Protein AF-0000000083169392 (afdb_homodimer)

Nearest PDB structures (foldseek):
  1iq4-assembly2_B  TM=3.189E-01  e=4.345E+00  Geobacillus stearothermophilus
  1iq4-assembly2_B  TM=3.190E-01  e=4.387E+00  Geobacillus stearothermophilus

Secondary structure (DSSP, 8-state):
-HHHHHHHHHHHHHHHHHHHHHHHHHHHHHT-PPPHHHHHHHHS---TTGGG--EEEEEPP---TT---SSSSS--HHHHHHHHHHS-SS-EEEEGGGGGGGT--TTS-BPBPSS-TTEEEEEEHHHHHHHHHHHHHHHHTTTTS--TTSGGG-S-HHHHHHHHHHHHHHHHHHHHHH----EEEEEE-SS-TTT--EEE----EEEEE-HHHHHHHHHHTSPTT----GGGGGT----/-HHHHHHHHHHHHHHHHHHHHHHHHHHHHHT-PPPHHHHHHHHS---TTGGG--EEEEEPP---TTPPPSSSSS--HHHHHHHHHHS-SS-EEEEGGGGGGGT--TTS-BPBPSS-TTEEEEEEHHHHHHHHHHHHHHHHTTTTS--TTSGGG-S-HHHHHHHHHHHHHHHHHHHHHH----EEEEEE-SS-TTT--EEE----EEEEE-HHHHHHHHHHTSPTT----GGGGGT----

Organism: Aspergillus parasiticus (NCBI:txid5067)

Solvent-accessible surface area (backbone atoms only — not comparable to full-atom values): 25928 Å² total; per-residue (Å²): 120,72,63,60,54,50,50,49,48,50,49,50,49,52,31,50,50,40,36,52,51,22,50,52,47,47,53,48,48,73,63,55,66,75,49,70,67,57,33,48,65,71,56,44,52,71,37,96,61,59,86,72,69,44,76,43,82,38,70,44,68,55,61,56,80,79,57,82,47,80,86,52,64,54,83,38,73,70,48,51,51,57,57,52,68,71,47,67,56,26,40,30,70,42,56,55,90,51,34,66,76,47,72,47,75,85,82,57,60,56,35,56,30,92,87,43,73,66,16,29,29,22,37,45,38,34,55,56,52,51,49,29,53,50,48,46,42,50,55,43,26,46,90,75,32,88,54,69,84,41,46,63,40,46,70,51,72,66,54,32,50,43,49,44,33,39,30,50,51,50,50,51,51,48,48,46,30,62,40,46,53,40,57,34,39,32,26,51,58,78,77,63,86,80,46,60,28,38,32,70,44,49,53,35,48,36,54,19,40,47,41,69,60,53,47,53,51,44,56,71,50,26,41,80,96,43,70,54,49,55,29,56,74,32,41,55,36,83,94,119,70,64,60,52,49,51,49,48,52,50,50,51,51,29,48,51,39,35,52,51,22,50,51,46,46,52,48,47,73,62,57,69,76,49,71,67,57,35,49,65,70,56,43,54,72,36,97,63,59,86,72,69,42,76,42,81,40,71,44,68,55,63,58,91,74,58,80,47,80,87,52,65,54,83,39,73,69,47,51,52,57,57,52,69,71,47,68,57,25,41,31,70,41,58,56,89,50,34,65,76,47,74,46,75,86,82,58,61,58,38,56,31,92,88,42,72,65,16,28,30,22,39,45,38,34,54,54,51,53,48,29,53,50,48,46,43,49,54,43,27,44,90,74,32,88,54,67,82,39,47,65,40,45,70,53,72,66,55,32,50,36,49,44,34,39,30,50,50,50,50,51,51,49,49,45,29,62,40,46,53,39,57,34,38,30,26,53,58,77,79,63,84,78,45,60,27,41,32,69,44,48,54,34,48,38,54,20,39,47,42,71,59,54,48,51,49,44,57,72,52,25,41,80,96,43,71,56,48,54,29,53,76,36,40,52,29,78,103

pLDDT: mean 84.32, std 15.29, range [26.16, 98.19]

InterPro domains:
  IPR021765 Mycotoxin biosynthesis protein UstYa-like [PF11807] (7-220)
  IPR021765 Mycotoxin biosynthesis protein UstYa-like [PTHR33365] (8-223)

Structure (mmCIF, N/CA/C/O backbone):
data_AF-0000000083169392-model_v1
#
loop_
_entity.id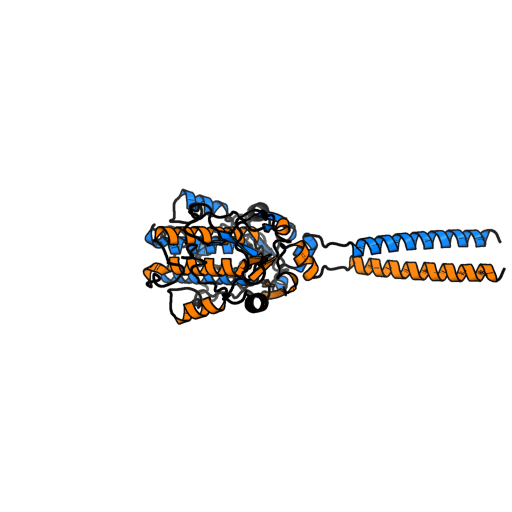
_entity.type
_entity.pdbx_description
1 polymer 'Uncharacterized protein'
#
loop_
_atom_site.group_PDB
_atom_site.id
_atom_site.type_symbol
_atom_site.label_atom_id
_atom_site.label_alt_id
_atom_site.label_comp_id
_atom_site.label_asym_id
_atom_site.label_entity_id
_atom_site.label_seq_id
_atom_site.pdbx_PDB_ins_code
_atom_site.Cartn_x
_atom_site.Cartn_y
_atom_site.Cartn_z
_atom_site.occupancy
_atom_site.B_iso_or_equiv
_atom_site.auth_seq_id
_atom_site.auth_comp_id
_atom_site.auth_asym_id
_atom_site.auth_atom_id
_atom_site.pdbx_PDB_model_num
ATOM 1 N N . MET A 1 1 ? -4.281 66.312 33.688 1 50.66 1 MET A N 1
ATOM 2 C CA . MET A 1 1 ? -2.908 65.875 33.438 1 50.66 1 MET A CA 1
ATOM 3 C C . MET A 1 1 ? -2.707 64.438 33.844 1 50.66 1 MET A C 1
ATOM 5 O O . MET A 1 1 ? -2.01 63.656 33.156 1 50.66 1 MET A O 1
ATOM 9 N N . ASN A 1 2 ? -3.328 63.875 35 1 63 2 ASN A N 1
ATOM 10 C CA . ASN A 1 2 ? -3.201 62.531 35.531 1 63 2 ASN A CA 1
ATOM 11 C C . ASN A 1 2 ? -3.994 61.531 34.688 1 63 2 ASN A C 1
ATOM 13 O O . ASN A 1 2 ? -3.572 60.375 34.531 1 63 2 ASN A O 1
ATOM 17 N N . SER A 1 3 ? -4.992 61.906 34.062 1 67.75 3 SER A N 1
ATOM 18 C CA . SER A 1 3 ? -5.867 61.031 33.312 1 67.75 3 SER A CA 1
ATOM 19 C C . SER A 1 3 ? -5.227 60.594 32 1 67.75 3 SER A C 1
ATOM 21 O O . SER A 1 3 ? -5.391 59.469 31.562 1 67.75 3 SER A O 1
ATOM 23 N N . ASP A 1 4 ? -4.586 61.562 31.453 1 63.44 4 ASP A N 1
ATOM 24 C CA . ASP A 1 4 ? -3.953 61.281 30.156 1 63.44 4 ASP A CA 1
ATOM 25 C C . ASP A 1 4 ? -2.809 60.281 30.312 1 63.44 4 ASP A C 1
ATOM 27 O O . ASP A 1 4 ? -2.586 59.438 29.438 1 63.44 4 ASP A O 1
ATOM 31 N N . ARG A 1 5 ? -2.098 60.406 31.375 1 63 5 ARG A N 1
ATOM 32 C CA . ARG A 1 5 ? -0.999 59.469 31.641 1 63 5 ARG A CA 1
ATOM 33 C C . ARG A 1 5 ? -1.513 58.062 31.859 1 63 5 ARG A C 1
ATOM 35 O O . ARG A 1 5 ? -0.894 57.094 31.406 1 63 5 ARG A O 1
ATOM 42 N N . LYS A 1 6 ? -2.625 57.938 32.469 1 67.31 6 LYS A N 1
ATOM 43 C CA . LYS A 1 6 ? -3.211 56.625 32.719 1 67.31 6 LYS A CA 1
ATOM 44 C C . LYS A 1 6 ? -3.676 55.969 31.422 1 67.31 6 LYS A C 1
ATOM 46 O O . LYS A 1 6 ? -3.479 54.75 31.219 1 67.31 6 LYS A O 1
ATOM 51 N N . ARG A 1 7 ? -4.164 56.75 30.672 1 71.94 7 ARG A N 1
ATOM 52 C CA . ARG A 1 7 ? -4.641 56.25 29.391 1 71.94 7 ARG A CA 1
ATOM 53 C C . ARG A 1 7 ? -3.475 55.781 28.516 1 71.94 7 ARG A C 1
ATOM 55 O O . ARG A 1 7 ? -3.562 54.75 27.844 1 71.94 7 ARG A O 1
ATOM 62 N N . ASN A 1 8 ? -2.418 56.562 28.75 1 74.38 8 ASN A N 1
ATOM 63 C CA . ASN A 1 8 ? -1.233 56.219 27.969 1 74.38 8 ASN A CA 1
ATOM 64 C C . ASN A 1 8 ? -0.603 54.906 28.453 1 74.38 8 ASN A C 1
ATOM 66 O O . ASN A 1 8 ? -0.159 54.094 27.641 1 74.38 8 ASN A O 1
ATOM 70 N N . THR A 1 9 ? -0.693 54.719 29.766 1 76.31 9 THR A N 1
ATOM 71 C CA . THR A 1 9 ? -0.125 53.5 30.344 1 76.31 9 THR A CA 1
ATOM 72 C C . THR A 1 9 ? -0.961 52.281 29.984 1 76.31 9 THR A C 1
ATOM 74 O O . THR A 1 9 ? -0.416 51.219 29.688 1 76.31 9 THR A O 1
ATOM 77 N N . VAL A 1 10 ? -2.229 52.438 29.984 1 77.38 10 VAL A N 1
ATOM 78 C CA . VAL A 1 10 ? -3.129 51.344 29.609 1 77.38 10 VAL A CA 1
ATOM 79 C C . VAL A 1 10 ? -2.924 51 28.141 1 77.38 10 VAL A C 1
ATOM 81 O O . VAL A 1 10 ? -2.838 49.812 27.797 1 77.38 10 VAL A O 1
ATOM 84 N N . TYR A 1 11 ? -2.826 52.031 27.344 1 71.38 11 TYR A N 1
ATOM 85 C CA . TYR A 1 11 ? -2.605 51.812 25.922 1 71.38 11 TYR A CA 1
ATOM 86 C C . TYR A 1 11 ? -1.26 51.125 25.688 1 71.38 11 TYR A C 1
ATOM 88 O O . TYR A 1 11 ? -1.159 50.219 24.875 1 71.38 11 TYR A O 1
ATOM 96 N N . PHE A 1 12 ? -0.238 51.594 26.438 1 71.56 12 PHE A N 1
ATOM 97 C CA . PHE A 1 12 ? 1.09 51 26.312 1 71.56 12 PHE A CA 1
ATOM 98 C C . PHE A 1 12 ? 1.081 49.562 26.766 1 71.56 12 PHE A C 1
ATOM 100 O O . PHE A 1 12 ? 1.714 48.719 26.156 1 71.56 12 PHE A O 1
ATOM 107 N N . THR A 1 13 ? 0.354 49.281 27.812 1 76.5 13 THR A N 1
ATOM 108 C 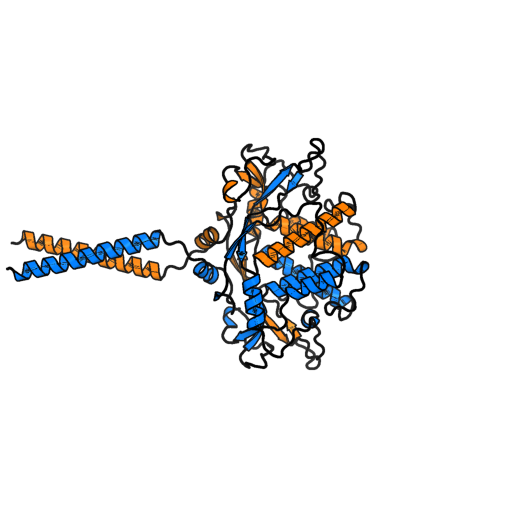CA . THR A 1 13 ? 0.277 47.906 28.328 1 76.5 13 THR A CA 1
ATOM 109 C C . THR A 1 13 ? -0.474 47 27.344 1 76.5 13 THR A C 1
ATOM 111 O O . THR A 1 13 ? -0.044 45.875 27.078 1 76.5 13 THR A O 1
ATOM 114 N N . LEU A 1 14 ? -1.528 47.531 26.797 1 75.25 14 LEU A N 1
ATOM 115 C CA . LEU A 1 14 ? -2.334 46.719 25.875 1 75.25 14 LEU A CA 1
ATOM 116 C C . LEU A 1 14 ? -1.565 46.438 24.594 1 75.25 14 LEU A C 1
ATOM 118 O O . LEU A 1 14 ? -1.598 45.344 24.078 1 75.25 14 LEU A O 1
ATOM 122 N N . THR A 1 15 ? -0.838 47.5 24.141 1 72.81 15 THR A N 1
ATOM 123 C CA . THR A 1 15 ? -0.057 47.344 22.922 1 72.81 15 THR A CA 1
ATOM 124 C C . THR A 1 15 ? 1.1 46.344 23.156 1 72.81 15 THR A C 1
ATOM 126 O O . THR A 1 15 ? 1.422 45.562 22.281 1 72.81 15 THR A O 1
ATOM 129 N N . SER A 1 16 ? 1.676 46.438 24.328 1 73.12 16 SER A N 1
ATOM 130 C CA . SER A 1 16 ? 2.775 45.531 24.656 1 73.12 16 SER A CA 1
ATOM 131 C C . SER A 1 16 ? 2.289 44.094 24.781 1 73.12 16 SER A C 1
ATOM 133 O O . SER A 1 16 ? 2.947 43.156 24.297 1 73.12 16 SER A O 1
ATOM 135 N N . VAL A 1 17 ? 1.158 43.875 25.344 1 75.31 17 VAL A N 1
ATOM 136 C CA . VAL A 1 17 ? 0.576 42.531 25.484 1 75.31 17 VAL A CA 1
ATOM 137 C C . VAL A 1 17 ? 0.23 41.969 24.109 1 75.31 17 VAL A C 1
ATOM 139 O O . VAL A 1 17 ? 0.485 40.812 23.828 1 75.31 17 VAL A O 1
ATOM 142 N N . PHE A 1 18 ? -0.261 42.844 23.312 1 74.31 18 PHE A N 1
ATOM 143 C CA . PHE A 1 18 ? -0.609 42.438 21.969 1 74.31 18 PHE A CA 1
ATOM 144 C C . PHE A 1 18 ? 0.641 42.062 21.172 1 74.31 18 PHE A C 1
ATOM 146 O O . PHE A 1 18 ? 0.641 41.094 20.422 1 74.31 18 PHE A O 1
ATOM 153 N N . LEU A 1 19 ? 1.711 42.812 21.359 1 73.62 19 LEU A N 1
ATOM 154 C CA . LEU A 1 19 ? 2.975 42.531 20.688 1 73.62 19 LEU A CA 1
ATOM 155 C C . LEU A 1 19 ? 3.564 41.219 21.156 1 73.62 19 LEU A C 1
ATOM 157 O O . LEU A 1 19 ? 4.059 40.438 20.344 1 73.62 19 LEU A O 1
ATOM 161 N N . VAL A 1 20 ? 3.539 40.938 22.359 1 75.44 20 VAL A N 1
ATOM 162 C CA . VAL A 1 20 ? 4.062 39.688 22.906 1 75.44 20 VAL A CA 1
ATOM 163 C C . VAL A 1 20 ? 3.229 38.5 22.422 1 75.44 20 VAL A C 1
ATOM 165 O O . VAL A 1 20 ? 3.773 37.469 22 1 75.44 20 VAL A O 1
ATOM 168 N N . ALA A 1 21 ? 1.976 38.719 22.406 1 74.12 21 ALA A N 1
ATOM 169 C CA . ALA A 1 21 ? 1.087 37.656 21.953 1 74.12 21 ALA A CA 1
ATOM 170 C C . ALA A 1 21 ? 1.313 37.344 20.469 1 74.12 21 ALA A C 1
ATOM 172 O O . ALA A 1 21 ? 1.362 36.188 20.062 1 74.12 21 ALA A O 1
ATOM 173 N N . SER A 1 22 ? 1.479 38.406 19.719 1 70.88 22 SER A N 1
ATOM 174 C CA . SER A 1 22 ? 1.72 38.219 18.297 1 70.88 22 SER A CA 1
ATOM 175 C C . SER A 1 22 ? 3.062 37.562 18.031 1 70.88 22 SER A C 1
ATOM 177 O O . SER A 1 22 ? 3.18 36.719 17.141 1 70.88 22 SER A O 1
ATOM 179 N N . THR A 1 23 ? 4.039 37.906 18.734 1 72.31 23 THR A N 1
ATOM 180 C CA . THR A 1 23 ? 5.355 37.281 18.594 1 72.31 23 THR A CA 1
ATOM 181 C C . THR A 1 23 ? 5.309 35.812 18.984 1 72.31 23 THR A C 1
ATOM 183 O O . THR A 1 23 ? 5.926 34.969 18.312 1 72.31 23 THR A O 1
ATOM 186 N N . LEU A 1 24 ? 4.555 35.5 19.969 1 72.56 24 LEU A N 1
ATOM 187 C CA . LEU A 1 24 ? 4.426 34.125 20.391 1 72.56 24 LEU A CA 1
ATOM 188 C C . LEU A 1 24 ? 3.693 33.281 19.344 1 72.56 24 LEU A C 1
ATOM 190 O O . LEU A 1 24 ? 4.07 32.156 19.078 1 72.56 24 LEU A O 1
ATOM 194 N N . ILE A 1 25 ? 2.74 33.938 18.781 1 69.12 25 ILE A N 1
ATOM 195 C CA . ILE A 1 25 ? 1.987 33.25 17.734 1 69.12 25 ILE A CA 1
ATOM 196 C C . ILE A 1 25 ? 2.881 33.031 16.516 1 69.12 25 ILE A C 1
ATOM 198 O O . ILE A 1 25 ? 2.846 31.969 15.898 1 69.12 25 ILE A O 1
ATOM 202 N N . LEU A 1 26 ? 3.682 34.031 16.172 1 68.75 26 LEU A N 1
ATOM 203 C CA . LEU A 1 26 ? 4.617 33.906 15.055 1 68.75 26 LEU A CA 1
ATOM 204 C C . LEU A 1 26 ? 5.645 32.812 15.328 1 68.75 26 LEU A C 1
ATOM 206 O O . LEU A 1 26 ? 5.98 32.031 14.438 1 68.75 26 LEU A O 1
ATOM 210 N N . LEU A 1 27 ? 6.102 32.781 16.469 1 69.12 27 LEU A N 1
ATOM 211 C CA . LEU A 1 27 ? 7.074 31.75 16.828 1 69.12 27 LEU A CA 1
ATOM 212 C C . LEU A 1 27 ? 6.457 30.359 16.75 1 69.12 27 LEU A C 1
ATOM 214 O O . LEU A 1 27 ? 7.098 29.406 16.297 1 69.12 27 LEU A O 1
ATOM 218 N N . ASP A 1 28 ? 5.246 30.328 17.141 1 65.19 28 ASP A N 1
ATOM 219 C CA . ASP A 1 28 ? 4.543 29.062 17.078 1 65.19 28 ASP A CA 1
ATOM 220 C C . ASP A 1 28 ? 4.32 28.641 15.625 1 65.19 28 ASP A C 1
ATOM 222 O O . ASP A 1 28 ? 4.426 27.453 15.297 1 65.19 28 ASP A O 1
ATOM 226 N N . ALA A 1 29 ? 4.012 29.609 14.859 1 63 29 ALA A N 1
ATOM 227 C CA . ALA A 1 29 ? 3.77 29.328 13.445 1 63 29 ALA A CA 1
ATOM 228 C C . ALA A 1 29 ? 5.035 28.812 12.766 1 63 29 ALA A C 1
ATOM 230 O O . ALA A 1 29 ? 4.969 27.906 11.93 1 63 29 ALA A O 1
ATOM 231 N N . VAL A 1 30 ? 6.098 29.484 13.039 1 63.34 30 VAL A N 1
ATOM 232 C CA . VAL A 1 30 ? 7.367 29.078 12.438 1 63.34 30 VAL A CA 1
ATOM 233 C C . VAL A 1 30 ? 7.746 27.688 12.938 1 63.34 30 VAL A C 1
ATOM 235 O O . VAL A 1 30 ? 8.367 26.906 12.211 1 63.34 30 VAL A O 1
ATOM 238 N N . ARG A 1 31 ? 7.328 27.469 14.047 1 64.56 31 ARG A N 1
ATOM 239 C CA . ARG A 1 31 ? 7.645 26.156 14.609 1 64.56 31 ARG A CA 1
ATOM 240 C C . ARG A 1 31 ? 6.57 25.141 14.25 1 64.56 31 ARG A C 1
ATOM 242 O O . ARG A 1 31 ? 6.613 24 14.711 1 64.56 31 ARG A O 1
ATOM 249 N N . PHE A 1 32 ? 5.738 25.703 13.383 1 66.44 32 PHE A N 1
ATOM 250 C CA . PHE A 1 32 ? 4.594 24.844 13.125 1 66.44 32 PHE A CA 1
ATOM 251 C C . PHE A 1 32 ? 5 23.641 12.273 1 66.44 32 PHE A C 1
ATOM 253 O O . PHE A 1 32 ? 5.66 23.797 11.242 1 66.44 32 PHE A O 1
ATOM 260 N N . HIS A 1 33 ? 4.992 22.453 12.805 1 79.25 33 HIS A N 1
ATOM 261 C CA . HIS A 1 33 ? 5.012 21.172 12.117 1 79.25 33 HIS A CA 1
ATOM 262 C C . HIS A 1 33 ? 3.602 20.609 11.938 1 79.25 33 HIS A C 1
ATOM 264 O O . HIS A 1 33 ? 2.801 20.625 12.875 1 79.25 33 HIS A O 1
ATOM 270 N N . PRO A 1 34 ? 3.318 20.406 10.617 1 87.94 34 PRO A N 1
ATOM 271 C CA . PRO A 1 34 ? 1.966 19.891 10.414 1 87.94 34 PRO A CA 1
ATOM 272 C C . PRO A 1 34 ? 1.692 18.625 11.227 1 87.94 34 PRO A C 1
ATOM 274 O O . PRO A 1 34 ? 2.617 17.859 11.531 1 87.94 34 PRO A O 1
ATOM 277 N N . THR A 1 35 ? 0.466 18.484 11.711 1 88.19 35 THR A N 1
ATOM 278 C CA . THR A 1 35 ? 0.051 17.25 12.359 1 88.19 35 THR A CA 1
ATOM 279 C C . THR A 1 35 ? -0.178 16.141 11.328 1 88.19 35 THR A C 1
ATOM 281 O O . THR A 1 35 ? -0.302 16.422 10.133 1 88.19 35 THR A O 1
ATOM 284 N N . ASP A 1 36 ? -0.183 14.906 11.773 1 90.75 36 ASP A N 1
ATOM 285 C CA . ASP A 1 36 ? -0.511 13.789 10.883 1 90.75 36 ASP A CA 1
ATOM 286 C C . ASP A 1 36 ? -1.879 13.992 10.234 1 90.75 36 ASP A C 1
ATOM 288 O O . ASP A 1 36 ? -2.053 13.727 9.047 1 90.75 36 ASP A O 1
ATOM 292 N N . GLU A 1 37 ? -2.805 14.484 11.047 1 90.06 37 GLU A N 1
ATOM 293 C CA . GLU A 1 37 ? -4.164 14.68 10.555 1 90.06 37 GLU A CA 1
ATOM 294 C C . GLU A 1 37 ? -4.199 15.703 9.422 1 90.06 37 GLU A C 1
ATOM 296 O O . GLU A 1 37 ? -4.902 15.508 8.43 1 90.06 37 GLU A O 1
ATOM 301 N N . GLN A 1 38 ? -3.455 16.766 9.555 1 90.06 38 GLN A N 1
ATOM 302 C CA . GLN A 1 38 ? -3.395 17.797 8.516 1 90.06 38 GLN A CA 1
ATOM 303 C C . GLN A 1 38 ? -2.773 17.234 7.238 1 90.06 38 GLN A C 1
ATOM 305 O O . GLN A 1 38 ? -3.229 17.547 6.133 1 90.06 38 GLN A O 1
ATOM 310 N N . CYS A 1 39 ? -1.756 16.438 7.422 1 93.31 39 CYS A N 1
ATOM 311 C CA . CYS A 1 39 ? -1.105 15.844 6.262 1 93.31 39 CYS A CA 1
ATOM 312 C C . CYS A 1 39 ? -2.018 14.82 5.594 1 93.31 39 CYS A C 1
ATOM 314 O O . CYS A 1 39 ? -2.062 14.734 4.363 1 93.31 39 CYS A O 1
ATOM 316 N N . VAL A 1 40 ? -2.766 14.055 6.344 1 92.75 40 VAL A N 1
ATOM 317 C CA . VAL A 1 40 ? -3.713 13.094 5.793 1 92.75 40 VAL A CA 1
ATOM 318 C C . VAL A 1 40 ? -4.77 13.82 4.969 1 92.75 40 VAL A C 1
ATOM 320 O O . VAL A 1 40 ? -5.105 13.391 3.859 1 92.75 40 VAL A O 1
ATOM 323 N N . GLN A 1 41 ? -5.258 14.922 5.473 1 90.5 41 GLN A N 1
ATOM 324 C CA . GLN A 1 41 ? -6.285 15.68 4.773 1 90.5 41 GLN A CA 1
ATOM 325 C C . GLN A 1 41 ? -5.75 16.25 3.461 1 90.5 41 GLN A C 1
ATOM 327 O O . GLN A 1 41 ? -6.477 16.312 2.467 1 90.5 41 GLN A O 1
ATOM 332 N N . LYS A 1 42 ? -4.527 16.609 3.484 1 91.38 42 LYS A N 1
ATOM 333 C CA . LYS A 1 42 ? -3.932 17.25 2.318 1 91.38 42 LYS A CA 1
ATOM 334 C C . LYS A 1 42 ? -3.525 16.234 1.268 1 91.38 42 LYS A C 1
ATOM 336 O O . LYS A 1 42 ? -3.691 16.453 0.068 1 91.38 42 LYS A O 1
ATOM 341 N N . MET A 1 43 ? -3.037 15.07 1.738 1 93.56 43 MET A N 1
ATOM 342 C CA . MET A 1 43 ? -2.262 14.211 0.846 1 93.56 43 MET A CA 1
ATOM 343 C C . MET A 1 43 ? -3.107 13.047 0.341 1 93.56 43 MET A C 1
ATOM 345 O O . MET A 1 43 ? -2.709 12.344 -0.591 1 93.56 43 MET A O 1
ATOM 349 N N . PHE A 1 44 ? -4.293 12.805 0.852 1 94.69 44 PHE A N 1
ATOM 350 C CA . PHE A 1 44 ? -5.039 11.609 0.496 1 94.69 44 PHE A CA 1
ATOM 351 C C . PHE A 1 44 ? -6.484 11.953 0.15 1 94.69 44 PHE A C 1
ATOM 353 O O . PHE A 1 44 ? -7.012 12.969 0.6 1 94.69 44 PHE A O 1
ATOM 360 N N . SER A 1 45 ? -7.105 11.102 -0.675 1 95.81 45 SER A N 1
ATOM 361 C CA . SER A 1 45 ? -8.5 11.242 -1.086 1 95.81 45 SER A CA 1
ATOM 362 C C . SER A 1 45 ? -9.438 11.125 0.107 1 95.81 45 SER A C 1
ATOM 364 O O . SER A 1 45 ? -9.094 10.5 1.115 1 95.81 45 SER A O 1
ATOM 366 N N . TRP A 1 46 ? -10.508 11.719 -0.089 1 96.56 46 TRP A N 1
ATOM 367 C CA . TRP A 1 46 ? -11.531 11.609 0.949 1 96.56 46 TRP A CA 1
ATOM 368 C C . TRP A 1 46 ? -11.961 10.156 1.146 1 96.56 46 TRP A C 1
ATOM 370 O O . TRP A 1 46 ? -12.016 9.383 0.188 1 96.56 46 TRP A O 1
ATOM 380 N N . SER A 1 47 ? -12.305 9.812 2.324 1 97.56 47 SER A N 1
ATOM 381 C CA . SER A 1 47 ? -12.844 8.531 2.756 1 97.56 47 SER A CA 1
ATOM 382 C C . SER A 1 47 ? -13.625 8.664 4.059 1 97.56 47 SER A C 1
ATOM 384 O O . SER A 1 47 ? -13.312 9.531 4.887 1 97.56 47 SER A O 1
ATOM 386 N N . PRO A 1 48 ? -14.664 7.832 4.195 1 96.88 48 PRO A N 1
ATOM 387 C CA . PRO A 1 48 ? -15.344 7.875 5.492 1 96.88 48 PRO A CA 1
ATOM 388 C C . PRO A 1 48 ? -14.438 7.469 6.652 1 96.88 48 PRO A C 1
ATOM 390 O O . PRO A 1 48 ? -14.711 7.812 7.805 1 96.88 48 PRO A O 1
ATOM 393 N N . ALA A 1 49 ? -13.352 6.781 6.387 1 96.38 49 ALA A N 1
ATOM 394 C CA . ALA A 1 49 ? -12.453 6.301 7.43 1 96.38 49 ALA A CA 1
ATOM 395 C C . ALA A 1 49 ? -11.273 7.246 7.617 1 96.38 49 ALA A C 1
ATOM 397 O O . ALA A 1 49 ? -10.344 6.949 8.375 1 96.38 49 ALA A O 1
ATOM 398 N N . LYS A 1 50 ? -11.25 8.32 6.961 1 95.75 50 LYS A N 1
ATOM 399 C CA . LYS A 1 50 ? -10.07 9.18 6.898 1 95.75 50 LYS A CA 1
ATOM 400 C C . LYS A 1 50 ? -9.695 9.711 8.281 1 95.75 50 LYS A C 1
ATOM 402 O O . LYS A 1 50 ? -8.516 9.883 8.586 1 95.75 50 LYS A O 1
ATOM 407 N N . ASP A 1 51 ? -10.648 9.922 9.234 1 93.81 51 ASP A N 1
ATOM 408 C CA . ASP A 1 51 ? -10.406 10.578 10.516 1 93.81 51 ASP A CA 1
ATOM 409 C C . ASP A 1 51 ? -9.867 9.586 11.547 1 93.81 51 ASP A C 1
ATOM 411 O O . ASP A 1 51 ? -9.367 9.984 12.602 1 93.81 51 ASP A O 1
ATOM 415 N N . ILE A 1 52 ? -9.891 8.336 11.289 1 95.69 52 ILE A N 1
ATOM 416 C CA . ILE A 1 52 ? -9.484 7.359 12.297 1 95.69 52 ILE A CA 1
ATOM 417 C C . ILE A 1 52 ? -8.047 6.914 12.031 1 95.69 52 ILE A C 1
ATOM 419 O O . ILE A 1 52 ? -7.492 6.102 12.773 1 95.69 52 ILE A O 1
ATOM 423 N N . ILE A 1 53 ? -7.418 7.414 11 1 95.88 53 ILE A N 1
ATOM 424 C CA . ILE A 1 53 ? -6.117 6.918 10.57 1 95.88 53 ILE A CA 1
ATOM 425 C C . ILE A 1 53 ? -5.055 7.285 11.602 1 95.88 53 ILE A C 1
ATOM 427 O O . ILE A 1 53 ? -4.938 8.445 12 1 95.88 53 ILE A O 1
ATOM 431 N N . GLU A 1 54 ? -4.383 6.316 12.047 1 96.31 54 GLU A N 1
ATOM 432 C CA . GLU A 1 54 ? -3.215 6.465 12.914 1 96.31 54 GLU A CA 1
ATOM 433 C C . GLU A 1 54 ? -1.958 5.918 12.242 1 96.31 54 GLU A C 1
ATOM 435 O O . GLU A 1 54 ? -2.027 4.953 11.469 1 96.31 54 GLU A O 1
ATOM 440 N N . TYR A 1 55 ? -0.886 6.539 12.547 1 96.69 55 TYR A N 1
ATOM 441 C CA . TYR A 1 55 ? 0.384 6.137 11.953 1 96.69 55 TYR A CA 1
ATOM 442 C C . TYR A 1 55 ? 1.354 5.645 13.023 1 96.69 55 TYR A C 1
ATOM 444 O O . TYR A 1 55 ? 1.306 6.098 14.172 1 96.69 55 TYR A O 1
ATOM 452 N N . LYS A 1 56 ? 2.191 4.789 12.609 1 96.69 56 LYS A N 1
ATOM 453 C CA . LYS A 1 56 ? 3.283 4.293 13.445 1 96.69 56 LYS A CA 1
ATOM 454 C C . LYS A 1 56 ? 4.535 4.031 12.609 1 96.69 56 LYS A C 1
ATOM 456 O O . LYS A 1 56 ? 4.445 3.543 11.484 1 96.69 56 LYS A O 1
ATOM 461 N N . TRP A 1 57 ? 5.656 4.422 13.18 1 96.62 57 TRP A N 1
ATOM 462 C CA . TRP A 1 57 ? 6.914 4.012 12.562 1 96.62 57 TRP A CA 1
ATOM 463 C C . TRP A 1 57 ? 7.117 2.506 12.695 1 96.62 57 TRP A C 1
ATOM 465 O O . TRP A 1 57 ? 6.953 1.944 13.781 1 96.62 57 TRP A O 1
ATOM 475 N N . THR A 1 58 ? 7.379 1.862 11.586 1 96.75 58 THR A N 1
ATOM 476 C CA . THR A 1 58 ? 7.438 0.406 11.508 1 96.75 58 THR A CA 1
ATOM 477 C C . THR A 1 58 ? 8.641 -0.042 10.68 1 96.75 58 THR A C 1
ATOM 479 O O . THR A 1 58 ? 8.922 0.539 9.633 1 96.75 58 THR A O 1
ATOM 482 N N . MET A 1 59 ? 9.398 -1.015 11.242 1 95.88 59 MET A N 1
ATOM 483 C CA . MET A 1 59 ? 10.391 -1.689 10.406 1 95.88 59 MET A CA 1
ATOM 484 C C . MET A 1 59 ? 9.758 -2.838 9.633 1 95.88 59 MET A C 1
ATOM 486 O O . MET A 1 59 ? 9.055 -3.67 10.211 1 95.88 59 MET A O 1
ATOM 490 N N . PHE A 1 60 ? 9.906 -2.814 8.266 1 94.5 60 PHE A N 1
ATOM 491 C CA . PHE A 1 60 ? 9.555 -4.031 7.543 1 94.5 60 PHE A CA 1
ATOM 492 C C . PHE A 1 60 ? 10.414 -5.203 8.008 1 94.5 60 PHE A C 1
ATOM 494 O O . PHE A 1 60 ? 11.578 -5.016 8.383 1 94.5 60 PHE A O 1
ATOM 501 N N . PRO A 1 61 ? 9.859 -6.391 7.957 1 88.25 61 PRO A N 1
ATOM 502 C CA . PRO A 1 61 ? 10.68 -7.551 8.328 1 88.25 61 PRO A CA 1
ATOM 503 C C . PRO A 1 61 ? 11.766 -7.852 7.297 1 88.25 61 PRO A C 1
ATOM 505 O O . PRO A 1 61 ? 11.617 -7.516 6.121 1 88.25 61 PRO A O 1
ATOM 508 N N . GLU A 1 62 ? 12.969 -8.391 7.719 1 77.38 62 GLU A N 1
ATOM 509 C CA . GLU A 1 62 ? 14.078 -8.719 6.824 1 77.38 62 GLU A CA 1
ATOM 510 C C . GLU A 1 62 ? 13.688 -9.82 5.844 1 77.38 62 GLU A C 1
ATOM 512 O O . GLU A 1 62 ? 14.188 -9.859 4.715 1 77.38 62 GLU A O 1
ATOM 517 N N . PHE A 1 63 ? 12.664 -10.391 5.859 1 66.56 63 PHE A N 1
ATOM 518 C CA . PHE A 1 63 ? 12.211 -11.508 5.043 1 66.56 63 PHE A CA 1
ATOM 519 C C . PHE A 1 63 ? 13.375 -12.422 4.676 1 66.56 63 PHE A C 1
ATOM 521 O O . PHE A 1 63 ? 13.781 -12.484 3.514 1 66.56 63 PHE A O 1
ATOM 528 N N . GLY A 1 64 ? 14.039 -13.109 5.414 1 61.88 64 GLY A N 1
ATOM 529 C CA . GLY A 1 64 ? 15.211 -13.945 5.207 1 61.88 64 GLY A CA 1
ATOM 530 C C . GLY A 1 64 ? 14.992 -15.039 4.18 1 61.88 64 GLY A C 1
ATOM 531 O O . GLY A 1 64 ? 13.859 -15.461 3.951 1 61.88 64 GLY A O 1
ATOM 532 N N . PHE A 1 65 ? 15.914 -15.367 3.391 1 59.16 65 PHE A N 1
ATOM 533 C CA . PHE A 1 65 ? 15.906 -16.312 2.285 1 59.16 65 PHE A CA 1
ATOM 534 C C . PHE A 1 65 ? 15.477 -17.703 2.764 1 59.16 65 PHE A C 1
ATOM 536 O O . PHE A 1 65 ? 14.898 -18.484 2 1 59.16 65 PHE A O 1
ATOM 543 N N . LEU A 1 66 ? 15.352 -17.797 3.967 1 63.47 66 LEU A N 1
ATOM 544 C CA . LEU A 1 66 ? 15.078 -19.172 4.383 1 63.47 66 LEU A CA 1
ATOM 545 C C . LEU A 1 66 ? 13.797 -19.25 5.207 1 63.47 66 LEU A C 1
ATOM 547 O O . LEU A 1 66 ? 13.492 -20.281 5.789 1 63.47 66 LEU A O 1
ATOM 551 N N . VAL A 1 67 ? 13.172 -18.359 5.129 1 68.94 67 VAL A N 1
ATOM 552 C CA . VAL A 1 67 ? 11.93 -18.391 5.898 1 68.94 67 VAL A CA 1
ATOM 553 C C . VAL A 1 67 ? 10.742 -18.516 4.953 1 68.94 67 VAL A C 1
ATOM 555 O O . VAL A 1 67 ? 10.578 -17.703 4.039 1 68.94 67 VAL A O 1
ATOM 558 N N . HIS A 1 68 ? 10.039 -19.578 5.176 1 82.06 68 HIS A N 1
ATOM 559 C CA . HIS A 1 68 ? 8.852 -19.766 4.355 1 82.06 68 HIS A CA 1
ATOM 560 C C . HIS A 1 68 ? 7.723 -18.828 4.785 1 82.06 68 HIS A C 1
ATOM 562 O O . HIS A 1 68 ? 7.535 -18.594 5.977 1 82.06 68 HIS A O 1
ATOM 568 N N . SER A 1 69 ? 7.012 -18.422 3.828 1 87.12 69 SER A N 1
ATOM 569 C CA . SER A 1 69 ? 5.898 -17.516 4.062 1 87.12 69 SER A CA 1
ATOM 570 C C . SER A 1 69 ? 4.672 -18.25 4.578 1 87.12 69 SER A C 1
ATOM 572 O O . SER A 1 69 ? 4.289 -19.297 4.031 1 87.12 69 SER A O 1
ATOM 574 N N . LYS A 1 70 ? 4.066 -17.734 5.613 1 90.06 70 LYS A N 1
ATOM 575 C CA . LYS A 1 70 ? 2.775 -18.219 6.082 1 90.06 70 LYS A CA 1
ATOM 576 C C . LYS A 1 70 ? 1.648 -17.797 5.148 1 90.06 70 LYS A C 1
ATOM 578 O O . LYS A 1 70 ? 0.556 -18.359 5.184 1 90.06 70 LYS A O 1
ATOM 583 N N . TRP A 1 71 ? 1.877 -16.906 4.297 1 94.31 71 TRP A N 1
ATOM 584 C CA . TRP A 1 71 ? 0.816 -16.25 3.541 1 94.31 71 TRP A CA 1
ATOM 585 C C . TRP A 1 71 ? 0.832 -16.688 2.08 1 94.31 71 TRP A C 1
ATOM 587 O O . TRP A 1 71 ? -0.131 -16.453 1.345 1 94.31 71 TRP A O 1
ATOM 597 N N . PHE A 1 72 ? 1.965 -17.328 1.772 1 94.62 72 PHE A N 1
ATOM 598 C CA . PHE A 1 72 ? 2.104 -17.75 0.385 1 94.62 72 PHE A CA 1
ATOM 599 C C . PHE A 1 72 ? 2.105 -19.266 0.284 1 94.62 72 PHE A C 1
ATOM 601 O O . PHE A 1 72 ? 2.189 -19.969 1.299 1 94.62 72 PHE A O 1
ATOM 608 N N . ASP A 1 73 ? 1.844 -19.922 -0.756 1 93.75 73 ASP A N 1
ATOM 609 C CA . ASP A 1 73 ? 1.816 -21.344 -1.125 1 93.75 73 ASP A CA 1
ATOM 610 C C . ASP A 1 73 ? 0.396 -21.797 -1.452 1 93.75 73 ASP A C 1
ATOM 612 O O . ASP A 1 73 ? -0.506 -20.969 -1.606 1 93.75 73 ASP A O 1
ATOM 616 N N . ALA A 1 74 ? 0.267 -23.047 -1.619 1 94.06 74 ALA A N 1
ATOM 617 C CA . ALA A 1 74 ? -1.007 -23.625 -2.033 1 94.06 74 ALA A CA 1
ATOM 618 C C . ALA A 1 74 ? -2.094 -23.375 -0.993 1 94.06 74 ALA A C 1
ATOM 620 O O . ALA A 1 74 ? -1.794 -23.109 0.174 1 94.06 74 ALA A O 1
ATOM 621 N N . ALA A 1 75 ? -3.314 -23.438 -1.484 1 92.44 75 ALA A N 1
ATOM 622 C CA . ALA A 1 75 ? -4.461 -23.234 -0.603 1 92.44 75 ALA A CA 1
ATOM 623 C C . ALA A 1 75 ? -4.574 -24.359 0.415 1 92.44 75 ALA A C 1
ATOM 625 O O . ALA A 1 75 ? -4.625 -25.547 0.043 1 92.44 75 ALA A O 1
ATOM 626 N N . LEU A 1 76 ? -4.449 -24.109 1.606 1 92.44 76 LEU A N 1
ATOM 627 C CA . LEU A 1 76 ? -4.719 -24.969 2.744 1 92.44 76 LEU A CA 1
ATOM 628 C C . LEU A 1 76 ? -5.754 -24.344 3.676 1 92.44 76 LEU A C 1
ATOM 630 O O . LEU A 1 76 ? -5.832 -23.125 3.789 1 92.44 76 LEU A O 1
ATOM 634 N N . PRO A 1 77 ? -6.559 -25.172 4.348 1 90.94 77 PRO A N 1
ATOM 635 C CA . PRO A 1 77 ? -7.609 -24.641 5.211 1 90.94 77 PRO A CA 1
ATOM 636 C C . PRO A 1 77 ? -7.082 -23.609 6.211 1 90.94 77 PRO A C 1
ATOM 638 O O . PRO A 1 77 ? -7.691 -22.547 6.395 1 90.94 77 PRO A O 1
ATOM 641 N N . GLU A 1 78 ? -5.992 -23.922 6.785 1 93.5 78 GLU A N 1
ATOM 642 C CA . GLU A 1 78 ? -5.438 -23.016 7.789 1 93.5 78 GLU A CA 1
ATOM 643 C C . GLU A 1 78 ? -5.004 -21.703 7.16 1 93.5 78 GLU A C 1
ATOM 645 O O . GLU A 1 78 ? -5.215 -20.625 7.738 1 93.5 78 GLU A O 1
ATOM 650 N N . ARG A 1 79 ? -4.348 -21.703 6.02 1 93.88 79 ARG A N 1
ATOM 651 C CA . ARG A 1 79 ? -3.904 -20.5 5.328 1 93.88 79 ARG A CA 1
ATOM 652 C C . ARG A 1 79 ? -5.094 -19.688 4.836 1 93.88 79 ARG A C 1
ATOM 654 O O . ARG A 1 79 ? -5.102 -18.453 4.949 1 93.88 79 ARG A O 1
ATOM 661 N N . GLU A 1 80 ? -6.102 -20.375 4.273 1 90.88 80 GLU A N 1
ATOM 662 C CA . GLU A 1 80 ? -7.293 -19.672 3.801 1 90.88 80 GLU A CA 1
ATOM 663 C C . GLU A 1 80 ? -8.031 -19.016 4.957 1 90.88 80 GLU A C 1
ATOM 665 O O . GLU A 1 80 ? -8.578 -17.906 4.801 1 90.88 80 GLU A O 1
ATOM 670 N N . ALA A 1 81 ? -8.062 -19.688 6.098 1 90.81 81 ALA A N 1
ATOM 671 C CA . ALA A 1 81 ? -8.672 -19.078 7.281 1 90.81 81 ALA A CA 1
ATOM 672 C C . ALA A 1 81 ? -7.934 -17.828 7.707 1 90.81 81 ALA A C 1
ATOM 674 O O . ALA A 1 81 ? -8.547 -16.844 8.141 1 90.81 81 ALA A O 1
ATOM 675 N N . ALA A 1 82 ? -6.598 -17.844 7.645 1 92.88 82 ALA A N 1
ATOM 676 C CA . ALA A 1 82 ? -5.793 -16.672 7.992 1 92.88 82 ALA A CA 1
ATOM 677 C C . ALA A 1 82 ? -6.086 -15.508 7.051 1 92.88 82 ALA A C 1
ATOM 679 O O . ALA A 1 82 ? -6.203 -14.359 7.492 1 92.88 82 ALA A O 1
ATOM 680 N N . TRP A 1 83 ? -6.188 -15.75 5.75 1 91.88 83 TRP A N 1
ATOM 681 C CA . TRP A 1 83 ? -6.508 -14.719 4.773 1 91.88 83 TRP A CA 1
ATOM 682 C C . TRP A 1 83 ? -7.91 -14.164 5.008 1 91.88 83 TRP A C 1
ATOM 684 O O . TRP A 1 83 ? -8.141 -12.961 4.855 1 91.88 83 TRP A O 1
ATOM 694 N N . GLU A 1 84 ? -8.836 -14.984 5.402 1 86.56 84 GLU A N 1
ATOM 695 C CA . GLU A 1 84 ? -10.211 -14.562 5.645 1 86.56 84 GLU A CA 1
ATOM 696 C C . GLU A 1 84 ? -10.297 -13.609 6.828 1 86.56 84 GLU A C 1
ATOM 698 O O . GLU A 1 84 ? -11.18 -12.75 6.879 1 86.56 84 GLU A O 1
ATOM 703 N N . GLU A 1 85 ? -9.375 -13.758 7.68 1 87.81 85 GLU A N 1
ATOM 704 C CA . GLU A 1 85 ? -9.375 -12.914 8.875 1 87.81 85 GLU A CA 1
ATOM 705 C C . GLU A 1 85 ? -9.102 -11.453 8.516 1 87.81 85 GLU A C 1
ATOM 707 O O . GLU A 1 85 ? -9.523 -10.547 9.242 1 87.81 85 GLU A O 1
ATOM 712 N N . PHE A 1 86 ? -8.43 -11.164 7.422 1 88.19 86 PHE A N 1
ATOM 713 C CA . PHE A 1 86 ? -8.102 -9.805 7.027 1 88.19 86 PHE A CA 1
ATOM 714 C C . PHE A 1 86 ? -9.305 -9.117 6.387 1 88.19 86 PHE A C 1
ATOM 716 O O . PHE A 1 86 ? -9.391 -7.891 6.363 1 88.19 86 PHE A O 1
ATOM 723 N N . LEU A 1 87 ? -10.219 -9.906 5.898 1 85.44 87 LEU A N 1
ATOM 724 C CA . LEU A 1 87 ? -11.227 -9.359 4.988 1 85.44 87 LEU A CA 1
ATOM 725 C C . LEU A 1 87 ? -12.5 -9.008 5.738 1 85.44 87 LEU A C 1
ATOM 727 O O . LEU A 1 87 ? -12.883 -9.695 6.688 1 85.44 87 LEU A O 1
ATOM 731 N N . PRO A 1 88 ? -13.055 -7.934 5.316 1 87.94 88 PRO A N 1
ATOM 732 C CA . PRO A 1 88 ? -14.352 -7.613 5.922 1 87.94 88 PRO A CA 1
ATOM 733 C C . PRO A 1 88 ? -15.453 -8.586 5.504 1 87.94 88 PRO A C 1
ATOM 735 O O . PRO A 1 88 ? -15.336 -9.258 4.469 1 87.94 88 PRO A O 1
ATOM 738 N N . ARG A 1 89 ? -16.484 -8.609 6.27 1 84.12 89 ARG A N 1
ATOM 739 C CA . ARG A 1 89 ? -17.609 -9.508 6.008 1 84.12 89 ARG A CA 1
ATOM 740 C C . ARG A 1 89 ? -18.734 -8.781 5.27 1 84.12 89 ARG A C 1
ATOM 742 O O . ARG A 1 89 ? -19.562 -9.422 4.617 1 84.12 89 ARG A O 1
ATOM 749 N N . SER A 1 90 ? -18.688 -7.492 5.504 1 90.38 90 SER A N 1
ATOM 750 C CA . SER A 1 90 ? -19.703 -6.648 4.879 1 90.38 90 SER A CA 1
ATOM 751 C C . SER A 1 90 ? -19.078 -5.375 4.309 1 90.38 90 SER A C 1
ATOM 753 O O . SER A 1 90 ? -18.078 -4.871 4.836 1 90.38 90 SER A O 1
ATOM 755 N N . PRO A 1 91 ? -19.656 -4.906 3.193 1 92.81 91 PRO A N 1
ATOM 756 C CA . PRO A 1 91 ? -19.203 -3.602 2.711 1 92.81 91 PRO A CA 1
ATOM 757 C C . PRO A 1 91 ? -19.578 -2.457 3.646 1 92.81 91 PRO A C 1
ATOM 759 O O . PRO A 1 91 ? -20.469 -2.617 4.492 1 92.81 91 PRO A O 1
ATOM 762 N N . ILE A 1 92 ? -18.938 -1.368 3.465 1 95.19 92 ILE A N 1
ATOM 763 C CA . ILE A 1 92 ? -19.312 -0.153 4.176 1 95.19 92 ILE A CA 1
ATOM 764 C C . ILE A 1 92 ? -20.25 0.683 3.309 1 95.19 92 ILE A C 1
ATOM 766 O O . ILE A 1 92 ? -20.578 0.302 2.178 1 95.19 92 ILE A O 1
ATOM 770 N N . SER A 1 93 ? -20.75 1.789 3.896 1 94.25 93 SER A N 1
ATOM 771 C CA . SER A 1 93 ? -21.625 2.701 3.174 1 94.25 93 SER A CA 1
ATOM 772 C C . SER A 1 93 ? -20.984 4.074 3.01 1 94.25 93 SER A C 1
ATOM 774 O O . SER A 1 93 ? -20.422 4.621 3.961 1 94.25 93 SER A O 1
ATOM 776 N N . VAL A 1 94 ? -21.047 4.629 1.805 1 96.62 94 VAL A N 1
ATOM 777 C CA . VAL A 1 94 ? -20.531 5.945 1.458 1 96.62 94 VAL A CA 1
ATOM 778 C C . VAL A 1 94 ? -21.672 6.859 1.022 1 96.62 94 VAL A C 1
ATOM 780 O O . VAL A 1 94 ? -22.375 6.562 0.055 1 96.62 94 VAL A O 1
ATOM 783 N N . PRO A 1 95 ? -21.875 8 1.718 1 97.06 95 PRO A N 1
ATOM 784 C CA . PRO A 1 95 ? -22.938 8.914 1.283 1 97.06 95 PRO A CA 1
ATOM 785 C C . PRO A 1 95 ? -22.703 9.453 -0.129 1 97.06 95 PRO A C 1
ATOM 787 O O . PRO A 1 95 ? -21.609 9.93 -0.445 1 97.06 95 PRO A O 1
ATOM 790 N N . ILE A 1 96 ? -23.766 9.422 -0.889 1 96.06 96 ILE A N 1
ATOM 791 C CA . ILE A 1 96 ? -23.672 9.859 -2.275 1 96.06 96 ILE A CA 1
ATOM 792 C C . ILE A 1 96 ? -23.312 11.344 -2.324 1 96.06 96 ILE A C 1
ATOM 794 O O . ILE A 1 96 ? -22.781 11.828 -3.328 1 96.06 96 ILE A O 1
ATOM 798 N N . SER A 1 97 ? -23.516 12.086 -1.288 1 96.06 97 SER A N 1
ATOM 799 C CA . SER A 1 97 ? -23.203 13.508 -1.219 1 96.06 97 SER A CA 1
ATOM 800 C C . SER A 1 97 ? -21.703 13.75 -1.349 1 96.06 97 SER A C 1
ATOM 802 O O . SER A 1 97 ? -21.281 14.875 -1.632 1 96.06 97 SER A O 1
ATOM 804 N N . HIS A 1 98 ? -20.922 12.75 -1.169 1 96.12 98 HIS A N 1
ATOM 805 C CA . HIS A 1 98 ? -19.469 12.922 -1.246 1 96.12 98 HIS A CA 1
ATOM 806 C C . HIS A 1 98 ? -18.922 12.406 -2.574 1 96.12 98 HIS A C 1
ATOM 808 O O . HIS A 1 98 ? -17.719 12.383 -2.787 1 96.12 98 HIS A O 1
ATOM 814 N N . ILE A 1 99 ? -19.766 12.039 -3.498 1 96 99 ILE A N 1
ATOM 815 C CA . ILE A 1 99 ? -19.344 11.391 -4.738 1 96 99 ILE A CA 1
ATOM 816 C C . ILE A 1 99 ? -18.5 12.344 -5.566 1 96 99 ILE A C 1
ATOM 818 O O . ILE A 1 99 ? -17.578 11.914 -6.27 1 96 99 ILE A O 1
ATOM 822 N N . ASP A 1 100 ? -18.703 13.672 -5.469 1 96.19 100 ASP A N 1
ATOM 823 C CA . ASP A 1 100 ? -17.938 14.672 -6.211 1 96.19 100 ASP A CA 1
ATOM 824 C C . ASP A 1 100 ? -16.5 14.727 -5.723 1 96.19 100 ASP A C 1
ATOM 826 O O . ASP A 1 100 ? -15.578 14.984 -6.508 1 96.19 100 ASP A O 1
ATOM 830 N N . ARG A 1 101 ? -16.344 14.484 -4.461 1 95.75 101 ARG A N 1
ATOM 831 C CA . ARG A 1 101 ? -14.992 14.477 -3.895 1 95.75 101 ARG A CA 1
ATOM 832 C C . ARG A 1 101 ? -14.172 13.32 -4.445 1 95.75 101 ARG A C 1
ATOM 834 O O . ARG A 1 101 ? -12.938 13.359 -4.438 1 95.75 101 ARG A O 1
ATOM 841 N N . LEU A 1 102 ? -14.867 12.352 -4.941 1 96.31 102 LEU A N 1
ATOM 842 C CA . LEU A 1 102 ? -14.211 11.164 -5.484 1 96.31 102 LEU A CA 1
ATOM 843 C C . LEU A 1 102 ? -14.102 11.242 -7.004 1 96.31 102 LEU A C 1
ATOM 845 O O . LEU A 1 102 ? -13.594 10.328 -7.645 1 96.31 102 LEU A O 1
ATOM 849 N N . ASN A 1 103 ? -14.578 12.32 -7.555 1 96.31 103 ASN A N 1
ATOM 850 C CA . ASN A 1 103 ? -14.57 12.555 -9 1 96.31 103 ASN A CA 1
ATOM 851 C C . ASN A 1 103 ? -15.328 11.469 -9.75 1 96.31 103 ASN A C 1
ATOM 853 O O . ASN A 1 103 ? -14.875 10.992 -10.789 1 96.31 103 ASN A O 1
ATOM 857 N N . LEU A 1 104 ? -16.406 11.039 -9.172 1 95.12 104 LEU A N 1
ATOM 858 C CA . LEU A 1 104 ? -17.25 10.016 -9.789 1 95.12 104 LEU A CA 1
ATOM 859 C C . LEU A 1 104 ? -18.609 10.594 -10.195 1 95.12 104 LEU A C 1
ATOM 861 O O . LEU A 1 104 ? -19.078 11.555 -9.586 1 95.12 104 LEU A O 1
ATOM 865 N N . PRO A 1 105 ? -19.203 10.023 -11.258 1 93.81 105 PRO A N 1
ATOM 866 C CA . PRO A 1 105 ? -20.484 10.555 -11.719 1 93.81 105 PRO A CA 1
ATOM 867 C C . PRO A 1 105 ? -21.641 10.211 -10.781 1 93.81 105 PRO A C 1
ATOM 869 O O . PRO A 1 105 ? -21.672 9.102 -10.234 1 93.81 105 PRO A O 1
ATOM 872 N N . ARG A 1 106 ? -22.547 11.086 -10.664 1 91.81 106 ARG A N 1
ATOM 873 C CA . ARG A 1 106 ? -23.688 10.906 -9.773 1 91.81 106 ARG A CA 1
ATOM 874 C C . ARG A 1 106 ? -24.719 9.945 -10.375 1 91.81 106 ARG A C 1
ATOM 876 O O . ARG A 1 106 ? -25.469 9.305 -9.648 1 91.81 106 ARG A O 1
ATOM 883 N N . ASP A 1 107 ? -24.719 9.836 -11.609 1 89.88 107 ASP A N 1
ATOM 884 C CA . ASP A 1 107 ? -25.828 9.156 -12.281 1 89.88 107 ASP A CA 1
ATOM 885 C C . ASP A 1 107 ? -25.438 7.742 -12.695 1 89.88 107 ASP A C 1
ATOM 887 O O . ASP A 1 107 ? -26.141 7.102 -13.477 1 89.88 107 ASP A O 1
ATOM 891 N N . ALA A 1 108 ? -24.344 7.238 -12.242 1 89.38 108 ALA A N 1
ATOM 892 C CA . ALA A 1 108 ? -24.031 5.836 -12.492 1 89.38 108 ALA A CA 1
ATOM 893 C C . ALA A 1 108 ? -24.969 4.914 -11.719 1 89.38 108 ALA A C 1
ATOM 895 O O . ALA A 1 108 ? -25.688 5.359 -10.828 1 89.38 108 ALA A O 1
ATOM 896 N N . ASP A 1 109 ? -25 3.652 -12.148 1 88.81 109 ASP A N 1
ATOM 897 C CA . ASP A 1 109 ? -25.875 2.691 -11.5 1 88.81 109 ASP A CA 1
ATOM 898 C C . ASP A 1 109 ? -25.234 2.129 -10.227 1 88.81 109 ASP A C 1
ATOM 900 O O . ASP A 1 109 ? -25.078 0.914 -10.102 1 88.81 109 ASP A O 1
ATOM 904 N N . TRP A 1 110 ? -25.078 3.043 -9.242 1 91.31 110 TRP A N 1
ATOM 905 C CA . TRP A 1 110 ? -24.469 2.672 -7.977 1 91.31 110 TRP A CA 1
ATOM 906 C C . TRP A 1 110 ? -25.375 1.747 -7.176 1 91.31 110 TRP A C 1
ATOM 908 O O . TRP A 1 110 ? -26.594 1.927 -7.16 1 91.31 110 TRP A O 1
ATOM 918 N N . ILE A 1 111 ? -24.75 0.816 -6.555 1 89.44 111 ILE A N 1
ATOM 919 C CA . ILE A 1 111 ? -25.516 -0.044 -5.66 1 89.44 111 ILE A CA 1
ATOM 920 C C . ILE A 1 111 ? -25.75 0.669 -4.328 1 89.44 111 ILE A C 1
ATOM 922 O O . ILE A 1 111 ? -24.797 0.989 -3.617 1 89.44 111 ILE A O 1
ATOM 926 N N . ARG A 1 112 ? -26.984 0.754 -4.004 1 91.62 112 ARG A N 1
ATOM 927 C CA . ARG A 1 112 ? -27.344 1.521 -2.818 1 91.62 112 ARG A CA 1
ATOM 928 C C . ARG A 1 112 ? -27.438 0.624 -1.589 1 91.62 112 ARG A C 1
ATOM 930 O O . ARG A 1 112 ? -27.781 -0.556 -1.699 1 91.62 112 ARG A O 1
ATOM 937 N N . SER A 1 113 ? -27.094 1.224 -0.434 1 91.81 113 SER A N 1
ATOM 938 C CA . SER A 1 113 ? -27.234 0.521 0.836 1 91.81 113 SER A CA 1
ATOM 939 C C . SER A 1 113 ? -28.703 0.236 1.146 1 91.81 113 SER A C 1
ATOM 941 O O . SER A 1 113 ? -29.562 1.106 0.977 1 91.81 113 SER A O 1
ATOM 943 N N . PRO A 1 114 ? -28.984 -0.979 1.605 1 91.44 114 PRO A N 1
ATOM 944 C CA . PRO A 1 114 ? -30.359 -1.291 1.975 1 91.44 114 PRO A CA 1
ATOM 945 C C . PRO A 1 114 ? -30.797 -0.589 3.258 1 91.44 114 PRO A C 1
ATOM 947 O O . PRO A 1 114 ? -32 -0.476 3.521 1 91.44 114 PRO A O 1
ATOM 950 N N . VAL A 1 115 ? -29.859 -0.137 4.039 1 91.38 115 VAL A N 1
ATOM 951 C CA . VAL A 1 115 ? -30.172 0.472 5.328 1 91.38 115 VAL A CA 1
ATOM 952 C C . VAL A 1 115 ? -30.266 1.988 5.176 1 91.38 115 VAL A C 1
ATOM 954 O O . VAL A 1 115 ? -31.078 2.637 5.848 1 91.38 115 VAL A O 1
ATOM 957 N N . LYS A 1 116 ? -29.422 2.559 4.344 1 93.25 116 LYS A N 1
ATOM 958 C CA . LYS A 1 116 ? -29.406 3.99 4.059 1 93.25 116 LYS A CA 1
ATOM 959 C C . LYS A 1 116 ? -29.438 4.254 2.557 1 93.25 116 LYS A C 1
ATOM 961 O O . LYS A 1 116 ? -28.391 4.359 1.916 1 93.25 116 LYS A O 1
ATOM 966 N N . ALA A 1 117 ? -30.547 4.613 2.023 1 91.62 117 ALA A N 1
ATOM 967 C CA . ALA A 1 117 ? -30.812 4.66 0.586 1 91.62 117 ALA A CA 1
ATOM 968 C C . ALA A 1 117 ? -29.906 5.688 -0.097 1 91.62 117 ALA A C 1
ATOM 970 O O . ALA A 1 117 ? -29.594 5.555 -1.282 1 91.62 117 ALA A O 1
ATOM 971 N N . ASP A 1 118 ? -29.4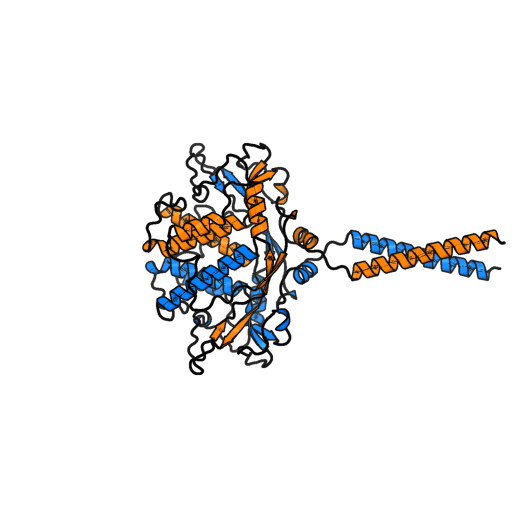69 6.633 0.596 1 95.38 118 ASP A N 1
ATOM 972 C CA . ASP A 1 118 ? -28.641 7.68 0.005 1 95.38 118 ASP A CA 1
ATOM 973 C C . ASP A 1 118 ? -27.172 7.309 0.064 1 95.38 118 ASP A C 1
ATOM 975 O O . ASP A 1 118 ? -26.297 8.133 -0.247 1 95.38 118 ASP A O 1
ATOM 979 N N . ASN A 1 119 ? -26.891 6.133 0.429 1 96.31 119 ASN A N 1
ATOM 980 C CA . ASN A 1 119 ? -25.516 5.672 0.511 1 96.31 119 ASN A CA 1
ATOM 981 C C . ASN A 1 119 ? -25.219 4.586 -0.52 1 96.31 119 ASN A C 1
ATOM 983 O O . ASN A 1 119 ? -26.141 3.883 -0.96 1 96.31 119 ASN A O 1
ATOM 987 N N . ILE A 1 120 ? -23.984 4.539 -0.937 1 95.31 120 ILE A N 1
ATOM 988 C CA . ILE A 1 120 ? -23.484 3.566 -1.901 1 95.31 120 ILE A CA 1
ATOM 989 C C . ILE A 1 120 ? -22.594 2.549 -1.192 1 95.31 120 ILE A C 1
ATOM 991 O O . ILE A 1 120 ? -21.797 2.908 -0.325 1 95.31 120 ILE A O 1
ATOM 995 N N . LEU A 1 121 ? -22.719 1.271 -1.579 1 93.06 121 LEU A N 1
ATOM 996 C CA . LEU A 1 121 ? -21.859 0.238 -1.005 1 93.06 121 LEU A CA 1
ATOM 997 C C . LEU A 1 121 ? -20.438 0.348 -1.54 1 93.06 121 LEU A C 1
ATOM 999 O O . LEU A 1 121 ? -20.234 0.647 -2.719 1 93.06 121 LEU A O 1
ATOM 1003 N N . ALA A 1 122 ? -19.484 0.143 -0.586 1 93.81 122 ALA A N 1
ATOM 1004 C CA . ALA A 1 122 ? -18.078 0.311 -0.958 1 93.81 122 ALA A CA 1
ATOM 1005 C C . ALA A 1 122 ? -17.172 -0.54 -0.074 1 93.81 122 ALA A C 1
ATOM 1007 O O . ALA A 1 122 ? -17.625 -1.11 0.922 1 93.81 122 ALA A O 1
ATOM 1008 N N . LEU A 1 123 ? -15.977 -0.653 -0.49 1 93.69 123 LEU A N 1
ATOM 1009 C CA . LEU A 1 123 ? -14.898 -1.236 0.302 1 93.69 123 LEU A CA 1
ATOM 1010 C C . LEU A 1 123 ? -13.68 -0.321 0.318 1 93.69 123 LEU A C 1
ATOM 1012 O O . LEU A 1 123 ? -13.328 0.273 -0.705 1 93.69 123 LEU A O 1
ATOM 1016 N N . PRO A 1 124 ? -13.047 -0.255 1.538 1 95.81 124 PRO A N 1
ATOM 1017 C CA . PRO A 1 124 ? -11.742 0.408 1.481 1 95.81 124 PRO A CA 1
ATOM 1018 C C . PRO A 1 124 ? -10.742 -0.321 0.579 1 95.81 124 PRO A C 1
ATOM 1020 O O . PRO A 1 124 ? -10.703 -1.554 0.572 1 95.81 124 PRO A O 1
ATOM 1023 N N . GLU A 1 125 ? -9.977 0.411 -0.178 1 95.88 125 GLU A N 1
ATOM 1024 C CA . GLU A 1 125 ? -9.07 -0.062 -1.221 1 95.88 125 GLU A CA 1
ATOM 1025 C C . GLU A 1 125 ? -8.117 -1.121 -0.682 1 95.88 125 GLU A C 1
ATOM 1027 O O . GLU A 1 125 ? -7.738 -2.047 -1.402 1 95.88 125 GLU A O 1
ATOM 1032 N N . VAL A 1 126 ? -7.703 -1.032 0.615 1 96.81 126 VAL A N 1
ATOM 1033 C CA . VAL A 1 126 ? -6.723 -1.961 1.173 1 96.81 126 VAL A CA 1
ATOM 1034 C C . VAL A 1 126 ? -7.262 -3.387 1.098 1 96.81 126 VAL A C 1
ATOM 1036 O O . VAL A 1 126 ? -6.512 -4.328 0.834 1 96.81 126 VAL A O 1
ATOM 1039 N N . PHE A 1 127 ? -8.523 -3.568 1.237 1 94.19 127 PHE A N 1
ATOM 1040 C CA . PHE A 1 127 ? -9.102 -4.906 1.212 1 94.19 127 PHE A CA 1
ATOM 1041 C C . PHE A 1 127 ? -9.188 -5.434 -0.215 1 94.19 127 PHE A C 1
ATOM 1043 O O . PHE A 1 127 ? -9.047 -6.637 -0.447 1 94.19 127 PHE A O 1
ATOM 1050 N N . VAL A 1 128 ? -9.406 -4.523 -1.151 1 91.81 128 VAL A N 1
ATOM 1051 C CA . VAL A 1 128 ? -9.367 -4.902 -2.561 1 91.81 128 VAL A CA 1
ATOM 1052 C C . VAL A 1 128 ? -7.961 -5.348 -2.938 1 91.81 128 VAL A C 1
ATOM 1054 O O . VAL A 1 128 ? -7.781 -6.387 -3.578 1 91.81 128 VAL A O 1
ATOM 1057 N N . GLN A 1 129 ? -6.996 -4.621 -2.5 1 94.69 129 GLN A N 1
ATOM 1058 C CA . GLN A 1 129 ? -5.605 -4.938 -2.818 1 94.69 129 GLN A CA 1
ATOM 1059 C C . GLN A 1 129 ? -5.176 -6.242 -2.158 1 94.69 129 GLN A C 1
ATOM 1061 O O . GLN A 1 129 ? -4.445 -7.035 -2.756 1 94.69 129 GLN A O 1
ATOM 1066 N N . LEU A 1 130 ? -5.578 -6.477 -0.948 1 95.06 130 LEU A N 1
ATOM 1067 C CA . LEU A 1 130 ? -5.258 -7.723 -0.26 1 95.06 130 LEU A CA 1
ATOM 1068 C C . LEU A 1 130 ? -5.895 -8.914 -0.967 1 95.06 130 LEU A C 1
ATOM 1070 O O . LEU A 1 130 ? -5.258 -9.961 -1.121 1 95.06 130 LEU A O 1
ATOM 1074 N N . GLU A 1 131 ? -7.074 -8.766 -1.383 1 91.12 131 GLU A N 1
ATOM 1075 C CA . GLU A 1 131 ? -7.734 -9.844 -2.117 1 91.12 131 GLU A CA 1
ATOM 1076 C C . GLU A 1 131 ? -7.066 -10.078 -3.471 1 91.12 131 GLU A C 1
ATOM 1078 O O . GLU A 1 131 ? -6.996 -11.211 -3.945 1 91.12 131 GLU A O 1
ATOM 1083 N N . CYS A 1 132 ? -6.699 -8.992 -4.113 1 92.12 132 CYS A N 1
ATOM 1084 C CA . CYS A 1 132 ? -5.973 -9.125 -5.371 1 92.12 132 CYS A CA 1
ATOM 1085 C C . CYS A 1 132 ? -4.68 -9.906 -5.176 1 92.12 132 CYS A C 1
ATOM 1087 O O . CYS A 1 132 ? -4.336 -10.758 -5.992 1 92.12 132 CYS A O 1
ATOM 1089 N N . LEU A 1 133 ? -3.963 -9.602 -4.098 1 94.88 133 LEU A N 1
ATOM 1090 C CA . LEU A 1 133 ? -2.736 -10.336 -3.803 1 94.88 133 LEU A CA 1
ATOM 1091 C C . LEU A 1 133 ? -3.031 -11.805 -3.543 1 94.88 133 LEU A C 1
ATOM 1093 O O . LEU A 1 133 ? -2.295 -12.68 -4 1 94.88 133 LEU A O 1
ATOM 1097 N N . ASN A 1 134 ? -4.074 -12.055 -2.822 1 93.44 134 ASN A N 1
ATOM 1098 C CA . ASN A 1 134 ? -4.469 -13.438 -2.537 1 93.44 134 ASN A CA 1
ATOM 1099 C C . ASN A 1 134 ? -4.848 -14.18 -3.811 1 93.44 134 ASN A C 1
ATOM 1101 O O . ASN A 1 134 ? -4.5 -15.352 -3.977 1 93.44 134 ASN A O 1
ATOM 1105 N N . LEU A 1 135 ? -5.605 -13.531 -4.66 1 91.5 135 LEU A N 1
ATOM 1106 C CA . LEU A 1 135 ? -5.996 -14.156 -5.918 1 91.5 135 LEU A CA 1
ATOM 1107 C C . LEU A 1 135 ? -4.773 -14.477 -6.77 1 91.5 135 LEU A C 1
ATOM 1109 O O . LEU A 1 135 ? -4.723 -15.523 -7.422 1 91.5 135 LEU A O 1
ATOM 1113 N N . LEU A 1 136 ? -3.83 -13.578 -6.832 1 93.81 136 LEU A N 1
ATOM 1114 C CA . LEU A 1 136 ? -2.592 -13.828 -7.562 1 93.81 136 LEU A CA 1
ATOM 1115 C C . LEU A 1 136 ? -1.862 -15.047 -6.996 1 93.81 136 LEU A C 1
ATOM 1117 O O . LEU A 1 136 ? -1.332 -15.867 -7.75 1 93.81 136 LEU A O 1
ATOM 1121 N N . ARG A 1 137 ? -1.798 -15.133 -5.66 1 95.56 137 ARG A N 1
ATOM 1122 C CA . ARG A 1 137 ? -1.196 -16.297 -5.008 1 95.56 137 ARG A CA 1
ATOM 1123 C C . ARG A 1 137 ? -1.914 -17.578 -5.406 1 95.56 137 ARG A C 1
ATOM 1125 O O . ARG A 1 137 ? -1.273 -18.562 -5.77 1 95.56 137 ARG A O 1
ATOM 1132 N N . LEU A 1 138 ? -3.23 -17.578 -5.348 1 93.88 138 LEU A N 1
ATOM 1133 C CA . LEU A 1 138 ? -4.016 -18.766 -5.668 1 93.88 138 LEU A CA 1
ATOM 1134 C C . LEU A 1 138 ? -3.818 -19.172 -7.125 1 93.88 138 LEU A C 1
ATOM 1136 O O . LEU A 1 138 ? -3.74 -20.375 -7.438 1 93.88 138 LEU A O 1
ATOM 1140 N N . HIS A 1 139 ? -3.744 -18.172 -7.957 1 93 139 HIS A N 1
ATOM 1141 C CA . HIS A 1 139 ? -3.488 -18.453 -9.367 1 93 139 HIS A CA 1
ATOM 1142 C C . HIS A 1 139 ? -2.09 -19.031 -9.57 1 93 139 HIS A C 1
ATOM 1144 O O . HIS A 1 139 ? -1.903 -19.969 -10.352 1 93 139 HIS A O 1
ATOM 1150 N N . ALA A 1 140 ? -1.104 -18.453 -8.914 1 94.44 140 ALA A N 1
ATOM 1151 C CA . ALA A 1 140 ? 0.284 -18.891 -9.047 1 94.44 140 ALA A CA 1
ATOM 1152 C C . ALA A 1 140 ? 0.457 -20.312 -8.555 1 94.44 140 ALA A C 1
ATOM 1154 O O . ALA A 1 140 ? 1.316 -21.047 -9.055 1 94.44 140 ALA A O 1
ATOM 1155 N N . GLN A 1 141 ? -0.411 -20.719 -7.645 1 94.56 141 GLN A N 1
ATOM 1156 C CA . GLN A 1 141 ? -0.285 -22.047 -7.039 1 94.56 141 GLN A CA 1
ATOM 1157 C C . GLN A 1 141 ? -1.397 -22.969 -7.512 1 94.56 141 GLN A C 1
ATOM 1159 O O . GLN A 1 141 ? -1.732 -23.953 -6.832 1 94.56 141 GLN A O 1
ATOM 1164 N N . LYS A 1 142 ? -2.027 -22.688 -8.586 1 90.44 142 LYS A N 1
ATOM 1165 C CA . LYS A 1 142 ? -3.254 -23.359 -9.016 1 90.44 142 LYS A CA 1
ATOM 1166 C C . LYS A 1 142 ? -3.004 -24.828 -9.312 1 90.44 142 LYS A C 1
ATOM 1168 O O . LYS A 1 142 ? -3.926 -25.641 -9.242 1 90.44 142 LYS A O 1
ATOM 1173 N N . ASP A 1 143 ? -1.771 -25.25 -9.641 1 90.19 143 ASP A N 1
ATOM 1174 C CA . ASP A 1 143 ? -1.472 -26.641 -9.984 1 90.19 143 ASP A CA 1
ATOM 1175 C C . ASP A 1 143 ? -1.247 -27.484 -8.719 1 90.19 143 ASP A C 1
ATOM 1177 O O . ASP A 1 143 ? -1.234 -28.719 -8.781 1 90.19 143 ASP A O 1
ATOM 1181 N N . GLU A 1 144 ? -1.135 -26.828 -7.582 1 91.19 144 GLU A N 1
ATOM 1182 C CA . GLU A 1 144 ? -0.804 -27.531 -6.344 1 91.19 144 GLU A CA 1
ATOM 1183 C C . GLU A 1 144 ? -2.062 -28.016 -5.633 1 91.19 144 GLU A C 1
ATOM 1185 O O . GLU A 1 144 ? -2.025 -29.016 -4.906 1 91.19 144 GLU A O 1
ATOM 1190 N N . THR A 1 145 ? -3.1 -27.234 -5.75 1 89.31 145 THR A N 1
ATOM 1191 C CA . THR A 1 145 ? -4.367 -27.594 -5.121 1 89.31 145 THR A CA 1
ATOM 1192 C C . THR A 1 145 ? -5.539 -27.25 -6.035 1 89.31 145 THR A C 1
ATOM 1194 O O . THR A 1 145 ? -5.453 -26.328 -6.84 1 89.31 145 THR A O 1
ATOM 1197 N N . ASP A 1 146 ? -6.574 -27.969 -5.844 1 86.19 146 ASP A N 1
ATOM 1198 C CA . ASP A 1 146 ? -7.816 -27.641 -6.535 1 86.19 146 ASP A CA 1
ATOM 1199 C C . ASP A 1 146 ? -8.516 -26.453 -5.867 1 86.19 146 ASP A C 1
ATOM 1201 O O . ASP A 1 146 ? -9.039 -26.578 -4.758 1 86.19 146 ASP A O 1
ATOM 1205 N N . ASN A 1 147 ? -8.547 -25.344 -6.594 1 84.25 147 ASN A N 1
ATOM 1206 C CA . ASN A 1 147 ? -9.117 -24.125 -6.047 1 84.25 147 ASN A CA 1
ATOM 1207 C C . ASN A 1 147 ? -10.531 -23.875 -6.57 1 84.25 147 ASN A C 1
ATOM 1209 O O . ASN A 1 147 ? -11.133 -22.844 -6.277 1 84.25 147 ASN A O 1
ATOM 1213 N N . SER A 1 148 ? -11.078 -24.844 -7.246 1 80 148 SER A N 1
ATOM 1214 C CA . SER A 1 148 ? -12.344 -24.625 -7.941 1 80 148 SER A CA 1
ATOM 1215 C C . SER A 1 148 ? -13.477 -24.375 -6.953 1 80 148 SER A C 1
ATOM 1217 O O . SER A 1 148 ? -14.492 -23.766 -7.305 1 80 148 SER A O 1
ATOM 1219 N N . HIS A 1 149 ? -13.258 -24.781 -5.723 1 78.81 149 HIS A N 1
ATOM 1220 C CA . HIS A 1 149 ? -14.312 -24.625 -4.73 1 78.81 149 HIS A CA 1
ATOM 1221 C C . HIS A 1 149 ? -14.289 -23.219 -4.117 1 78.81 149 HIS A C 1
ATOM 1223 O O . HIS A 1 149 ? -15.25 -22.812 -3.453 1 78.81 149 HIS A O 1
ATOM 1229 N N . LEU A 1 150 ? -13.273 -22.516 -4.324 1 78.44 150 LEU A N 1
ATOM 1230 C CA . LEU A 1 150 ? -13.148 -21.172 -3.752 1 78.44 150 LEU A CA 1
ATOM 1231 C C . LEU A 1 150 ? -13.984 -20.172 -4.535 1 78.44 150 LEU A C 1
ATOM 1233 O O . LEU A 1 150 ? -14.047 -20.234 -5.766 1 78.44 150 LEU A O 1
ATOM 1237 N N . PRO A 1 151 ? -14.57 -19.219 -3.855 1 74.75 151 PRO A N 1
ATOM 1238 C CA . PRO A 1 151 ? -15.406 -18.219 -4.512 1 74.75 151 PRO A CA 1
ATOM 1239 C C . PRO A 1 151 ? -14.656 -17.422 -5.582 1 74.75 151 PRO A C 1
ATOM 1241 O O . PRO A 1 151 ? -15.227 -17.078 -6.613 1 74.75 151 PRO A O 1
ATOM 1244 N N . SER A 1 152 ? -13.438 -17.234 -5.395 1 75 152 SER A N 1
ATOM 1245 C CA . SER A 1 152 ? -12.641 -16.438 -6.324 1 75 152 SER A CA 1
ATOM 1246 C C . SER A 1 152 ? -12.453 -17.172 -7.652 1 75 152 SER A C 1
ATOM 1248 O O . SER A 1 152 ? -12.055 -16.562 -8.648 1 75 152 SER A O 1
ATOM 1250 N N . PHE A 1 153 ? -12.766 -18.422 -7.754 1 79.31 153 PHE A N 1
ATOM 1251 C CA . PHE A 1 153 ? -12.539 -19.203 -8.961 1 79.31 153 PHE A CA 1
ATOM 1252 C C . PHE A 1 153 ? -13.867 -19.578 -9.609 1 79.31 153 PHE A C 1
ATOM 1254 O O . PHE A 1 153 ? -13.906 -20.438 -10.5 1 79.31 153 PHE A O 1
ATOM 1261 N N . ARG A 1 154 ? -14.82 -18.938 -9.133 1 76.44 154 ARG A N 1
ATOM 1262 C CA . ARG A 1 154 ? -16.109 -19.141 -9.781 1 76.44 154 ARG A CA 1
ATOM 1263 C C . ARG A 1 154 ? -16.109 -18.547 -11.188 1 76.44 154 ARG A C 1
ATOM 1265 O O . ARG A 1 154 ? -15.547 -17.484 -11.414 1 76.44 154 ARG A O 1
ATOM 1272 N N . GLY A 1 155 ? -16.766 -19.297 -12.086 1 77.5 155 GLY A N 1
ATOM 1273 C CA . GLY A 1 155 ? -16.781 -18.875 -13.477 1 77.5 155 GLY A CA 1
ATOM 1274 C C . GLY A 1 155 ? -15.891 -19.719 -14.375 1 77.5 155 GLY A C 1
ATOM 1275 O O . GLY A 1 155 ? -15.336 -20.719 -13.93 1 77.5 155 GLY A O 1
ATOM 1276 N N . SER A 1 156 ? -15.867 -19.281 -15.57 1 83 156 SER A N 1
ATOM 1277 C CA . SER A 1 156 ? -15 -19.984 -16.516 1 83 156 SER A CA 1
ATOM 1278 C C . SER A 1 156 ? -13.523 -19.719 -16.219 1 83 156 SER A C 1
ATOM 1280 O O . SER A 1 156 ? -13.195 -18.75 -15.516 1 83 156 SER A O 1
ATOM 1282 N N . GLU A 1 157 ? -12.672 -20.531 -16.719 1 84.69 157 GLU A N 1
ATOM 1283 C CA . GLU A 1 157 ? -11.234 -20.328 -16.594 1 84.69 157 GLU A CA 1
ATOM 1284 C C . GLU A 1 157 ? -10.828 -18.953 -17.156 1 84.69 157 GLU A C 1
ATOM 1286 O O . GLU A 1 157 ? -9.945 -18.297 -16.594 1 84.69 157 GLU A O 1
ATOM 1291 N N . ASP A 1 158 ? -11.477 -18.594 -18.234 1 85.31 158 ASP A N 1
ATOM 1292 C CA . ASP A 1 158 ? -11.188 -17.297 -18.859 1 85.31 158 ASP A CA 1
ATOM 1293 C C . ASP A 1 158 ? -11.617 -16.141 -17.953 1 85.31 158 ASP A C 1
ATOM 1295 O O . ASP A 1 158 ? -10.938 -15.117 -17.891 1 85.31 158 ASP A O 1
ATOM 1299 N N . ASP A 1 159 ? -12.727 -16.281 -17.266 1 81.94 159 ASP A N 1
ATOM 1300 C CA . ASP A 1 159 ? -13.203 -15.266 -16.344 1 81.94 159 ASP A CA 1
ATOM 1301 C C . ASP A 1 159 ? -12.219 -15.07 -15.188 1 81.94 159 ASP A C 1
ATOM 1303 O O . ASP A 1 159 ? -11.914 -13.938 -14.812 1 81.94 159 ASP A O 1
ATOM 1307 N N . VAL A 1 160 ? -11.82 -16.203 -14.664 1 84.44 160 VAL A N 1
ATOM 1308 C CA . VAL A 1 160 ? -10.898 -16.172 -13.531 1 84.44 160 VAL A CA 1
ATOM 1309 C C . VAL A 1 160 ? -9.578 -15.531 -13.953 1 84.44 160 VAL A C 1
ATOM 1311 O O . VAL A 1 160 ? -9.016 -14.703 -13.234 1 84.44 160 VAL A O 1
ATOM 1314 N N . TYR A 1 161 ? -9.133 -15.891 -15.156 1 88.81 161 TYR A N 1
ATOM 1315 C CA . TYR A 1 161 ? -7.875 -15.344 -15.656 1 88.81 161 TYR A CA 1
ATOM 1316 C C . TYR A 1 161 ? -7.973 -13.836 -15.859 1 88.81 161 TYR A C 1
ATOM 1318 O O . TYR A 1 161 ? -7.035 -13.102 -15.547 1 88.81 161 TYR A O 1
ATOM 1326 N N . GLN A 1 162 ? -9.023 -13.398 -16.375 1 86.62 162 GLN A N 1
ATOM 1327 C CA . GLN A 1 162 ? -9.234 -11.969 -16.578 1 86.62 162 GLN A CA 1
ATOM 1328 C C . GLN A 1 162 ? -9.234 -11.219 -15.242 1 86.62 162 GLN A C 1
ATOM 1330 O O . GLN A 1 162 ? -8.719 -10.094 -15.156 1 86.62 162 GLN A O 1
ATOM 1335 N N . ARG A 1 163 ? -9.766 -11.82 -14.25 1 86.12 163 ARG A N 1
ATOM 1336 C CA . ARG A 1 163 ? -9.766 -11.219 -12.93 1 86.12 163 ARG A CA 1
ATOM 1337 C C . ARG A 1 163 ? -8.344 -11.125 -12.375 1 86.12 163 ARG A C 1
ATOM 1339 O O . ARG A 1 163 ? -7.988 -10.133 -11.727 1 86.12 163 ARG A O 1
ATOM 1346 N N . VAL A 1 164 ? -7.641 -12.164 -12.609 1 91.25 164 VAL A N 1
ATOM 1347 C CA . VAL A 1 164 ? -6.25 -12.18 -12.164 1 91.25 164 VAL A CA 1
ATOM 1348 C C . VAL A 1 164 ? -5.484 -11.039 -12.836 1 91.25 164 VAL A C 1
ATOM 1350 O O . VAL A 1 164 ? -4.711 -10.336 -12.188 1 91.25 164 VAL A O 1
ATOM 1353 N N . GLU A 1 165 ? -5.73 -10.852 -14.133 1 91.5 165 GLU A N 1
ATOM 1354 C CA . GLU A 1 165 ? -5.074 -9.773 -14.875 1 91.5 165 GLU A CA 1
ATOM 1355 C C . GLU A 1 165 ? -5.453 -8.406 -14.312 1 91.5 165 GLU A C 1
ATOM 1357 O O . GLU A 1 165 ? -4.594 -7.539 -14.148 1 91.5 165 GLU A O 1
ATOM 1362 N N . GLN A 1 166 ? -6.691 -8.25 -14.055 1 89.25 166 GLN A N 1
ATOM 1363 C CA . GLN A 1 166 ? -7.172 -6.988 -13.5 1 89.25 166 GLN A CA 1
ATOM 1364 C C . GLN A 1 166 ? -6.547 -6.715 -12.133 1 89.25 166 GLN A C 1
ATOM 1366 O O . GLN A 1 166 ? -6.168 -5.582 -11.828 1 89.25 166 GLN A O 1
ATOM 1371 N N . CYS A 1 167 ? -6.52 -7.73 -11.305 1 91.56 167 CYS A N 1
ATOM 1372 C CA . CYS A 1 167 ? -5.922 -7.621 -9.977 1 91.56 167 CYS A CA 1
ATOM 1373 C C . CYS A 1 167 ? -4.445 -7.246 -10.078 1 91.56 167 CYS A C 1
ATOM 1375 O O . CYS A 1 167 ? -3.969 -6.395 -9.32 1 91.56 167 CYS A O 1
ATOM 1377 N N . PHE A 1 168 ? -3.766 -7.898 -11.008 1 94.44 168 PHE A N 1
ATOM 1378 C CA . PHE A 1 168 ? -2.352 -7.598 -11.195 1 94.44 168 PHE A CA 1
ATOM 1379 C C . PHE A 1 168 ? -2.156 -6.137 -11.586 1 94.44 168 PHE A C 1
ATOM 1381 O O . PHE A 1 168 ? -1.295 -5.453 -11.039 1 94.44 168 PHE A O 1
ATOM 1388 N N . ASP A 1 169 ? -2.957 -5.68 -12.508 1 94 169 ASP A N 1
ATOM 1389 C CA . ASP A 1 169 ? -2.846 -4.305 -12.984 1 94 169 ASP A CA 1
ATOM 1390 C C . ASP A 1 169 ? -3.162 -3.312 -11.867 1 94 169 ASP A C 1
ATOM 1392 O O . ASP A 1 169 ? -2.557 -2.242 -11.797 1 94 169 ASP A O 1
ATOM 1396 N N . ARG A 1 170 ? -4.098 -3.645 -11.109 1 93.25 170 ARG A N 1
ATOM 1397 C CA . ARG A 1 170 ? -4.441 -2.742 -10.016 1 93.25 170 ARG A CA 1
ATOM 1398 C C . ARG A 1 170 ? -3.311 -2.658 -9 1 93.25 170 ARG A C 1
ATOM 1400 O O . ARG A 1 170 ? -2.971 -1.569 -8.523 1 93.25 170 ARG A O 1
ATOM 1407 N N . LEU A 1 171 ? -2.695 -3.809 -8.633 1 96.19 171 LEU A N 1
ATOM 1408 C CA . LEU A 1 171 ? -1.551 -3.814 -7.727 1 96.19 171 LEU A CA 1
ATOM 1409 C C . LEU A 1 171 ? -0.387 -3.027 -8.32 1 96.19 171 LEU A C 1
ATOM 1411 O O . LEU A 1 171 ? 0.269 -2.256 -7.613 1 96.19 171 LEU A O 1
ATOM 1415 N N . ARG A 1 172 ? -0.13 -3.266 -9.633 1 96.75 172 ARG A N 1
ATOM 1416 C CA . ARG A 1 172 ? 0.936 -2.525 -10.297 1 96.75 172 ARG A CA 1
ATOM 1417 C C . ARG A 1 172 ? 0.671 -1.023 -10.25 1 96.75 172 ARG A C 1
ATOM 1419 O O . ARG A 1 172 ? 1.574 -0.238 -9.953 1 96.75 172 ARG A O 1
ATOM 1426 N N . THR A 1 173 ? -0.564 -0.603 -10.523 1 96.44 173 THR A N 1
ATOM 1427 C CA . THR A 1 173 ? -0.949 0.803 -10.492 1 96.44 173 THR A CA 1
ATOM 1428 C C . THR A 1 173 ? -0.75 1.385 -9.094 1 96.44 173 THR A C 1
ATOM 1430 O O . THR A 1 173 ? -0.274 2.514 -8.945 1 96.44 173 THR A O 1
ATOM 1433 N N . SER A 1 174 ? -1.093 0.588 -8.078 1 97.5 174 SER A N 1
ATOM 1434 C CA . SER A 1 174 ? -0.919 1.034 -6.703 1 97.5 174 SER A CA 1
ATOM 1435 C C . SER A 1 174 ? 0.555 1.236 -6.367 1 97.5 174 SER A C 1
ATOM 1437 O O . SER A 1 174 ? 0.925 2.236 -5.75 1 97.5 174 SER A O 1
ATOM 1439 N N . VAL A 1 175 ? 1.416 0.264 -6.77 1 97.94 175 VAL A N 1
ATOM 1440 C CA . VAL A 1 175 ? 2.852 0.347 -6.52 1 97.94 175 VAL A CA 1
ATOM 1441 C C . VAL A 1 175 ? 3.422 1.591 -7.195 1 97.94 175 VAL A C 1
ATOM 1443 O O . VAL A 1 175 ? 4.215 2.324 -6.598 1 97.94 175 VAL A O 1
ATOM 1446 N N . LEU A 1 176 ? 3.008 1.871 -8.445 1 97.75 176 LEU A N 1
ATOM 1447 C CA . LEU A 1 176 ? 3.473 3.043 -9.18 1 97.75 176 LEU A CA 1
ATOM 1448 C C . LEU A 1 176 ? 2.963 4.328 -8.531 1 97.75 176 LEU A C 1
ATOM 1450 O O . LEU A 1 176 ? 3.662 5.34 -8.523 1 97.75 176 LEU A O 1
ATOM 1454 N N . CYS A 1 177 ? 1.729 4.309 -8.023 1 98.19 177 CYS A N 1
ATOM 1455 C CA . CYS A 1 177 ? 1.143 5.484 -7.391 1 98.19 177 CYS A CA 1
ATOM 1456 C C . CYS A 1 177 ? 1.868 5.824 -6.094 1 98.19 177 CYS A C 1
ATOM 1458 O O . CYS A 1 177 ? 2.18 6.992 -5.84 1 98.19 177 CYS A O 1
ATOM 1460 N N . TRP A 1 178 ? 2.092 4.824 -5.258 1 97.19 178 TRP A N 1
ATOM 1461 C CA . TRP A 1 178 ? 2.764 5.07 -3.986 1 97.19 178 TRP A CA 1
ATOM 1462 C C . TRP A 1 178 ? 4.227 5.438 -4.207 1 97.19 178 TRP A C 1
ATOM 1464 O O . TRP A 1 178 ? 4.758 6.324 -3.533 1 97.19 178 TRP A O 1
ATOM 1474 N N . SER A 1 179 ? 4.867 4.711 -5.184 1 97.69 179 SER A N 1
ATOM 1475 C CA . SER A 1 179 ? 6.254 4.969 -5.559 1 97.69 179 SER A CA 1
ATOM 1476 C C . SER A 1 179 ? 7.125 5.203 -4.328 1 97.69 179 SER A C 1
ATOM 1478 O O . SER A 1 179 ? 7.762 6.25 -4.199 1 97.69 179 SER A O 1
ATOM 1480 N N . ASP A 1 180 ? 7.211 4.168 -3.492 1 97.75 180 ASP A N 1
ATOM 1481 C CA . ASP A 1 180 ? 7.965 4.211 -2.244 1 97.75 180 ASP A CA 1
ATOM 1482 C C . ASP A 1 180 ? 9.453 4.422 -2.508 1 97.75 180 ASP A C 1
ATOM 1484 O O . ASP A 1 180 ? 10.078 3.648 -3.234 1 97.75 180 ASP A O 1
ATOM 1488 N N . ILE A 1 181 ? 10.102 5.422 -1.847 1 97.75 181 ILE A N 1
ATOM 1489 C CA . ILE A 1 181 ? 11.469 5.801 -2.184 1 97.75 181 ILE A CA 1
ATOM 1490 C C . ILE A 1 181 ? 12.406 5.449 -1.028 1 97.75 181 ILE A C 1
ATOM 1492 O O . ILE A 1 181 ? 13.562 5.875 -1.003 1 97.75 181 ILE A O 1
ATOM 1496 N N . VAL A 1 182 ? 11.914 4.75 -0.012 1 97.56 182 VAL A N 1
ATOM 1497 C CA . VAL A 1 182 ? 12.789 4.297 1.066 1 97.56 182 VAL A CA 1
ATOM 1498 C C . VAL A 1 182 ? 13.938 3.48 0.49 1 97.56 182 VAL A C 1
ATOM 1500 O O . VAL A 1 182 ? 13.727 2.594 -0.341 1 97.56 182 VAL A O 1
ATOM 1503 N N . PRO A 1 183 ? 15.133 3.805 0.854 1 96.69 183 PRO A N 1
ATOM 1504 C CA . PRO A 1 183 ? 16.25 3.049 0.275 1 96.69 183 PRO A CA 1
ATOM 1505 C C . PRO A 1 183 ? 16.344 1.624 0.817 1 96.69 183 PRO A C 1
ATOM 1507 O O . PRO A 1 183 ? 16.25 1.414 2.029 1 96.69 183 PRO A O 1
ATOM 1510 N N . VAL A 1 184 ? 16.484 0.71 -0.015 1 94.19 184 VAL A N 1
ATOM 1511 C CA . VAL A 1 184 ? 16.797 -0.678 0.309 1 94.19 184 VAL A CA 1
ATOM 1512 C C . VAL A 1 184 ? 18.281 -0.94 0.086 1 94.19 184 VAL A C 1
ATOM 1514 O O . VAL A 1 184 ? 18.75 -1.017 -1.056 1 94.19 184 VAL A O 1
ATOM 1517 N N . LEU A 1 185 ? 18.969 -1.112 1.153 1 93.06 185 LEU A N 1
ATOM 1518 C CA . LEU A 1 185 ? 20.438 -1.148 1.099 1 93.06 185 LEU A CA 1
ATOM 1519 C C . LEU A 1 185 ? 20.922 -2.549 0.756 1 93.06 185 LEU A C 1
ATOM 1521 O O . LEU A 1 185 ? 20.234 -3.535 0.997 1 93.06 185 LEU A O 1
ATOM 1525 N N . GLN A 1 186 ? 22.094 -2.588 0.26 1 88.88 186 GLN A N 1
ATOM 1526 C CA . GLN A 1 186 ? 22.75 -3.855 -0.077 1 88.88 186 GLN A CA 1
ATOM 1527 C C . GLN A 1 186 ? 23.797 -4.23 0.962 1 88.88 186 GLN A C 1
ATOM 1529 O O . GLN A 1 186 ? 24.516 -3.369 1.463 1 88.88 186 GLN A O 1
ATOM 1534 N N . GLU A 1 187 ? 23.828 -5.477 1.271 1 86.94 187 GLU A N 1
ATOM 1535 C CA . GLU A 1 187 ? 24.828 -6.02 2.203 1 86.94 187 GLU A CA 1
ATOM 1536 C C . GLU A 1 187 ? 25.344 -7.375 1.733 1 86.94 187 GLU A C 1
ATOM 1538 O O . GLU A 1 187 ? 24.719 -8.023 0.894 1 86.94 187 GLU A O 1
ATOM 1543 N N . TYR A 1 188 ? 26.484 -7.742 2.18 1 82 188 TYR A N 1
ATOM 1544 C CA . TYR A 1 188 ? 27.016 -9.078 1.913 1 82 188 TYR A CA 1
ATOM 1545 C C . TYR A 1 188 ? 26.344 -10.117 2.809 1 82 188 TYR A C 1
ATOM 1547 O O . TYR A 1 188 ? 26.094 -9.859 3.988 1 82 188 TYR A O 1
ATOM 1555 N N . ALA A 1 189 ? 25.891 -11.195 2.326 1 72.88 189 ALA A N 1
ATOM 1556 C CA . ALA A 1 189 ? 25.25 -12.266 3.098 1 72.88 189 ALA A CA 1
ATOM 1557 C C . ALA A 1 189 ? 26.266 -12.953 4.012 1 72.88 189 ALA A C 1
ATOM 1559 O O . ALA A 1 189 ? 27.453 -13 3.709 1 72.88 189 ALA A O 1
ATOM 1560 N N . ASP A 1 190 ? 26.188 -13.055 5.523 1 58.31 190 ASP A N 1
ATOM 1561 C CA . ASP A 1 190 ? 27.109 -13.633 6.5 1 58.31 190 ASP A CA 1
ATOM 1562 C C . ASP A 1 190 ? 27.969 -14.719 5.867 1 58.31 190 ASP A C 1
ATOM 1564 O O . ASP A 1 190 ? 29.188 -14.758 6.09 1 58.31 190 ASP A O 1
ATOM 1568 N N . ASP A 1 191 ? 27.328 -15.898 5.828 1 49.25 191 ASP A N 1
ATOM 1569 C CA . ASP A 1 191 ? 28.156 -17.047 6.172 1 49.25 191 ASP A CA 1
ATOM 1570 C C . ASP A 1 191 ? 29.359 -17.156 5.223 1 49.25 191 ASP A C 1
ATOM 1572 O O . ASP A 1 191 ? 30.391 -17.719 5.586 1 49.25 191 ASP A O 1
ATOM 1576 N N . ASP A 1 192 ? 29.234 -17.688 4.004 1 41.94 192 ASP A N 1
ATOM 1577 C CA . ASP A 1 192 ? 30.453 -18.219 3.404 1 41.94 192 ASP A CA 1
ATOM 1578 C C . ASP A 1 192 ? 31.234 -17.109 2.705 1 41.94 192 ASP A C 1
ATOM 1580 O O . ASP A 1 192 ? 30.766 -16.531 1.725 1 41.94 192 ASP A O 1
ATOM 1584 N N . LEU A 1 193 ? 32.188 -16.406 3.504 1 43.28 193 LEU A N 1
ATOM 1585 C CA . LEU A 1 193 ? 33.219 -15.461 3.104 1 43.28 193 LEU A CA 1
ATOM 1586 C C . LEU A 1 193 ? 33.562 -15.609 1.622 1 43.28 193 LEU A C 1
ATOM 1588 O O . LEU A 1 193 ? 34.125 -14.703 1.021 1 43.28 193 LEU A O 1
ATOM 1592 N N . HIS A 1 194 ? 33.312 -16.672 1.198 1 44.41 194 HIS A N 1
ATOM 1593 C CA . HIS A 1 194 ? 33.875 -17.031 -0.098 1 44.41 194 HIS A CA 1
ATOM 1594 C C . HIS A 1 194 ? 32.906 -16.734 -1.228 1 44.41 194 HIS A C 1
ATOM 1596 O O . HIS A 1 194 ? 33.281 -16.688 -2.396 1 44.41 194 HIS A O 1
ATOM 1602 N N . THR A 1 195 ? 31.609 -16.672 -0.86 1 51.06 195 THR A N 1
ATOM 1603 C CA . THR A 1 195 ? 30.75 -16.672 -2.041 1 51.06 195 THR A CA 1
ATOM 1604 C C . THR A 1 195 ? 30.172 -15.281 -2.297 1 51.06 195 THR A C 1
ATOM 1606 O O . THR A 1 195 ? 29.656 -15.016 -3.383 1 51.06 195 THR A O 1
ATOM 1609 N N . HIS A 1 196 ? 30.734 -14.234 -1.657 1 57.41 196 HIS A N 1
ATOM 1610 C CA . HIS A 1 196 ? 30.391 -12.836 -1.907 1 57.41 196 HIS A CA 1
ATOM 1611 C C . HIS A 1 196 ? 28.953 -12.695 -2.408 1 57.41 196 HIS A C 1
ATOM 1613 O O . HIS A 1 196 ? 28.719 -12.086 -3.451 1 57.41 196 HIS A O 1
ATOM 1619 N N . VAL A 1 197 ? 27.984 -13.336 -1.859 1 64.81 197 VAL A N 1
ATOM 1620 C CA . VAL A 1 197 ? 26.594 -13.227 -2.266 1 64.81 197 VAL A CA 1
ATOM 1621 C C . VAL A 1 197 ? 26 -11.914 -1.753 1 64.81 197 VAL A C 1
ATOM 1623 O O . VAL A 1 197 ? 26.125 -11.602 -0.567 1 64.81 197 VAL A O 1
ATOM 1626 N N . VAL A 1 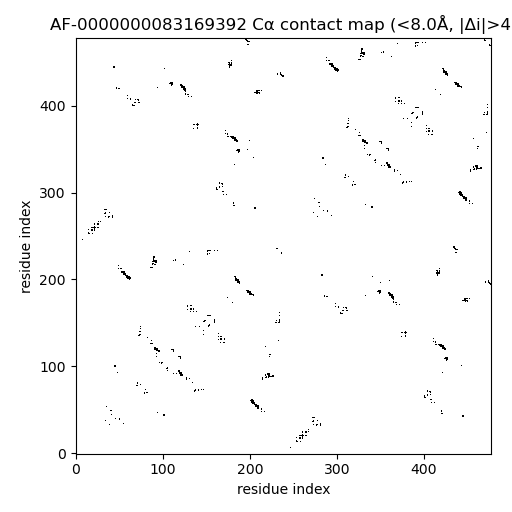198 ? 25.594 -11.062 -2.73 1 71.31 198 VAL A N 1
ATOM 1627 C CA . VAL A 1 198 ? 24.969 -9.773 -2.455 1 71.31 198 VAL A CA 1
ATOM 1628 C C . VAL A 1 198 ? 23.469 -9.961 -2.199 1 71.31 198 VAL A C 1
ATOM 1630 O O . VAL A 1 198 ? 22.812 -10.727 -2.904 1 71.31 198 VAL A O 1
ATOM 1633 N N . LYS A 1 199 ? 23.078 -9.398 -1.041 1 77.56 199 LYS A N 1
ATOM 1634 C CA . LYS A 1 199 ? 21.641 -9.398 -0.763 1 77.56 199 LYS A CA 1
ATOM 1635 C C . LYS A 1 199 ? 21.141 -8 -0.434 1 77.56 199 LYS A C 1
ATOM 1637 O O . LYS A 1 199 ? 21.922 -7.129 -0.044 1 77.56 199 LYS A O 1
ATOM 1642 N N . TYR A 1 200 ? 19.938 -7.793 -0.729 1 82.38 200 TYR A N 1
ATOM 1643 C CA . TYR A 1 200 ? 19.281 -6.578 -0.241 1 82.38 200 TYR A CA 1
ATOM 1644 C C . TYR A 1 200 ? 18.812 -6.75 1.198 1 82.38 200 TYR A C 1
ATOM 1646 O O . TYR A 1 200 ? 18.344 -7.824 1.576 1 82.38 200 TYR A O 1
ATOM 1654 N N . ASP A 1 201 ? 19.062 -5.75 1.991 1 82.56 201 ASP A N 1
ATOM 1655 C CA . ASP A 1 201 ? 18.469 -5.703 3.322 1 82.56 201 ASP A CA 1
ATOM 1656 C C . ASP A 1 201 ? 17.031 -5.203 3.262 1 82.56 201 ASP A C 1
ATOM 1658 O O . ASP A 1 201 ? 16.797 -4 3.133 1 82.56 201 ASP A O 1
ATOM 1662 N N . PHE A 1 202 ? 16.141 -6.043 3.533 1 84.56 202 PHE A N 1
ATOM 1663 C CA . PHE A 1 202 ? 14.727 -5.73 3.326 1 84.56 202 PHE A CA 1
ATOM 1664 C C . PHE A 1 202 ? 14.109 -5.141 4.59 1 84.56 202 PHE A C 1
ATOM 1666 O O . PHE A 1 202 ? 12.938 -4.77 4.602 1 84.56 202 PHE A O 1
ATOM 1673 N N . ALA A 1 203 ? 14.984 -5.109 5.598 1 91.06 203 ALA A N 1
ATOM 1674 C CA . ALA A 1 203 ? 14.5 -4.395 6.777 1 91.06 203 ALA A CA 1
ATOM 1675 C C . ALA A 1 203 ? 14.539 -2.887 6.562 1 91.06 203 ALA A C 1
ATOM 1677 O O . ALA A 1 203 ? 15.602 -2.268 6.668 1 91.06 203 ALA A O 1
ATOM 1678 N N . THR A 1 204 ? 13.438 -2.309 6.203 1 95.19 204 THR A N 1
ATOM 1679 C CA . THR A 1 204 ? 13.359 -0.883 5.902 1 95.19 204 THR A CA 1
ATOM 1680 C C . THR A 1 204 ? 12.367 -0.189 6.828 1 95.19 204 THR A C 1
ATOM 1682 O O . THR A 1 204 ? 11.367 -0.789 7.242 1 95.19 204 THR A O 1
ATOM 1685 N N . LYS A 1 205 ? 12.68 1.025 7.168 1 97.38 205 LYS A N 1
ATOM 1686 C CA . LYS A 1 205 ? 11.875 1.834 8.078 1 97.38 205 LYS A CA 1
ATOM 1687 C C . LYS A 1 205 ? 10.797 2.602 7.32 1 97.38 205 LYS A C 1
ATOM 1689 O O . LYS A 1 205 ? 11.094 3.357 6.395 1 97.38 205 LYS A O 1
ATOM 1694 N N . HIS A 1 206 ? 9.555 2.457 7.75 1 97.5 206 HIS A N 1
ATOM 1695 C CA . HIS A 1 206 ? 8.414 3.135 7.148 1 97.5 206 HIS A CA 1
ATOM 1696 C C . HIS A 1 206 ? 7.488 3.715 8.219 1 97.5 206 HIS A C 1
ATOM 1698 O O . HIS A 1 206 ? 7.496 3.262 9.359 1 97.5 206 HIS A O 1
ATOM 1704 N N . LYS A 1 207 ? 6.805 4.75 7.898 1 97.12 207 LYS A N 1
ATOM 1705 C CA . LYS A 1 207 ? 5.66 5.18 8.695 1 97.12 207 LYS A CA 1
ATOM 1706 C C . LYS A 1 207 ? 4.355 4.609 8.141 1 97.12 207 LYS A C 1
ATOM 1708 O O . LYS A 1 207 ? 3.854 5.082 7.113 1 97.12 207 LYS A O 1
ATOM 1713 N N . CYS A 1 208 ? 3.814 3.652 8.852 1 98 208 CYS A N 1
ATOM 1714 C CA . CYS A 1 208 ? 2.697 2.881 8.32 1 98 208 CYS A CA 1
ATOM 1715 C C . CYS A 1 208 ? 1.391 3.281 9 1 98 208 CYS A C 1
ATOM 1717 O O . CYS A 1 208 ? 1.389 3.697 10.156 1 98 208 CYS A O 1
ATOM 1719 N N . ARG A 1 209 ? 0.295 3.184 8.242 1 97.56 209 ARG A N 1
ATOM 1720 C CA . ARG A 1 209 ? -1.03 3.285 8.844 1 97.56 209 ARG A CA 1
ATOM 1721 C C . ARG A 1 209 ? -1.332 2.066 9.711 1 97.56 209 ARG A C 1
ATOM 1723 O O . ARG A 1 209 ? -0.825 0.973 9.453 1 97.56 209 ARG A O 1
ATOM 1730 N N . ASN A 1 210 ? -2.082 2.268 10.711 1 97.56 210 ASN A N 1
ATOM 1731 C CA . ASN A 1 210 ? -2.52 1.182 11.586 1 97.56 210 ASN A CA 1
ATOM 1732 C C . ASN A 1 210 ? -3.609 0.339 10.93 1 97.56 210 ASN A C 1
ATOM 1734 O O . ASN A 1 210 ? -4.801 0.579 11.141 1 97.56 210 ASN A O 1
ATOM 1738 N N . PHE A 1 211 ? -3.273 -0.69 10.273 1 98 211 PHE A N 1
ATOM 1739 C CA . PHE A 1 211 ? -4.215 -1.533 9.547 1 98 211 PHE A CA 1
ATOM 1740 C C . PHE A 1 211 ? -5.234 -2.148 10.5 1 98 211 PHE A C 1
ATOM 1742 O O . PHE A 1 211 ? -6.418 -2.24 10.172 1 98 211 PHE A O 1
ATOM 1749 N N . ALA A 1 212 ? -4.781 -2.66 11.617 1 97.12 212 ALA A N 1
ATOM 1750 C CA . ALA A 1 212 ? -5.695 -3.281 12.57 1 97.12 212 ALA A CA 1
ATOM 1751 C C . ALA A 1 212 ? -6.84 -2.338 12.93 1 97.12 212 ALA A C 1
ATOM 1753 O O . ALA A 1 212 ? -7.992 -2.762 13.031 1 97.12 212 ALA A O 1
ATOM 1754 N N . GLY A 1 213 ? -6.531 -1.065 13.172 1 97.38 213 GLY A N 1
ATOM 1755 C CA . GLY A 1 213 ? -7.559 -0.072 13.438 1 97.38 213 GLY A CA 1
ATOM 1756 C C . GLY A 1 213 ? -8.516 0.122 12.281 1 97.38 213 GLY A C 1
ATOM 1757 O O . GLY A 1 213 ? -9.727 0.258 12.477 1 97.38 213 GLY A O 1
ATOM 1758 N N . ILE A 1 214 ? -8.016 0.157 11.047 1 97.69 214 ILE A N 1
ATOM 1759 C CA . ILE A 1 214 ? -8.82 0.319 9.844 1 97.69 214 ILE A CA 1
ATOM 1760 C C . ILE A 1 214 ? -9.727 -0.895 9.664 1 97.69 214 ILE A C 1
ATOM 1762 O O . ILE A 1 214 ? -10.906 -0.751 9.336 1 97.69 214 ILE A O 1
ATOM 1766 N N . ARG A 1 215 ? -9.156 -2.07 9.867 1 96.69 215 ARG A N 1
ATOM 1767 C CA . ARG A 1 215 ? -9.945 -3.295 9.773 1 96.69 215 ARG A CA 1
ATOM 1768 C C . ARG A 1 215 ? -11.078 -3.299 10.797 1 96.69 215 ARG A C 1
ATOM 1770 O O . ARG A 1 215 ? -12.227 -3.592 10.461 1 96.69 215 ARG A O 1
ATOM 1777 N N . ASP A 1 216 ? -10.734 -2.988 12.07 1 96.62 216 ASP A N 1
ATOM 1778 C CA . ASP A 1 216 ? -11.742 -2.949 13.125 1 96.62 216 ASP A CA 1
ATOM 1779 C C . ASP A 1 216 ? -12.844 -1.947 12.797 1 96.62 216 ASP A C 1
ATOM 1781 O O . ASP A 1 216 ? -14.031 -2.232 12.992 1 96.62 216 ASP A O 1
ATOM 1785 N N . TRP A 1 217 ? -12.438 -0.83 12.398 1 97.75 217 TRP A N 1
ATOM 1786 C CA . TRP A 1 217 ? -13.414 0.186 12.008 1 97.75 217 TRP A CA 1
ATOM 1787 C C . TRP A 1 217 ? -14.312 -0.321 10.891 1 97.75 217 TRP A C 1
ATOM 1789 O O . TRP A 1 217 ? -15.523 -0.099 10.906 1 97.75 217 TRP A O 1
ATOM 1799 N N . THR A 1 218 ? -13.742 -0.966 9.844 1 96.25 218 THR A N 1
ATOM 1800 C CA . THR A 1 218 ? -14.492 -1.475 8.703 1 96.25 218 THR A CA 1
ATOM 1801 C C . THR A 1 218 ? -15.5 -2.533 9.148 1 96.25 218 THR A C 1
ATOM 1803 O O . THR A 1 218 ? -16.641 -2.547 8.688 1 96.25 218 THR A O 1
ATOM 1806 N N . LEU A 1 219 ? -15.055 -3.434 10.016 1 93.62 219 LEU A N 1
ATOM 1807 C CA . LEU A 1 219 ? -15.938 -4.469 10.547 1 93.62 219 LEU A CA 1
ATOM 1808 C C . LEU A 1 219 ? -17.109 -3.85 11.305 1 93.62 219 LEU A C 1
ATOM 1810 O O . LEU A 1 219 ? -18.25 -4.262 11.133 1 93.62 219 LEU A O 1
ATOM 1814 N N . LYS A 1 220 ? -16.859 -2.836 12.117 1 95.19 220 LYS A N 1
ATOM 1815 C CA . LYS A 1 220 ? -17.859 -2.191 12.953 1 95.19 220 LYS A CA 1
ATOM 1816 C C . LYS A 1 220 ? -18.844 -1.372 12.109 1 95.19 220 LYS A C 1
ATOM 1818 O O . LYS A 1 220 ? -20.016 -1.271 12.445 1 95.19 220 LYS A O 1
ATOM 1823 N N . ASN A 1 221 ? -18.344 -0.868 11.016 1 95.81 221 ASN A N 1
ATOM 1824 C CA . ASN A 1 221 ? -19.172 0.028 10.219 1 95.81 221 ASN A CA 1
ATOM 1825 C C . ASN A 1 221 ? -19.719 -0.671 8.977 1 95.81 221 ASN A C 1
ATOM 1827 O O . ASN A 1 221 ? -20.219 -0.017 8.055 1 95.81 221 ASN A O 1
ATOM 1831 N N . GLY A 1 222 ? -19.547 -1.983 8.922 1 94.31 222 GLY A N 1
ATOM 1832 C CA . GLY A 1 222 ? -20.156 -2.754 7.848 1 94.31 222 GLY A CA 1
ATOM 1833 C C . GLY A 1 222 ? -21.656 -2.664 7.832 1 94.31 222 GLY A C 1
ATOM 1834 O O . GLY A 1 222 ? -22.297 -2.613 8.891 1 94.31 222 GLY A O 1
ATOM 1835 N N . VAL A 1 223 ? -22.156 -2.611 6.594 1 93.38 223 VAL A N 1
ATOM 1836 C CA . VAL A 1 223 ? -23.609 -2.547 6.449 1 93.38 223 VAL A CA 1
ATOM 1837 C C . VAL A 1 223 ? -24.234 -3.867 6.902 1 93.38 223 VAL A C 1
ATOM 1839 O O . VAL A 1 223 ? -23.906 -4.926 6.359 1 93.38 223 VAL A O 1
ATOM 1842 N N . GLN A 1 224 ? -25.078 -3.744 7.777 1 84.25 224 GLN A N 1
ATOM 1843 C CA . GLN A 1 224 ? -25.734 -4.914 8.352 1 84.25 224 GLN A CA 1
ATOM 1844 C C . GLN A 1 224 ? -26.547 -5.66 7.305 1 84.25 224 GLN A C 1
ATOM 1846 O O . GLN A 1 224 ? -27.172 -5.043 6.43 1 84.25 224 GLN A O 1
ATOM 1851 N N . ASN A 1 225 ? -26.516 -6.988 7.34 1 80.31 225 ASN A N 1
ATOM 1852 C CA . ASN A 1 225 ? -27.312 -7.898 6.527 1 80.31 225 ASN A CA 1
ATOM 1853 C C . ASN A 1 225 ? -26.859 -7.906 5.074 1 80.31 225 ASN A C 1
ATOM 1855 O O . ASN A 1 225 ? -27.625 -8.258 4.176 1 80.31 225 ASN A O 1
ATOM 1859 N N . VAL A 1 226 ? -25.812 -7.227 4.762 1 84 226 VAL A N 1
ATOM 1860 C CA . VAL A 1 226 ? -25.188 -7.395 3.455 1 84 226 VAL A CA 1
ATOM 1861 C C . VAL A 1 226 ? -23.906 -8.203 3.602 1 84 226 VAL A C 1
ATOM 1863 O O . VAL A 1 226 ? -22.984 -7.809 4.332 1 84 226 VAL A O 1
ATOM 1866 N N . GLU A 1 227 ? -23.891 -9.336 3.055 1 77.81 227 GLU A N 1
ATOM 1867 C CA . GLU A 1 227 ? -22.719 -10.188 3.162 1 77.81 227 GLU A CA 1
ATOM 1868 C C . GLU A 1 227 ? -21.891 -10.148 1.885 1 77.81 227 GLU A C 1
ATOM 1870 O O . GLU A 1 227 ? -22.438 -10.109 0.781 1 77.81 227 GLU A O 1
ATOM 1875 N N . MET A 1 228 ? -20.578 -9.867 2.154 1 71.62 228 MET A N 1
ATOM 1876 C CA . MET A 1 228 ? -19.641 -9.922 1.029 1 71.62 228 MET A CA 1
ATOM 1877 C C . MET A 1 228 ? -19.344 -11.367 0.644 1 71.62 228 MET A C 1
ATOM 1879 O O . MET A 1 228 ? -18.906 -12.156 1.482 1 71.62 228 MET A O 1
ATOM 1883 N N . ASN A 1 229 ? -20.281 -11.961 0.042 1 53.59 229 ASN A N 1
ATOM 1884 C CA . ASN A 1 229 ? -19.844 -13.266 -0.429 1 53.59 229 ASN A CA 1
ATOM 1885 C C . ASN A 1 229 ? -18.688 -13.148 -1.424 1 53.59 229 ASN A C 1
ATOM 1887 O O . ASN A 1 229 ? -18.562 -12.133 -2.113 1 53.59 229 ASN A O 1
ATOM 1891 N N . ASN A 1 230 ? -17.641 -13.68 -1.025 1 48.38 230 ASN A N 1
ATOM 1892 C CA . ASN A 1 230 ? -16.391 -13.664 -1.781 1 48.38 230 ASN A CA 1
ATOM 1893 C C . ASN A 1 230 ? -16.641 -13.625 -3.285 1 48.38 230 ASN A C 1
ATOM 1895 O O . ASN A 1 230 ? -15.703 -13.531 -4.078 1 48.38 230 ASN A O 1
ATOM 1899 N N . ALA A 1 231 ? -17.938 -14.055 -3.701 1 43.09 231 ALA A N 1
ATOM 1900 C CA . ALA A 1 231 ? -18.281 -13.914 -5.109 1 43.09 231 ALA A CA 1
ATOM 1901 C C . ALA A 1 231 ? -18.031 -12.492 -5.602 1 43.09 231 ALA A C 1
ATOM 1903 O O . ALA A 1 231 ? -17.906 -12.258 -6.805 1 43.09 231 ALA A O 1
ATOM 1904 N N . TRP A 1 232 ? -18.328 -11.664 -4.617 1 47.31 232 TRP A N 1
ATOM 1905 C CA . TRP A 1 232 ? -18.156 -10.258 -4.961 1 47.31 232 TRP A CA 1
ATOM 1906 C C . TRP A 1 232 ? -16.859 -10.039 -5.734 1 47.31 232 TRP A C 1
ATOM 1908 O O . TRP A 1 232 ? -16.812 -9.227 -6.66 1 47.31 232 TRP A O 1
ATOM 1918 N N . TRP A 1 233 ? -15.977 -10.836 -5.18 1 46.62 233 TRP A N 1
ATOM 1919 C CA . TRP A 1 233 ? -14.711 -10.672 -5.879 1 46.62 233 TRP A CA 1
ATOM 1920 C C . TRP A 1 233 ? -14.789 -11.227 -7.297 1 46.62 233 TRP A C 1
ATOM 1922 O O . TRP A 1 233 ? -13.906 -10.984 -8.117 1 46.62 233 TRP A O 1
ATOM 1932 N N . GLY A 1 234 ? -15.703 -12.258 -7.355 1 41.78 234 GLY A N 1
ATOM 1933 C CA . GLY A 1 234 ? -15.844 -12.922 -8.641 1 41.78 234 GLY A CA 1
ATOM 1934 C C . GLY A 1 234 ? -16.734 -12.172 -9.609 1 41.78 234 GLY A C 1
ATOM 1935 O O . GLY A 1 234 ? -17.047 -12.672 -10.688 1 41.78 234 GLY A O 1
ATOM 1936 N N . GLY A 1 235 ? -16.703 -10.781 -9.43 1 41.5 235 GLY A N 1
ATOM 1937 C CA . GLY A 1 235 ? -17.516 -10.094 -10.414 1 41.5 235 GLY A CA 1
ATOM 1938 C C . GLY A 1 235 ? -18.969 -10.523 -10.398 1 41.5 235 GLY A C 1
ATOM 1939 O O . GLY A 1 235 ? -19.828 -9.82 -10.922 1 41.5 235 GLY A O 1
ATOM 1940 N N . PHE A 1 236 ? -19.281 -11.906 -10.641 1 36.53 236 PHE A N 1
ATOM 1941 C CA . PHE A 1 236 ? -20.578 -12.422 -11.055 1 36.53 236 PHE A CA 1
ATOM 1942 C C . PHE A 1 236 ? -21.453 -12.695 -9.844 1 36.53 236 PHE A C 1
ATOM 1944 O O . PHE A 1 236 ? -21.312 -13.727 -9.18 1 36.53 236 PHE A O 1
ATOM 1951 N N . ALA A 1 237 ? -21.703 -11.805 -9.109 1 33.5 237 ALA A N 1
ATOM 1952 C CA . ALA A 1 237 ? -22.719 -12.156 -8.133 1 33.5 237 ALA A CA 1
ATOM 1953 C C . ALA A 1 237 ? -23.922 -12.812 -8.805 1 33.5 237 ALA A C 1
ATOM 1955 O O . ALA A 1 237 ? -24.312 -12.43 -9.914 1 33.5 237 ALA A O 1
ATOM 1956 N N . GLY A 1 238 ? -24.328 -14.094 -8.492 1 31.39 238 GLY A N 1
ATOM 1957 C CA . GLY A 1 238 ? -25.641 -14.688 -8.703 1 31.39 238 GLY A CA 1
ATOM 1958 C C . GLY A 1 238 ? -26.781 -13.75 -8.352 1 31.39 238 GLY A C 1
ATOM 1959 O O . GLY A 1 238 ? -26.969 -13.398 -7.188 1 31.39 238 GLY A O 1
ATOM 1960 N N . VAL A 1 239 ? -27 -12.641 -8.781 1 26.16 239 VAL A N 1
ATOM 1961 C CA . VAL A 1 239 ? -28.453 -12.531 -8.781 1 26.16 239 VAL A CA 1
ATOM 1962 C C . VAL A 1 239 ? -29.062 -13.672 -9.586 1 26.16 239 VAL A C 1
ATOM 1964 O O . VAL A 1 239 ? -28.547 -14.031 -10.648 1 26.16 239 VAL A O 1
ATOM 1967 N N . MET B 1 1 ? 6.098 69.5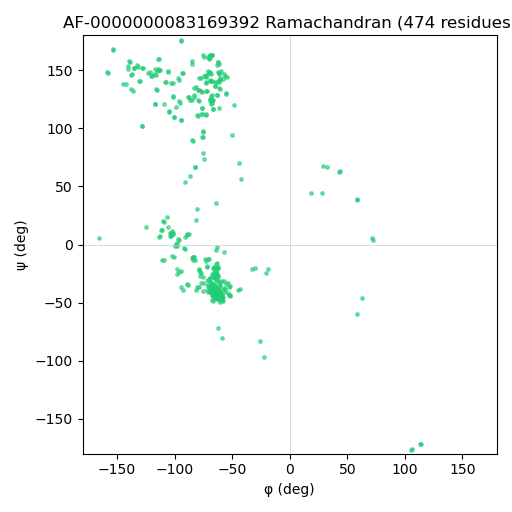 27 1 51.41 1 MET B N 1
ATOM 1968 C CA . MET B 1 1 ? 4.738 69 26.766 1 51.41 1 MET B CA 1
ATOM 1969 C C . MET B 1 1 ? 4.598 68.438 25.344 1 51.41 1 MET B C 1
ATOM 1971 O O . MET B 1 1 ? 3.932 67.438 25.156 1 51.41 1 MET B O 1
ATOM 1975 N N . ASN B 1 2 ? 5.258 69 24.328 1 65.06 2 ASN B N 1
ATOM 1976 C CA . ASN B 1 2 ? 5.18 68.625 22.922 1 65.06 2 ASN B CA 1
ATOM 1977 C C . ASN B 1 2 ? 5.996 67.375 22.656 1 65.06 2 ASN B C 1
ATOM 1979 O O . ASN B 1 2 ? 5.609 66.5 21.844 1 65.06 2 ASN B O 1
ATOM 1983 N N . SER B 1 3 ? 7.008 67.125 23.422 1 68.75 3 SER B N 1
ATOM 1984 C CA . SER B 1 3 ? 7.895 66 23.188 1 68.75 3 SER B CA 1
ATOM 1985 C C . SER B 1 3 ? 7.258 64.688 23.688 1 68.75 3 SER B C 1
ATOM 1987 O O . SER B 1 3 ? 7.434 63.625 23.062 1 68.75 3 SER B O 1
ATOM 1989 N N . ASP B 1 4 ? 6.555 64.812 24.766 1 64.5 4 ASP B N 1
ATOM 1990 C CA . ASP B 1 4 ? 5.914 63.625 25.328 1 64.5 4 ASP B CA 1
ATOM 1991 C C . ASP B 1 4 ? 4.793 63.125 24.422 1 64.5 4 ASP B C 1
ATOM 1993 O O . ASP B 1 4 ? 4.586 61.906 24.297 1 64.5 4 ASP B O 1
ATOM 1997 N N . ARG B 1 5 ? 4.102 64 23.859 1 63.81 5 ARG B N 1
ATOM 1998 C CA . ARG B 1 5 ? 3.029 63.656 22.938 1 63.81 5 ARG B CA 1
ATOM 1999 C C . ARG B 1 5 ? 3.58 62.938 21.703 1 63.81 5 ARG B C 1
ATOM 2001 O O . ARG B 1 5 ? 2.98 61.969 21.219 1 63.81 5 ARG B O 1
ATOM 2008 N N . LYS B 1 6 ? 4.703 63.375 21.266 1 68.69 6 LYS B N 1
ATOM 2009 C CA . LYS B 1 6 ? 5.316 62.75 20.094 1 68.69 6 LYS B CA 1
ATOM 2010 C C . LYS B 1 6 ? 5.789 61.312 20.406 1 68.69 6 LYS B C 1
ATOM 2012 O O . LYS B 1 6 ? 5.613 60.406 19.594 1 68.69 6 LYS B O 1
ATOM 2017 N N . ARG B 1 7 ? 6.262 61.219 21.516 1 72.94 7 ARG B N 1
ATOM 2018 C CA . ARG B 1 7 ? 6.73 59.906 21.922 1 72.94 7 ARG B CA 1
ATOM 2019 C C . ARG B 1 7 ? 5.566 58.938 22.094 1 72.94 7 ARG B C 1
ATOM 2021 O O . ARG B 1 7 ? 5.656 57.75 21.703 1 72.94 7 ARG B O 1
ATOM 2028 N N . ASN B 1 8 ? 4.484 59.562 22.516 1 74.56 8 ASN B N 1
ATOM 2029 C CA . ASN B 1 8 ? 3.299 58.75 22.703 1 74.56 8 ASN B CA 1
ATOM 2030 C C . ASN B 1 8 ? 2.701 58.281 21.375 1 74.56 8 ASN B C 1
ATOM 2032 O O . ASN B 1 8 ? 2.26 57.156 21.234 1 74.56 8 ASN B O 1
ATOM 2036 N N . THR B 1 9 ? 2.826 59.219 20.406 1 76.81 9 THR B N 1
ATOM 2037 C CA . THR B 1 9 ? 2.287 58.906 19.078 1 76.81 9 THR B CA 1
ATOM 2038 C C . THR B 1 9 ? 3.137 57.844 18.391 1 76.81 9 THR B C 1
ATOM 2040 O O . THR B 1 9 ? 2.605 56.969 17.734 1 76.81 9 THR B O 1
ATOM 2043 N N . VAL B 1 10 ? 4.43 57.969 18.531 1 77.81 10 VAL B N 1
ATOM 2044 C CA . VAL B 1 10 ? 5.34 57 17.938 1 77.81 10 VAL B CA 1
ATOM 2045 C C . VAL B 1 10 ? 5.129 55.625 18.578 1 77.81 10 VAL B C 1
ATOM 2047 O O . VAL B 1 10 ? 5.051 54.625 17.875 1 77.81 10 VAL B O 1
ATOM 2050 N N . TYR B 1 11 ? 4.992 55.625 19.891 1 71.88 11 TYR B N 1
ATOM 2051 C CA . TYR B 1 11 ? 4.758 54.375 20.594 1 71.88 11 TYR B CA 1
ATOM 2052 C C . TYR B 1 11 ? 3.42 53.781 20.203 1 71.88 11 TYR B C 1
ATOM 2054 O O . TYR B 1 11 ? 3.324 52.562 19.984 1 71.88 11 TYR B O 1
ATOM 2062 N N . PHE B 1 12 ? 2.412 54.656 20.062 1 71.94 12 PHE B N 1
ATOM 2063 C CA . PHE B 1 12 ? 1.094 54.188 19.641 1 71.94 12 PHE B CA 1
ATOM 2064 C C . PHE B 1 12 ? 1.136 53.625 18.234 1 71.94 12 PHE B C 1
ATOM 2066 O O . PHE B 1 12 ? 0.515 52.594 17.938 1 71.94 12 PHE B O 1
ATOM 2073 N N . THR B 1 13 ? 1.874 54.281 17.359 1 76.44 13 THR B N 1
ATOM 2074 C CA . THR B 1 13 ? 1.979 53.844 15.984 1 76.44 13 THR B CA 1
ATOM 2075 C C . THR B 1 13 ? 2.738 52.5 15.906 1 76.44 13 THR B C 1
ATOM 2077 O O . THR B 1 13 ? 2.326 51.594 15.195 1 76.44 13 THR B O 1
ATOM 2080 N N . LEU B 1 14 ? 3.801 52.406 16.672 1 75.5 14 LEU B N 1
ATOM 2081 C CA . LEU B 1 14 ? 4.609 51.188 16.656 1 75.5 14 LEU B CA 1
ATOM 2082 C C . LEU B 1 14 ? 3.836 50 17.234 1 75.5 14 LEU B C 1
ATOM 2084 O O . LEU B 1 14 ? 3.877 48.906 16.688 1 75.5 14 LEU B O 1
ATOM 2088 N N . THR B 1 15 ? 3.092 50.312 18.297 1 72.69 15 THR B N 1
ATOM 2089 C CA . THR B 1 15 ? 2.299 49.25 18.922 1 72.69 15 THR B CA 1
ATOM 2090 C C . THR B 1 15 ? 1.164 48.812 18 1 72.69 15 THR B C 1
ATOM 2092 O O . THR B 1 15 ? 0.85 47.625 17.906 1 72.69 15 THR B O 1
ATOM 2095 N N . SER B 1 16 ? 0.603 49.781 17.281 1 73.38 16 SER B N 1
ATOM 2096 C CA . SER B 1 16 ? -0.476 49.469 16.344 1 73.38 16 SER B CA 1
ATOM 2097 C C . SER B 1 16 ? 0.036 48.656 15.156 1 73.38 16 SER B C 1
ATOM 2099 O O . SER B 1 16 ? -0.609 47.688 14.734 1 73.38 16 SER B O 1
ATOM 2101 N N . VAL B 1 17 ? 1.19 49 14.641 1 75.56 17 VAL B N 1
ATOM 2102 C CA . VAL B 1 17 ? 1.797 48.25 13.531 1 75.56 17 VAL B CA 1
ATOM 2103 C C . VAL B 1 17 ? 2.145 46.844 13.961 1 75.56 17 VAL B C 1
ATOM 2105 O O . VAL B 1 17 ? 1.911 45.875 13.219 1 75.56 17 VAL B O 1
ATOM 2108 N N . PHE B 1 18 ? 2.629 46.781 15.156 1 73.88 18 PHE B N 1
ATOM 2109 C CA . PHE B 1 18 ? 2.971 45.469 15.68 1 73.88 18 PHE B CA 1
ATOM 2110 C C . PHE B 1 18 ? 1.721 44.625 15.875 1 73.88 18 PHE B C 1
ATOM 2112 O O . PHE B 1 18 ? 1.731 43.406 15.594 1 73.88 18 PHE B O 1
ATOM 2119 N N . LEU B 1 19 ? 0.638 45.25 16.312 1 73.69 19 LEU B N 1
ATOM 2120 C CA . LEU B 1 19 ? -0.625 44.531 16.5 1 73.69 19 LEU B CA 1
ATOM 2121 C C . LEU B 1 19 ? -1.19 44.062 15.156 1 73.69 19 LEU B C 1
ATOM 2123 O O . LEU B 1 19 ? -1.678 42.938 15.047 1 73.69 19 LEU B O 1
ATOM 2127 N N . VAL B 1 20 ? -1.15 44.812 14.172 1 75.88 20 VAL B N 1
ATOM 2128 C CA . VAL B 1 20 ? -1.652 44.469 12.844 1 75.88 20 VAL B CA 1
ATOM 2129 C C . VAL B 1 20 ? -0.803 43.344 12.25 1 75.88 20 VAL B C 1
ATOM 2131 O O . VAL B 1 20 ? -1.337 42.375 11.711 1 75.88 20 VAL B O 1
ATOM 2134 N N . ALA B 1 21 ? 0.466 43.5 12.414 1 74.19 21 ALA B N 1
ATOM 2135 C CA . ALA B 1 21 ? 1.366 42.469 11.891 1 74.19 21 ALA B CA 1
ATOM 2136 C C . ALA B 1 21 ? 1.137 41.125 12.586 1 74.19 21 ALA B C 1
ATOM 2138 O O . ALA B 1 21 ? 1.101 40.094 11.938 1 74.19 21 ALA B O 1
ATOM 2139 N N . SER B 1 22 ? 0.968 41.219 13.867 1 70.88 22 SER B N 1
ATOM 2140 C CA . SER B 1 22 ? 0.724 40 14.633 1 70.88 22 SER B CA 1
ATOM 2141 C C . SER B 1 22 ? -0.611 39.375 14.25 1 70.88 22 SER B C 1
ATOM 2143 O O . SER B 1 22 ? -0.718 38.125 14.156 1 70.88 22 SER B O 1
ATOM 2145 N N . THR B 1 23 ? -1.591 40.125 14.039 1 72.56 23 THR B N 1
ATOM 2146 C CA . THR B 1 23 ? -2.898 39.625 13.633 1 72.56 23 THR B CA 1
ATOM 2147 C C . THR B 1 23 ? -2.826 39 12.242 1 72.56 23 THR B C 1
ATOM 2149 O O . THR B 1 23 ? -3.432 37.938 12.008 1 72.56 23 THR B O 1
ATOM 2152 N N . LEU B 1 24 ? -2.053 39.562 11.391 1 72.75 24 LEU B N 1
ATOM 2153 C CA . LEU B 1 24 ? -1.902 39.031 10.047 1 72.75 24 LEU B CA 1
ATOM 2154 C C . LEU B 1 24 ? -1.162 37.688 10.078 1 72.75 24 LEU B C 1
ATOM 2156 O O . LEU B 1 24 ? -1.525 36.75 9.359 1 72.75 24 LEU B O 1
ATOM 2160 N N . ILE B 1 25 ? -0.217 37.688 10.93 1 69.12 25 ILE B N 1
ATOM 2161 C CA . ILE B 1 25 ? 0.543 36.438 11.07 1 69.12 25 ILE B CA 1
ATOM 2162 C C . ILE B 1 25 ? -0.348 35.344 11.664 1 69.12 25 ILE B C 1
ATOM 2164 O O . ILE B 1 25 ? -0.297 34.188 11.242 1 69.12 25 ILE B O 1
ATOM 2168 N N . LEU B 1 26 ? -1.16 35.719 12.617 1 68.69 26 LEU B N 1
ATOM 2169 C CA . LEU B 1 26 ? -2.094 34.781 13.219 1 68.69 26 LEU B CA 1
ATOM 2170 C C . LEU B 1 26 ? -3.105 34.281 12.195 1 68.69 26 LEU B C 1
ATOM 2172 O O . LEU B 1 26 ? -3.43 33.094 12.156 1 68.69 26 LEU B O 1
ATOM 2176 N N . LEU B 1 27 ? -3.547 35.125 11.43 1 69.12 27 LEU B N 1
ATOM 2177 C CA . LEU B 1 27 ? -4.504 34.75 10.391 1 69.12 27 LEU B CA 1
ATOM 2178 C C . LEU B 1 27 ? -3.869 33.812 9.375 1 69.12 27 LEU B C 1
ATOM 2180 O O . LEU B 1 27 ? -4.5 32.844 8.93 1 69.12 27 LEU B O 1
ATOM 2184 N N . ASP B 1 28 ? -2.652 34.125 9.102 1 65.19 28 ASP B N 1
ATOM 2185 C CA . ASP B 1 28 ? -1.935 33.25 8.172 1 65.19 28 ASP B CA 1
ATOM 2186 C C . ASP B 1 28 ? -1.698 31.875 8.773 1 65.19 28 ASP B C 1
ATOM 2188 O O . ASP B 1 28 ? -1.792 30.859 8.078 1 65.19 28 ASP B O 1
ATOM 2192 N N . ALA B 1 29 ? -1.401 31.906 10.008 1 63.12 29 ALA B N 1
ATOM 2193 C CA . ALA B 1 29 ? -1.146 30.656 10.703 1 63.12 29 ALA B CA 1
ATOM 2194 C C . ALA B 1 29 ? -2.4 29.781 10.727 1 63.12 29 ALA B C 1
ATOM 2196 O O . ALA B 1 29 ? -2.32 28.562 10.57 1 63.12 29 ALA B O 1
ATOM 2197 N N . VAL B 1 30 ? -3.484 30.422 11.031 1 63.5 30 VAL B N 1
ATOM 2198 C CA . VAL B 1 30 ? -4.742 29.672 11.086 1 63.5 30 VAL B CA 1
ATOM 2199 C C . VAL B 1 30 ? -5.105 29.172 9.695 1 63.5 30 VAL B C 1
ATOM 2201 O O . VAL B 1 30 ? -5.711 28.094 9.562 1 63.5 30 VAL B O 1
ATOM 2204 N N . ARG B 1 31 ? -4.645 29.906 8.797 1 64.44 31 ARG B N 1
ATOM 2205 C CA . ARG B 1 31 ? -4.953 29.5 7.43 1 64.44 31 ARG B CA 1
ATOM 2206 C C . ARG B 1 31 ? -3.873 28.578 6.871 1 64.44 31 ARG B C 1
ATOM 2208 O O . ARG B 1 31 ? -3.916 28.203 5.699 1 64.44 31 ARG B O 1
ATOM 2215 N N . PHE B 1 32 ? -3.035 28.297 7.824 1 67.06 32 PHE B N 1
ATOM 2216 C CA . PHE B 1 32 ? -1.882 27.562 7.32 1 67.06 32 PHE B CA 1
ATOM 2217 C C . PHE B 1 32 ? -2.271 26.125 6.957 1 67.06 32 PHE B C 1
ATOM 2219 O O . PHE B 1 32 ? -2.9 25.422 7.754 1 67.06 32 PHE B O 1
ATOM 2226 N N . HIS B 1 33 ? -2.246 25.766 5.68 1 79.12 33 HIS B N 1
ATOM 2227 C CA . HIS B 1 33 ? -2.252 24.422 5.137 1 79.12 33 HIS B CA 1
ATOM 2228 C C . HIS B 1 33 ? -0.838 23.938 4.824 1 79.12 33 HIS B C 1
ATOM 2230 O O . HIS B 1 33 ? -0.043 24.688 4.246 1 79.12 33 HIS B O 1
ATOM 2236 N N . PRO B 1 34 ? -0.556 22.812 5.449 1 88.12 34 PRO B N 1
ATOM 2237 C CA . PRO B 1 34 ? 0.8 22.328 5.172 1 88.12 34 PRO B CA 1
ATOM 2238 C C . PRO B 1 34 ? 1.067 22.141 3.682 1 88.12 34 PRO B C 1
ATOM 2240 O O . PRO B 1 34 ? 0.139 21.891 2.912 1 88.12 34 PRO B O 1
ATOM 2243 N N . THR B 1 35 ? 2.303 22.406 3.26 1 88.25 35 THR B N 1
ATOM 2244 C CA . THR B 1 35 ? 2.707 22.109 1.891 1 88.25 35 THR B CA 1
ATOM 2245 C C . THR B 1 35 ? 2.932 20.609 1.71 1 88.25 35 THR B C 1
ATOM 2247 O O . THR B 1 35 ? 3.061 19.875 2.689 1 88.25 35 THR B O 1
ATOM 2250 N N . ASP B 1 36 ? 2.961 20.156 0.46 1 90.88 36 ASP B N 1
ATOM 2251 C CA . ASP B 1 36 ? 3.285 18.766 0.176 1 90.88 36 ASP B CA 1
ATOM 2252 C C . ASP B 1 36 ? 4.656 18.391 0.737 1 90.88 36 ASP B C 1
ATOM 2254 O O . ASP B 1 36 ? 4.828 17.312 1.296 1 90.88 36 ASP B O 1
ATOM 2258 N N . GLU B 1 37 ? 5.543 19.328 0.602 1 90.19 37 GLU B N 1
ATOM 2259 C CA . GLU B 1 37 ? 6.906 19.078 1.062 1 90.19 37 GLU B CA 1
ATOM 2260 C C . GLU B 1 37 ? 6.945 18.859 2.572 1 90.19 37 GLU B C 1
ATOM 2262 O O . GLU B 1 37 ? 7.645 17.969 3.059 1 90.19 37 GLU B O 1
ATOM 2267 N N . GLN B 1 38 ? 6.23 19.656 3.281 1 90.12 38 GLN B N 1
ATOM 2268 C CA . GLN B 1 38 ? 6.176 19.516 4.73 1 90.12 38 GLN B CA 1
ATOM 2269 C C . GLN B 1 38 ? 5.551 18.188 5.129 1 90.12 38 GLN B C 1
ATOM 2271 O O . GLN B 1 38 ? 6 17.531 6.074 1 90.12 38 GLN B O 1
ATOM 2276 N N . CYS B 1 39 ? 4.523 17.812 4.445 1 93.38 39 CYS B N 1
ATOM 2277 C CA . CYS B 1 39 ? 3.873 16.531 4.73 1 93.38 39 CYS B CA 1
ATOM 2278 C C . CYS B 1 39 ? 4.781 15.359 4.379 1 93.38 39 CYS B C 1
ATOM 2280 O O . CYS B 1 39 ? 4.824 14.367 5.098 1 93.38 39 CYS B O 1
ATOM 2282 N N . VAL B 1 40 ? 5.551 15.445 3.277 1 92.81 40 VAL B N 1
ATOM 2283 C CA . VAL B 1 40 ? 6.496 14.406 2.893 1 92.81 40 VAL B CA 1
ATOM 2284 C C . VAL B 1 40 ? 7.555 14.242 3.98 1 92.81 40 VAL B C 1
ATOM 2286 O O . VAL B 1 40 ? 7.891 13.125 4.367 1 92.81 40 VAL B O 1
ATOM 2289 N N . GLN B 1 41 ? 8.008 15.352 4.512 1 90.69 41 GLN B N 1
ATOM 2290 C CA . GLN B 1 41 ? 9.039 15.305 5.543 1 90.69 41 GLN B CA 1
ATOM 2291 C C . GLN B 1 41 ? 8.508 14.664 6.824 1 90.69 41 GLN B C 1
ATOM 2293 O O . GLN B 1 41 ? 9.234 13.945 7.512 1 90.69 41 GLN B O 1
ATOM 2298 N N . LYS B 1 42 ? 7.316 14.914 7.062 1 91.38 42 LYS B N 1
ATOM 2299 C CA . LYS B 1 42 ? 6.723 14.438 8.312 1 91.38 42 LYS B CA 1
ATOM 2300 C C . LYS B 1 42 ? 6.312 12.977 8.203 1 91.38 42 LYS B C 1
ATOM 2302 O O . LYS B 1 42 ? 6.48 12.211 9.156 1 91.38 42 LYS B O 1
ATOM 2307 N N . MET B 1 43 ? 5.785 12.586 7.055 1 93.5 43 MET B N 1
ATOM 2308 C CA . MET B 1 43 ? 5.008 11.352 6.98 1 93.5 43 MET B CA 1
ATOM 2309 C C . MET B 1 43 ? 5.848 10.211 6.414 1 93.5 43 MET B C 1
ATOM 2311 O O . MET B 1 43 ? 5.445 9.047 6.48 1 93.5 43 MET B O 1
ATOM 2315 N N . PHE B 1 44 ? 7.055 10.453 5.867 1 94.56 44 PHE B N 1
ATOM 2316 C CA . PHE B 1 44 ? 7.797 9.406 5.18 1 94.56 44 PHE B CA 1
ATOM 2317 C C . PHE B 1 44 ? 9.242 9.359 5.652 1 94.56 44 PHE B C 1
ATOM 2319 O O . PHE B 1 44 ? 9.773 10.367 6.141 1 94.56 44 PHE B O 1
ATOM 2326 N N . SER B 1 45 ? 9.836 8.188 5.555 1 95.75 45 SER B N 1
ATOM 2327 C CA . SER B 1 45 ? 11.227 7.953 5.922 1 95.75 45 SER B CA 1
ATOM 2328 C C . SER B 1 45 ? 12.172 8.789 5.062 1 95.75 45 SER B C 1
ATOM 2330 O O . SER B 1 45 ? 11.828 9.156 3.939 1 95.75 45 SER B O 1
ATOM 2332 N N . TRP B 1 46 ? 13.258 9.008 5.625 1 96.5 46 TRP B N 1
ATOM 2333 C CA . TRP B 1 46 ? 14.281 9.727 4.871 1 96.5 46 TRP B CA 1
ATOM 2334 C C . TRP B 1 46 ? 14.703 8.938 3.637 1 96.5 46 TRP B C 1
ATOM 2336 O O . TRP B 1 46 ? 14.758 7.703 3.664 1 96.5 46 TRP B O 1
ATOM 2346 N N . SER B 1 47 ? 15.062 9.609 2.625 1 97.5 47 SER B N 1
ATOM 2347 C CA . SER B 1 47 ? 15.602 9.102 1.366 1 97.5 47 SER B CA 1
ATOM 2348 C C . SER B 1 47 ? 16.375 10.188 0.626 1 97.5 47 SER B C 1
ATOM 2350 O O . SER B 1 47 ? 16.078 11.375 0.749 1 97.5 47 SER B O 1
ATOM 2352 N N . PRO B 1 48 ? 17.406 9.766 -0.112 1 96.88 48 PRO B N 1
ATOM 2353 C CA . PRO B 1 48 ? 18.094 10.773 -0.918 1 96.88 48 PRO B CA 1
ATOM 2354 C C . PRO B 1 48 ? 17.188 11.406 -1.973 1 96.88 48 PRO B C 1
ATOM 2356 O O . PRO B 1 48 ? 17.453 12.508 -2.453 1 96.88 48 PRO B O 1
ATOM 2359 N N . ALA B 1 49 ? 16.109 10.75 -2.324 1 96.38 49 ALA B N 1
ATOM 2360 C CA . ALA B 1 49 ? 15.203 11.234 -3.367 1 96.38 49 ALA B CA 1
ATOM 2361 C C . ALA B 1 49 ? 14.023 12 -2.764 1 96.38 49 ALA B C 1
ATOM 2363 O O . ALA B 1 49 ? 13.102 12.391 -3.479 1 96.38 49 ALA B O 1
ATOM 2364 N N . LYS B 1 50 ? 14.008 12.188 -1.513 1 95.81 50 LYS B N 1
ATOM 2365 C CA . LYS B 1 50 ? 12.836 12.695 -0.814 1 95.81 50 LYS B CA 1
ATOM 2366 C C . LYS B 1 50 ? 12.461 14.094 -1.306 1 95.81 50 LYS B C 1
ATOM 2368 O O . LYS B 1 50 ? 11.281 14.438 -1.375 1 95.81 50 LYS B O 1
ATOM 2373 N N . ASP B 1 51 ? 13.398 14.969 -1.727 1 93.88 51 ASP B N 1
ATOM 2374 C CA . ASP B 1 51 ? 13.164 16.375 -2.059 1 93.88 51 ASP B CA 1
ATOM 2375 C C . ASP B 1 51 ? 12.617 16.516 -3.477 1 93.88 51 ASP B C 1
ATOM 2377 O O . ASP B 1 51 ? 12.125 17.578 -3.852 1 93.88 51 ASP B O 1
ATOM 2381 N N . ILE B 1 52 ? 12.664 15.508 -4.281 1 95.69 52 ILE B N 1
ATOM 2382 C CA . ILE B 1 52 ? 12.25 15.648 -5.672 1 95.69 52 ILE B CA 1
ATOM 2383 C C . ILE B 1 52 ? 10.812 15.164 -5.84 1 95.69 52 ILE B C 1
ATOM 2385 O O . ILE B 1 52 ? 10.258 15.219 -6.938 1 95.69 52 ILE B O 1
ATOM 2389 N N . ILE B 1 53 ? 10.172 14.695 -4.789 1 95.94 53 ILE B N 1
ATOM 2390 C CA . ILE B 1 53 ? 8.867 14.047 -4.887 1 95.94 53 ILE B CA 1
ATOM 2391 C C . ILE B 1 53 ? 7.809 15.078 -5.266 1 95.94 53 ILE B C 1
ATOM 2393 O O . ILE B 1 53 ? 7.699 16.125 -4.629 1 95.94 53 ILE B O 1
ATOM 2397 N N . GLU B 1 54 ? 7.145 14.805 -6.312 1 96.44 54 GLU B N 1
ATOM 2398 C CA . GLU B 1 54 ? 5.977 15.57 -6.746 1 96.44 54 GLU B CA 1
ATOM 2399 C C . GLU B 1 54 ? 4.719 14.703 -6.73 1 96.44 54 GLU B C 1
ATOM 2401 O O . GLU B 1 54 ? 4.781 13.5 -6.988 1 96.44 54 GLU B O 1
ATOM 2406 N N . TYR B 1 55 ? 3.631 15.352 -6.402 1 96.75 55 TYR B N 1
ATOM 2407 C CA . TYR B 1 55 ? 2.357 14.641 -6.328 1 96.75 55 TYR B CA 1
ATOM 2408 C C . TYR B 1 55 ? 1.387 15.156 -7.387 1 96.75 55 TYR B C 1
ATOM 2410 O O . TYR B 1 55 ? 1.436 16.328 -7.766 1 96.75 55 TYR B O 1
ATOM 2418 N N . LYS B 1 56 ? 0.564 14.297 -7.828 1 96.81 56 LYS B N 1
ATOM 2419 C CA . LYS B 1 56 ? -0.53 14.625 -8.742 1 96.81 56 LYS B CA 1
ATOM 2420 C C . LYS B 1 56 ? -1.783 13.82 -8.406 1 96.81 56 LYS B C 1
ATOM 2422 O O . LYS B 1 56 ? -1.697 12.648 -8.055 1 96.81 56 LYS B O 1
ATOM 2427 N N . TRP B 1 57 ? -2.896 14.5 -8.461 1 96.69 57 TRP B N 1
ATOM 2428 C CA . TRP B 1 57 ? -4.156 13.766 -8.383 1 96.69 57 TRP B CA 1
ATOM 2429 C C . TRP B 1 57 ? -4.363 12.898 -9.617 1 96.69 57 TRP B C 1
ATOM 2431 O O . TRP B 1 57 ? -4.195 13.367 -10.742 1 96.69 57 TRP B O 1
ATOM 2441 N N . THR B 1 58 ? -4.656 11.656 -9.359 1 96.75 58 THR B N 1
ATOM 2442 C CA . THR B 1 58 ? -4.723 10.664 -10.422 1 96.75 58 THR B CA 1
ATOM 2443 C C . THR B 1 58 ? -5.922 9.742 -10.227 1 96.75 58 THR B C 1
ATOM 2445 O O . THR B 1 58 ? -6.203 9.312 -9.102 1 96.75 58 THR B O 1
ATOM 2448 N N . MET B 1 59 ? -6.66 9.539 -11.375 1 95.94 59 MET B N 1
ATOM 2449 C CA . MET B 1 59 ? -7.66 8.469 -11.352 1 95.94 59 MET B CA 1
ATOM 2450 C C . MET B 1 59 ? -7.031 7.133 -11.727 1 95.94 59 MET B C 1
ATOM 2452 O O . MET B 1 59 ? -6.336 7.027 -12.734 1 95.94 59 MET B O 1
ATOM 2456 N N . PHE B 1 60 ? -7.211 6.09 -10.781 1 94.56 60 PHE B N 1
ATOM 2457 C CA . PHE B 1 60 ? -6.867 4.75 -11.242 1 94.56 60 PHE B CA 1
ATOM 2458 C C . PHE B 1 60 ? -7.734 4.348 -12.43 1 94.56 60 PHE B C 1
ATOM 2460 O O . PHE B 1 60 ? -8.891 4.758 -12.523 1 94.56 60 PHE B O 1
ATOM 2467 N N . PRO B 1 61 ? -7.168 3.562 -13.336 1 88.38 61 PRO B N 1
ATOM 2468 C CA . PRO B 1 61 ? -7.992 3.102 -14.453 1 88.38 61 PRO B CA 1
ATOM 2469 C C . PRO B 1 61 ? -9.078 2.119 -14.023 1 88.38 61 PRO B C 1
ATOM 2471 O O . PRO B 1 61 ? -8.914 1.417 -13.016 1 88.38 61 PRO B O 1
ATOM 2474 N N . GLU B 1 62 ? -10.305 2.1 -14.672 1 77.38 62 GLU B N 1
ATOM 2475 C CA . GLU B 1 62 ? -11.406 1.203 -14.344 1 77.38 62 GLU B CA 1
ATOM 2476 C C . GLU B 1 62 ? -11.031 -0.255 -14.586 1 77.38 62 GLU B C 1
ATOM 2478 O O . GLU B 1 62 ? -11.5 -1.151 -13.883 1 77.38 62 GLU B O 1
ATOM 2483 N N . PHE B 1 63 ? -10.023 -0.604 -15.008 1 66.88 63 PHE B N 1
ATOM 2484 C CA . PHE B 1 63 ? -9.57 -1.938 -15.383 1 66.88 63 PHE B CA 1
ATOM 2485 C C . PHE B 1 63 ? -10.742 -2.801 -15.828 1 66.88 63 PHE B C 1
ATOM 2487 O O . PHE B 1 63 ? -11.188 -3.682 -15.094 1 66.88 63 PHE B O 1
ATOM 2494 N N . GLY B 1 64 ? -11.453 -2.682 -16.828 1 61.75 64 GLY B N 1
ATOM 2495 C CA . GLY B 1 64 ? -12.641 -3.363 -17.312 1 61.75 64 GLY B CA 1
ATOM 2496 C C . GLY B 1 64 ? -12.453 -4.859 -17.469 1 61.75 64 GLY B C 1
ATOM 2497 O O . GLY B 1 64 ? -11.328 -5.336 -17.609 1 61.75 64 GLY B O 1
ATOM 2498 N N . PHE B 1 65 ? -13.516 -5.594 -17.234 1 59.34 65 PHE B N 1
ATOM 2499 C CA . PHE B 1 65 ? -13.578 -7.051 -17.281 1 59.34 65 PHE B CA 1
ATOM 2500 C C . PHE B 1 65 ? -13.305 -7.566 -18.688 1 59.34 65 PHE B C 1
ATOM 2502 O O . PHE B 1 65 ? -12.852 -8.695 -18.859 1 59.34 65 PHE B O 1
ATOM 2509 N N . LEU B 1 66 ? -12.523 -7.027 -19.391 1 63.03 66 LEU B N 1
ATOM 2510 C CA . LEU B 1 66 ? -12.266 -7.586 -20.719 1 63.03 66 LEU B CA 1
ATOM 2511 C C . LEU B 1 66 ? -11.008 -6.98 -21.328 1 63.03 66 LEU B C 1
ATOM 2513 O O . LEU B 1 66 ? -10.703 -7.219 -22.5 1 63.03 66 LEU B O 1
ATOM 2517 N N . VAL B 1 67 ? -10.5 -6.344 -20.656 1 68.62 67 VAL B N 1
ATOM 2518 C CA . VAL B 1 67 ? -9.266 -5.77 -21.172 1 68.62 67 VAL B CA 1
ATOM 2519 C C . VAL B 1 67 ? -8.062 -6.57 -20.672 1 68.62 67 VAL B C 1
ATOM 2521 O O . VAL B 1 67 ? -7.895 -6.742 -19.453 1 68.62 67 VAL B O 1
ATOM 2524 N N . HIS B 1 68 ? -7.383 -7.105 -21.625 1 82.06 68 HIS B N 1
ATOM 2525 C CA . HIS B 1 68 ? -6.188 -7.855 -21.266 1 82.06 68 HIS B CA 1
ATOM 2526 C C . HIS B 1 68 ? -5.062 -6.926 -20.828 1 82.06 68 HIS B C 1
ATOM 2528 O O . HIS B 1 68 ? -4.879 -5.852 -21.406 1 82.06 68 HIS B O 1
ATOM 2534 N N . SER B 1 69 ? -4.363 -7.402 -19.906 1 87.19 69 SER B N 1
ATOM 2535 C CA . SER B 1 69 ? -3.25 -6.637 -19.359 1 87.19 69 SER B CA 1
ATOM 2536 C C . SER B 1 69 ? -2.023 -6.719 -20.266 1 87.19 69 SER B C 1
ATOM 2538 O O . SER B 1 69 ? -1.643 -7.809 -20.703 1 87.19 69 SER B O 1
ATOM 2540 N N . LYS B 1 70 ? -1.423 -5.559 -20.531 1 90.06 70 LYS B N 1
ATOM 2541 C CA . LYS B 1 70 ? -0.134 -5.52 -21.219 1 90.06 70 LYS B CA 1
ATOM 2542 C C . LYS B 1 70 ? 0.995 -5.965 -20.281 1 90.06 70 LYS B C 1
ATOM 2544 O O . LYS B 1 70 ? 2.084 -6.309 -20.75 1 90.06 70 LYS B O 1
ATOM 2549 N N . TRP B 1 71 ? 0.77 -6.074 -19.047 1 94.31 71 TRP B N 1
ATOM 2550 C CA . TRP B 1 71 ? 1.832 -6.23 -18.062 1 94.31 71 TRP B CA 1
ATOM 2551 C C . TRP B 1 71 ? 1.812 -7.633 -17.453 1 94.31 71 TRP B C 1
ATOM 2553 O O . TRP B 1 71 ? 2.77 -8.047 -16.797 1 94.31 71 TRP B O 1
ATOM 2563 N N . PHE B 1 72 ? 0.69 -8.266 -17.75 1 94.62 72 PHE B N 1
ATOM 2564 C CA . PHE B 1 72 ? 0.544 -9.594 -17.188 1 94.62 72 PHE B CA 1
ATOM 2565 C C . PHE B 1 72 ? 0.529 -10.656 -18.281 1 94.62 72 PHE B C 1
ATOM 2567 O O . PHE B 1 72 ? 0.409 -10.336 -19.469 1 94.62 72 PHE B O 1
ATOM 2574 N N . ASP B 1 73 ? 0.776 -11.891 -18.094 1 93.81 73 ASP B N 1
ATOM 2575 C CA . ASP B 1 73 ? 0.794 -13.078 -18.953 1 93.81 73 ASP B CA 1
ATOM 2576 C C . ASP B 1 73 ? 2.213 -13.625 -19.094 1 93.81 73 ASP B C 1
ATOM 2578 O O . ASP B 1 73 ? 3.119 -13.219 -18.359 1 93.81 73 ASP B O 1
ATOM 2582 N N . ALA B 1 74 ? 2.373 -14.555 -19.938 1 94 74 ALA B N 1
ATOM 2583 C CA . ALA B 1 74 ? 3.643 -15.25 -20.125 1 94 74 ALA B CA 1
ATOM 2584 C C . ALA B 1 74 ? 4.73 -14.297 -20.594 1 94 74 ALA B C 1
ATOM 2586 O O . ALA B 1 74 ? 4.434 -13.227 -21.141 1 94 74 ALA B O 1
ATOM 2587 N N . ALA B 1 75 ? 5.922 -14.727 -20.328 1 92.56 75 ALA B N 1
ATOM 2588 C CA . ALA B 1 75 ? 7.07 -13.93 -20.734 1 92.56 75 ALA B CA 1
ATOM 2589 C C . ALA B 1 75 ? 7.184 -13.883 -22.266 1 92.56 75 ALA B C 1
ATOM 2591 O O . ALA B 1 75 ? 7.234 -14.922 -22.922 1 92.56 75 ALA B O 1
ATOM 2592 N N . LEU B 1 76 ? 7.07 -12.773 -22.844 1 92.44 76 LEU B N 1
ATOM 2593 C CA . LEU B 1 76 ? 7.336 -12.469 -24.25 1 92.44 76 LEU B CA 1
ATOM 2594 C C . LEU B 1 76 ? 8.375 -11.359 -24.375 1 92.44 76 LEU B C 1
ATOM 2596 O O . LEU B 1 76 ? 8.461 -10.484 -23.516 1 92.44 76 LEU B O 1
ATOM 2600 N N . PRO B 1 77 ? 9.172 -11.406 -25.422 1 91 77 PRO B N 1
ATOM 2601 C CA . PRO B 1 77 ? 10.234 -10.398 -25.562 1 91 77 PRO B CA 1
ATOM 2602 C C . PRO B 1 77 ? 9.711 -8.969 -25.422 1 91 77 PRO B C 1
ATOM 2604 O O . PRO B 1 77 ? 10.32 -8.156 -24.734 1 91 77 PRO B O 1
ATOM 2607 N N . GLU B 1 78 ? 8.633 -8.711 -26.031 1 93.5 78 GLU B N 1
ATOM 2608 C CA . GLU B 1 78 ? 8.086 -7.363 -25.984 1 93.5 78 GLU B CA 1
ATOM 2609 C C . GLU B 1 78 ? 7.652 -6.988 -24.578 1 93.5 78 GLU B C 1
ATOM 2611 O O . GLU B 1 78 ? 7.875 -5.859 -24.125 1 93.5 78 GLU B O 1
ATOM 2616 N N . ARG B 1 79 ? 6.992 -7.867 -23.844 1 93.88 79 ARG B N 1
ATOM 2617 C CA . ARG B 1 79 ? 6.551 -7.617 -22.469 1 93.88 79 ARG B CA 1
ATOM 2618 C C . ARG B 1 79 ? 7.738 -7.477 -21.531 1 93.88 79 ARG B C 1
ATOM 2620 O O . ARG B 1 79 ? 7.75 -6.598 -20.672 1 93.88 79 ARG B O 1
ATOM 2627 N N . GLU B 1 80 ? 8.75 -8.352 -21.703 1 91 80 GLU B N 1
ATOM 2628 C CA . GLU B 1 80 ? 9.945 -8.273 -20.859 1 91 80 GLU B CA 1
ATOM 2629 C C . GLU B 1 80 ? 10.688 -6.961 -21.094 1 91 80 GLU B C 1
ATOM 2631 O O . GLU B 1 80 ? 11.234 -6.375 -20.156 1 91 80 GLU B O 1
ATOM 2636 N N . ALA B 1 81 ? 10.703 -6.535 -22.359 1 90.94 81 ALA B N 1
ATOM 2637 C CA . ALA B 1 81 ? 11.328 -5.25 -22.656 1 90.94 81 ALA B CA 1
ATOM 2638 C C . ALA B 1 81 ? 10.586 -4.105 -21.969 1 90.94 81 ALA B C 1
ATOM 2640 O O . ALA B 1 81 ? 11.211 -3.152 -21.5 1 90.94 81 ALA B O 1
ATOM 2641 N N . ALA B 1 82 ? 9.25 -4.148 -21.938 1 92.94 82 ALA B N 1
ATOM 2642 C CA . ALA B 1 82 ? 8.453 -3.125 -21.266 1 92.94 82 ALA B CA 1
ATOM 2643 C C . ALA B 1 82 ? 8.75 -3.092 -19.766 1 92.94 82 ALA B C 1
ATOM 2645 O O . ALA B 1 82 ? 8.875 -2.018 -19.188 1 92.94 82 ALA B O 1
ATOM 2646 N N . TRP B 1 83 ? 8.852 -4.25 -19.109 1 91.94 83 TRP B N 1
ATOM 2647 C CA . TRP B 1 83 ? 9.18 -4.328 -17.688 1 91.94 83 TRP B CA 1
ATOM 2648 C C . TRP B 1 83 ? 10.586 -3.799 -17.422 1 91.94 83 TRP B C 1
ATOM 2650 O O . TRP B 1 83 ? 10.82 -3.139 -16.406 1 91.94 83 TRP B O 1
ATOM 2660 N N . GLU B 1 84 ? 11.5 -4.039 -18.312 1 86.81 84 GLU B N 1
ATOM 2661 C CA . GLU B 1 84 ? 12.883 -3.588 -18.156 1 86.81 84 GLU B CA 1
ATOM 2662 C C . GLU B 1 84 ? 12.969 -2.064 -18.188 1 86.81 84 GLU B C 1
ATOM 2664 O O . GLU B 1 84 ? 13.852 -1.476 -17.562 1 86.81 84 GLU B O 1
ATOM 2669 N N . GLU B 1 85 ? 12.055 -1.494 -18.859 1 88 85 GLU B N 1
ATOM 2670 C CA . GLU B 1 85 ? 12.055 -0.04 -18.984 1 88 85 GLU B CA 1
ATOM 2671 C C . GLU B 1 85 ? 11.789 0.634 -17.641 1 88 85 GLU B C 1
ATOM 2673 O O . GLU B 1 85 ? 12.211 1.77 -17.406 1 88 85 GLU B O 1
ATOM 2678 N N . PHE B 1 86 ? 11.109 -0.023 -16.703 1 88.31 86 PHE B N 1
ATOM 2679 C CA . PHE B 1 86 ? 10.781 0.558 -15.414 1 88.31 86 PHE B CA 1
ATOM 2680 C C . PHE B 1 86 ? 11.992 0.51 -14.484 1 88.31 86 PHE B C 1
ATOM 2682 O O . PHE B 1 86 ? 12.086 1.293 -13.531 1 88.31 86 PHE B O 1
ATOM 2689 N N . LEU B 1 87 ? 12.898 -0.354 -14.766 1 86.06 87 LEU B N 1
ATOM 2690 C CA . LEU B 1 87 ? 13.898 -0.699 -13.758 1 86.06 87 LEU B CA 1
ATOM 2691 C C . LEU B 1 87 ? 15.18 0.099 -13.977 1 86.06 87 LEU B C 1
ATOM 2693 O O . LEU B 1 87 ? 15.555 0.386 -15.117 1 86.06 87 LEU B O 1
ATOM 2697 N N . PRO B 1 88 ? 15.734 0.435 -12.875 1 88.19 88 PRO B N 1
ATOM 2698 C CA . PRO B 1 88 ? 17.031 1.093 -13.023 1 88.19 88 PRO B CA 1
ATOM 2699 C C . PRO B 1 88 ? 18.125 0.142 -13.5 1 88.19 88 PRO B C 1
ATOM 2701 O O . PRO B 1 88 ? 18 -1.076 -13.359 1 88.19 88 PRO B O 1
ATOM 2704 N N . ARG B 1 89 ? 19.156 0.735 -14.031 1 84.25 89 ARG B N 1
ATOM 2705 C CA . ARG B 1 89 ? 20.281 -0.05 -14.555 1 84.25 89 ARG B CA 1
ATOM 2706 C C . ARG B 1 89 ? 21.406 -0.157 -13.523 1 84.25 89 ARG B C 1
ATOM 2708 O O . ARG B 1 89 ? 22.234 -1.066 -13.602 1 84.25 89 ARG B O 1
ATOM 2715 N N . SER B 1 90 ? 21.359 0.833 -12.664 1 90.44 90 SER B N 1
ATOM 2716 C CA . SER B 1 90 ? 22.375 0.903 -11.625 1 90.44 90 SER B CA 1
ATOM 2717 C C . SER B 1 90 ? 21.766 1.29 -10.281 1 90.44 90 SER B C 1
ATOM 2719 O O . SER B 1 90 ? 20.766 2.016 -10.234 1 90.44 90 SER B O 1
ATOM 2721 N N . PRO B 1 91 ? 22.344 0.728 -9.211 1 92.88 91 PRO B N 1
ATOM 2722 C CA . PRO B 1 91 ? 21.891 1.201 -7.898 1 92.88 91 PRO B CA 1
ATOM 2723 C C . PRO B 1 91 ? 22.281 2.65 -7.629 1 92.88 91 PRO B C 1
ATOM 2725 O O . PRO B 1 91 ? 23.172 3.191 -8.305 1 92.88 91 PRO B O 1
ATOM 2728 N N . ILE B 1 92 ? 21.641 3.225 -6.676 1 95.19 92 ILE B N 1
ATOM 2729 C CA . ILE B 1 92 ? 22.031 4.555 -6.211 1 95.19 92 ILE B CA 1
ATOM 2730 C C . ILE B 1 92 ? 22.969 4.43 -5.012 1 95.19 92 ILE B C 1
ATOM 2732 O O . ILE B 1 92 ? 23.266 3.32 -4.566 1 95.19 92 ILE B O 1
ATOM 2736 N N . SER B 1 93 ? 23.469 5.59 -4.555 1 94.31 93 SER B N 1
ATOM 2737 C CA . SER B 1 93 ? 24.359 5.633 -3.402 1 94.31 93 SER B CA 1
ATOM 2738 C C . SER B 1 93 ? 23.719 6.387 -2.24 1 94.31 93 SER B C 1
ATOM 2740 O O . SER B 1 93 ? 23.156 7.469 -2.43 1 94.31 93 SER B O 1
ATOM 2742 N N . VAL B 1 94 ? 23.781 5.809 -1.032 1 96.62 94 VAL B N 1
ATOM 2743 C CA . VAL B 1 94 ? 23.266 6.398 0.198 1 96.62 94 VAL B CA 1
ATOM 2744 C C . VAL B 1 94 ? 24.406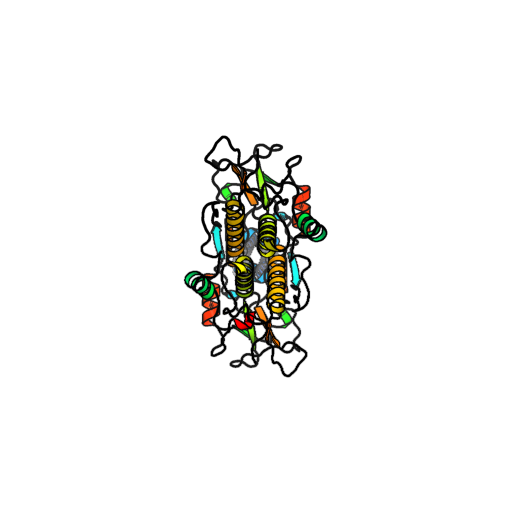 6.648 1.175 1 96.62 94 VAL B C 1
ATOM 2746 O O . VAL B 1 94 ? 25.109 5.715 1.573 1 96.62 94 VAL B O 1
ATOM 2749 N N . PRO B 1 95 ? 24.609 7.934 1.584 1 97 95 PRO B N 1
ATOM 2750 C CA . PRO B 1 95 ? 25.672 8.188 2.561 1 97 95 PRO B CA 1
ATOM 2751 C C . PRO B 1 95 ? 25.453 7.453 3.881 1 97 95 PRO B C 1
ATOM 2753 O O . PRO B 1 95 ? 24.359 7.527 4.449 1 97 95 PRO B O 1
ATOM 2756 N N . ILE B 1 96 ? 26.516 6.836 4.348 1 96 96 ILE B N 1
ATOM 2757 C CA . ILE B 1 96 ? 26.422 6.059 5.578 1 96 96 ILE B CA 1
ATOM 2758 C C . ILE B 1 96 ? 26.062 6.98 6.742 1 96 96 ILE B C 1
ATOM 2760 O O . ILE B 1 96 ? 25.531 6.527 7.762 1 96 96 ILE B O 1
ATOM 2764 N N . SER B 1 97 ? 26.281 8.266 6.648 1 96.06 97 SER B N 1
ATOM 2765 C CA . SER B 1 97 ? 25.969 9.242 7.691 1 96.06 97 SER B CA 1
ATOM 2766 C C . SER B 1 97 ? 24.484 9.305 7.965 1 96.06 97 SER B C 1
ATOM 2768 O O . SER B 1 97 ? 24.047 9.812 9.008 1 96.06 97 SER B O 1
ATOM 2770 N N . HIS B 1 98 ? 23.688 8.781 7.102 1 96.06 98 HIS B N 1
ATOM 2771 C CA . HIS B 1 98 ? 22.234 8.836 7.281 1 96.06 98 HIS B CA 1
ATOM 2772 C C . HIS B 1 98 ? 21.688 7.492 7.738 1 96.06 98 HIS B C 1
ATOM 2774 O O . HIS B 1 98 ? 20.469 7.32 7.863 1 96.06 98 HIS B O 1
ATOM 2780 N N . ILE B 1 99 ? 22.5 6.555 8.039 1 95.94 99 ILE B N 1
ATOM 2781 C CA . ILE B 1 99 ? 22.094 5.188 8.336 1 95.94 99 ILE B CA 1
ATOM 2782 C C . ILE B 1 99 ? 21.234 5.172 9.602 1 95.94 99 ILE B C 1
ATOM 2784 O O . ILE B 1 99 ? 20.312 4.363 9.727 1 95.94 99 ILE B O 1
ATOM 2788 N N . ASP B 1 100 ? 21.469 6.094 10.562 1 96.12 100 ASP B N 1
ATOM 2789 C CA . ASP B 1 100 ? 20.703 6.176 11.805 1 96.12 100 ASP B CA 1
ATOM 2790 C C . ASP B 1 100 ? 19.266 6.59 11.539 1 96.12 100 ASP B C 1
ATOM 2792 O O . ASP B 1 100 ? 18.344 6.16 12.242 1 96.12 100 ASP B O 1
ATOM 2796 N N . ARG B 1 101 ? 19.094 7.395 10.57 1 95.69 101 ARG B N 1
ATOM 2797 C CA . ARG B 1 101 ? 17.75 7.828 10.203 1 95.69 101 ARG B CA 1
ATOM 2798 C C . ARG B 1 101 ? 16.922 6.664 9.672 1 95.69 101 ARG B C 1
ATOM 2800 O O . ARG B 1 101 ? 15.695 6.707 9.703 1 95.69 101 ARG B O 1
ATOM 2807 N N . LEU B 1 102 ? 17.609 5.66 9.227 1 96.31 102 LEU B N 1
ATOM 2808 C CA . LEU B 1 102 ? 16.953 4.488 8.672 1 96.31 102 LEU B CA 1
ATOM 2809 C C . LEU B 1 102 ? 16.844 3.377 9.711 1 96.31 102 LEU B C 1
ATOM 2811 O O . LEU B 1 102 ? 16.312 2.299 9.422 1 96.31 102 LEU B O 1
ATOM 2815 N N . ASN B 1 103 ? 17.312 3.648 10.898 1 96.25 103 ASN B N 1
ATOM 2816 C CA . ASN B 1 103 ? 17.297 2.695 12 1 96.25 103 ASN B CA 1
ATOM 2817 C C . ASN B 1 103 ? 18.047 1.416 11.641 1 96.25 103 ASN B C 1
ATOM 2819 O O . ASN B 1 103 ? 17.578 0.314 11.945 1 96.25 103 ASN B O 1
ATOM 2823 N N . LEU B 1 104 ? 19.141 1.559 10.945 1 95.12 104 LEU B N 1
ATOM 2824 C CA . LEU B 1 104 ? 19.969 0.428 10.555 1 95.12 104 LEU B CA 1
ATOM 2825 C C . LEU B 1 104 ? 21.328 0.483 11.258 1 95.12 104 LEU B C 1
ATOM 2827 O O . LEU B 1 104 ? 21.812 1.565 11.594 1 95.12 104 LEU B O 1
ATOM 2831 N N . PRO B 1 105 ? 21.906 -0.686 11.492 1 93.81 105 PRO B N 1
ATOM 2832 C CA . PRO B 1 105 ? 23.188 -0.703 12.188 1 93.81 105 PRO B CA 1
ATOM 2833 C C . PRO B 1 105 ? 24.344 -0.215 11.312 1 93.81 105 PRO B C 1
ATOM 2835 O O . PRO B 1 105 ? 24.375 -0.508 10.117 1 93.81 105 PRO B O 1
ATOM 2838 N N . ARG B 1 106 ? 25.281 0.435 11.938 1 91.81 106 ARG B N 1
ATOM 2839 C CA . ARG B 1 106 ? 26.422 0.99 11.219 1 91.81 106 ARG B CA 1
ATOM 2840 C C . ARG B 1 106 ? 27.438 -0.097 10.875 1 91.81 106 ARG B C 1
ATOM 2842 O O . ARG B 1 106 ? 28.188 0.032 9.914 1 91.81 106 ARG B O 1
ATOM 2849 N N . ASP B 1 107 ? 27.438 -1.126 11.57 1 89.94 107 ASP B N 1
ATOM 2850 C CA . ASP B 1 107 ? 28.531 -2.082 11.484 1 89.94 107 ASP B CA 1
ATOM 2851 C C . ASP B 1 107 ? 28.141 -3.307 10.664 1 89.94 107 ASP B C 1
ATOM 2853 O O . ASP B 1 107 ? 28.844 -4.324 10.672 1 89.94 107 ASP B O 1
ATOM 2857 N N . ALA B 1 108 ? 27.047 -3.271 10.016 1 89.38 108 ALA B N 1
ATOM 2858 C CA . ALA B 1 108 ? 26.734 -4.367 9.102 1 89.38 108 ALA B CA 1
ATOM 2859 C C . ALA B 1 108 ? 27.656 -4.375 7.895 1 89.38 108 ALA B C 1
ATOM 2861 O O . ALA B 1 108 ? 28.391 -3.404 7.66 1 89.38 108 ALA B O 1
ATOM 2862 N N . ASP B 1 109 ? 27.688 -5.508 7.199 1 88.88 109 ASP B N 1
ATOM 2863 C CA . ASP B 1 109 ? 28.562 -5.633 6.043 1 88.88 109 ASP B CA 1
ATOM 2864 C C . ASP B 1 109 ? 27.922 -5.023 4.797 1 88.88 109 ASP B C 1
ATOM 2866 O O . ASP B 1 109 ? 27.75 -5.707 3.787 1 88.88 109 ASP B O 1
ATOM 2870 N N . TRP B 1 110 ? 27.766 -3.682 4.871 1 91.38 110 TRP B N 1
ATOM 2871 C CA . TRP B 1 110 ? 27.156 -2.951 3.771 1 91.38 110 TRP B CA 1
ATOM 2872 C C . TRP B 1 110 ? 28.062 -2.943 2.545 1 91.38 110 TRP B C 1
ATOM 2874 O O . TRP B 1 110 ? 29.281 -2.824 2.67 1 91.38 110 TRP B O 1
ATOM 2884 N N . ILE B 1 111 ? 27.438 -3.074 1.408 1 89.5 111 ILE B N 1
ATOM 2885 C CA . ILE B 1 111 ? 28.203 -2.945 0.17 1 89.5 111 ILE B CA 1
ATOM 2886 C C . ILE B 1 111 ? 28.438 -1.469 -0.142 1 89.5 111 ILE B C 1
ATOM 2888 O O . ILE B 1 111 ? 27.484 -0.714 -0.348 1 89.5 111 ILE B O 1
ATOM 2892 N N . ARG B 1 112 ? 29.656 -1.158 -0.278 1 91.62 112 ARG B N 1
ATOM 2893 C CA . ARG B 1 112 ? 30.031 0.24 -0.453 1 91.62 112 ARG B CA 1
ATOM 2894 C C . ARG B 1 112 ? 30.125 0.603 -1.932 1 91.62 112 ARG B C 1
ATOM 2896 O O . ARG B 1 112 ? 30.453 -0.243 -2.766 1 91.62 112 ARG B O 1
ATOM 2903 N N . SER B 1 113 ? 29.781 1.873 -2.215 1 91.81 113 SER B N 1
ATOM 2904 C CA . SER B 1 113 ? 29.938 2.391 -3.57 1 91.81 113 SER B CA 1
ATOM 2905 C C . SER B 1 113 ? 31.406 2.438 -3.986 1 91.81 113 SER B C 1
ATOM 2907 O O . SER B 1 113 ? 32.25 2.869 -3.213 1 91.81 113 SER B O 1
ATOM 2909 N N . PRO B 1 114 ? 31.672 2 -5.219 1 91.56 114 PRO B N 1
ATOM 2910 C CA . PRO B 1 114 ? 33.062 2.076 -5.695 1 91.56 114 PRO B CA 1
ATOM 2911 C C . PRO B 1 114 ? 33.5 3.508 -5.984 1 91.56 114 PRO B C 1
ATOM 2913 O O . PRO B 1 114 ? 34.719 3.779 -6.07 1 91.56 114 PRO B O 1
ATOM 2916 N N . VAL B 1 115 ? 32.594 4.406 -6.156 1 91.38 115 VAL B N 1
ATOM 2917 C CA . VAL B 1 115 ? 32.875 5.785 -6.52 1 91.38 115 VAL B CA 1
ATOM 2918 C C . VAL B 1 115 ? 33 6.641 -5.258 1 91.38 115 VAL B C 1
ATOM 2920 O O . VAL B 1 115 ? 33.812 7.562 -5.191 1 91.38 115 VAL B O 1
ATOM 2923 N N . LYS B 1 116 ? 32.156 6.379 -4.27 1 93.38 116 LYS B N 1
ATOM 2924 C CA . LYS B 1 116 ? 32.156 7.086 -2.99 1 93.38 116 LYS B CA 1
ATOM 2925 C C . LYS B 1 116 ? 32.188 6.105 -1.822 1 93.38 116 LYS B C 1
ATOM 2927 O O . LYS B 1 116 ? 31.125 5.688 -1.326 1 93.38 116 LYS B O 1
ATOM 2932 N N . ALA B 1 117 ? 33.281 5.906 -1.223 1 91.75 117 ALA B N 1
ATOM 2933 C CA . ALA B 1 117 ? 33.531 4.84 -0.258 1 91.75 117 ALA B CA 1
ATOM 2934 C C . ALA B 1 117 ? 32.625 4.984 0.969 1 91.75 117 ALA B C 1
ATOM 2936 O O . ALA B 1 117 ? 32.312 3.994 1.629 1 91.75 117 ALA B O 1
ATOM 2937 N N . ASP B 1 118 ? 32.219 6.141 1.261 1 95.31 118 ASP B N 1
ATOM 2938 C CA . ASP B 1 118 ? 31.391 6.371 2.445 1 95.31 118 ASP B CA 1
ATOM 2939 C C . ASP B 1 118 ? 29.906 6.176 2.133 1 95.31 118 ASP B C 1
ATOM 2941 O O . ASP B 1 118 ? 29.047 6.457 2.971 1 95.31 118 ASP B O 1
ATOM 2945 N N . ASN B 1 119 ? 29.625 5.688 0.989 1 96.31 119 ASN B N 1
ATOM 2946 C CA . ASN B 1 119 ? 28.234 5.465 0.592 1 96.31 119 ASN B CA 1
ATOM 2947 C C . ASN B 1 119 ? 27.938 3.979 0.424 1 96.31 119 ASN B C 1
ATOM 2949 O O . ASN B 1 119 ? 28.844 3.182 0.165 1 96.31 119 ASN B O 1
ATOM 2953 N N . ILE B 1 120 ? 26.703 3.656 0.667 1 95.31 120 ILE B N 1
ATOM 2954 C CA . ILE B 1 120 ? 26.203 2.293 0.544 1 95.31 120 ILE B CA 1
ATOM 2955 C C . ILE B 1 120 ? 25.297 2.186 -0.69 1 95.31 120 ILE B C 1
ATOM 2957 O O . ILE B 1 120 ? 24.5 3.084 -0.97 1 95.31 120 ILE B O 1
ATOM 2961 N N . LEU B 1 121 ? 25.422 1.059 -1.421 1 93.06 121 LEU B N 1
ATOM 2962 C CA . LEU B 1 121 ? 24.562 0.837 -2.582 1 93.06 121 LEU B CA 1
ATOM 2963 C C . LEU B 1 121 ? 23.141 0.503 -2.15 1 93.06 121 LEU B C 1
ATOM 2965 O O . LEU B 1 121 ? 22.938 -0.207 -1.163 1 93.06 121 LEU B O 1
ATOM 2969 N N . ALA B 1 122 ? 22.188 1.092 -2.91 1 93.88 122 ALA B N 1
ATOM 2970 C CA . ALA B 1 122 ? 20.781 0.919 -2.541 1 93.88 122 ALA B CA 1
ATOM 2971 C C . ALA B 1 122 ? 19.875 1.051 -3.76 1 93.88 122 ALA B C 1
ATOM 2973 O O . ALA B 1 122 ? 20.328 1.438 -4.84 1 93.88 122 ALA B O 1
ATOM 2974 N N . LEU B 1 123 ? 18.672 0.692 -3.586 1 93.69 123 LEU B N 1
ATOM 2975 C CA . LEU B 1 123 ? 17.594 0.929 -4.539 1 93.69 123 LEU B CA 1
ATOM 2976 C C . LEU B 1 123 ? 16.375 1.536 -3.848 1 93.69 123 LEU B C 1
ATOM 2978 O O . LEU B 1 123 ? 16.031 1.139 -2.734 1 93.69 123 LEU B O 1
ATOM 2982 N N . PRO B 1 124 ? 15.75 2.492 -4.555 1 95.75 124 PRO B N 1
ATOM 2983 C CA . PRO B 1 124 ? 14.453 2.879 -4.008 1 95.75 124 PRO B CA 1
ATOM 2984 C C . PRO B 1 124 ? 13.453 1.723 -3.979 1 95.75 124 PRO B C 1
ATOM 2986 O O . PRO B 1 124 ? 13.406 0.92 -4.914 1 95.75 124 PRO B O 1
ATOM 2989 N N . GLU B 1 125 ? 12.68 1.656 -2.957 1 95.81 125 GLU B N 1
ATOM 2990 C CA . GLU B 1 125 ? 11.766 0.563 -2.645 1 95.81 125 GLU B CA 1
ATOM 2991 C C . GLU B 1 125 ? 10.812 0.296 -3.803 1 95.81 125 GLU B C 1
ATOM 2993 O O . GLU B 1 125 ? 10.43 -0.85 -4.047 1 95.81 125 GLU B O 1
ATOM 2998 N N . VAL B 1 126 ? 10.406 1.311 -4.539 1 96.81 126 VAL B N 1
ATOM 2999 C CA . VAL B 1 126 ? 9.422 1.144 -5.605 1 96.81 126 VAL B CA 1
ATOM 3000 C C . VAL B 1 126 ? 9.961 0.163 -6.648 1 96.81 126 VAL B C 1
ATOM 3002 O O . VAL B 1 126 ? 9.203 -0.64 -7.199 1 96.81 126 VAL B O 1
ATOM 3005 N N . PHE B 1 127 ? 11.219 0.172 -6.918 1 94.19 127 PHE B N 1
ATOM 3006 C CA . PHE B 1 127 ? 11.797 -0.712 -7.926 1 94.19 127 PHE B CA 1
ATOM 3007 C C . PHE B 1 127 ? 11.875 -2.143 -7.406 1 94.19 127 PHE B C 1
ATOM 3009 O O . PHE B 1 127 ? 11.742 -3.096 -8.18 1 94.19 127 PHE B O 1
ATOM 3016 N N . VAL B 1 128 ? 12.094 -2.27 -6.113 1 91.81 128 VAL B N 1
ATOM 3017 C CA . VAL B 1 128 ? 12.055 -3.594 -5.496 1 91.81 128 VAL B CA 1
ATOM 3018 C C . VAL B 1 128 ? 10.641 -4.164 -5.59 1 91.81 128 VAL B C 1
ATOM 3020 O O . VAL B 1 128 ? 10.453 -5.32 -5.969 1 91.81 128 VAL B O 1
ATOM 3023 N N . GLN B 1 129 ? 9.688 -3.381 -5.297 1 94.69 129 GLN B N 1
ATOM 3024 C CA . GLN B 1 129 ? 8.297 -3.818 -5.332 1 94.69 129 GLN B CA 1
ATOM 3025 C C . GLN B 1 129 ? 7.867 -4.16 -6.754 1 94.69 129 GLN B C 1
ATOM 3027 O O . GLN B 1 129 ? 7.129 -5.129 -6.969 1 94.69 129 GLN B O 1
ATOM 3032 N N . LEU B 1 130 ? 8.266 -3.355 -7.73 1 95.12 130 LEU B N 1
ATOM 3033 C CA . LEU B 1 130 ? 7.945 -3.633 -9.125 1 95.12 130 LEU B CA 1
ATOM 3034 C C . LEU B 1 130 ? 8.578 -4.945 -9.578 1 95.12 130 LEU B C 1
ATOM 3036 O O . LEU B 1 130 ? 7.938 -5.734 -10.281 1 95.12 130 LEU B O 1
ATOM 3040 N N . GLU B 1 131 ? 9.758 -5.191 -9.188 1 91.06 131 GLU B N 1
ATOM 3041 C CA . GLU B 1 131 ? 10.406 -6.449 -9.539 1 91.06 131 GLU B CA 1
ATOM 3042 C C . GLU B 1 131 ? 9.742 -7.629 -8.844 1 91.06 131 GLU B C 1
ATOM 3044 O O . GLU B 1 131 ? 9.656 -8.727 -9.406 1 91.06 131 GLU B O 1
ATOM 3049 N N . CYS B 1 132 ? 9.359 -7.406 -7.617 1 92.06 132 CYS B N 1
ATOM 3050 C CA . CYS B 1 132 ? 8.633 -8.445 -6.906 1 92.06 132 CYS B CA 1
ATOM 3051 C C . CYS B 1 132 ? 7.336 -8.797 -7.629 1 92.06 132 CYS B C 1
ATOM 3053 O O . CYS B 1 132 ? 6.984 -9.969 -7.758 1 92.06 132 CYS B O 1
ATOM 3055 N N . LEU B 1 133 ? 6.617 -7.793 -8.07 1 94.88 133 LEU B N 1
ATOM 3056 C CA . LEU B 1 133 ? 5.395 -8.031 -8.82 1 94.88 133 LEU B CA 1
ATOM 3057 C C . LEU B 1 133 ? 5.688 -8.797 -10.109 1 94.88 133 LEU B C 1
ATOM 3059 O O . LEU B 1 133 ? 4.949 -9.711 -10.477 1 94.88 133 LEU B O 1
ATOM 3063 N N . ASN B 1 134 ? 6.742 -8.383 -10.789 1 93.44 134 ASN B N 1
ATOM 3064 C CA . ASN B 1 134 ? 7.133 -9.062 -12.023 1 93.44 134 ASN B CA 1
ATOM 3065 C C . ASN B 1 134 ? 7.508 -10.523 -11.766 1 93.44 134 ASN B C 1
ATOM 3067 O O . ASN B 1 134 ? 7.152 -11.406 -12.547 1 93.44 134 ASN B O 1
ATOM 3071 N N . LEU B 1 135 ? 8.242 -10.766 -10.711 1 91.56 135 LEU B N 1
ATOM 3072 C CA . LEU B 1 135 ? 8.633 -12.133 -10.375 1 91.56 135 LEU B CA 1
ATOM 3073 C C . LEU B 1 135 ? 7.402 -12.984 -10.07 1 91.56 135 LEU B C 1
ATOM 3075 O O . LEU B 1 135 ? 7.344 -14.156 -10.445 1 91.56 135 LEU B O 1
ATOM 3079 N N . LEU B 1 136 ? 6.469 -12.445 -9.344 1 93.81 136 LEU B N 1
ATOM 3080 C CA . LEU B 1 136 ? 5.23 -13.156 -9.062 1 93.81 136 LEU B CA 1
ATOM 3081 C C . LEU B 1 136 ? 4.496 -13.508 -10.352 1 93.81 136 LEU B C 1
ATOM 3083 O O . LEU B 1 136 ? 3.959 -14.609 -10.492 1 93.81 136 LEU B O 1
ATOM 3087 N N . ARG B 1 137 ? 4.426 -12.539 -11.289 1 95.56 137 ARG B N 1
ATOM 3088 C CA . ARG B 1 137 ? 3.824 -12.797 -12.594 1 95.56 137 ARG B CA 1
ATOM 3089 C C . ARG B 1 137 ? 4.539 -13.938 -13.312 1 95.56 137 ARG B C 1
ATOM 3091 O O . ARG B 1 137 ? 3.893 -14.852 -13.828 1 95.56 137 ARG B O 1
ATOM 3098 N N . LEU B 1 138 ? 5.859 -13.891 -13.359 1 93.94 138 LEU B N 1
ATOM 3099 C CA . LEU B 1 138 ? 6.641 -14.906 -14.062 1 93.94 138 LEU B CA 1
ATOM 3100 C C . LEU B 1 138 ? 6.441 -16.281 -13.422 1 93.94 138 LEU B C 1
ATOM 3102 O O . LEU B 1 138 ? 6.355 -17.297 -14.133 1 93.94 138 LEU B O 1
ATOM 3106 N N . HIS B 1 139 ? 6.363 -16.266 -12.125 1 93 139 HIS B N 1
ATOM 3107 C CA . HIS B 1 139 ? 6.109 -17.531 -11.43 1 93 139 HIS B CA 1
ATOM 3108 C C . HIS B 1 139 ? 4.703 -18.047 -11.719 1 93 139 HIS B C 1
ATOM 3110 O O . HIS B 1 139 ? 4.512 -19.25 -11.938 1 93 139 HIS B O 1
ATOM 3116 N N . ALA B 1 140 ? 3.725 -17.172 -11.695 1 94.5 140 ALA B N 1
ATOM 3117 C CA . ALA B 1 140 ? 2.336 -17.547 -11.945 1 94.5 140 ALA B CA 1
ATOM 3118 C C . ALA B 1 140 ? 2.16 -18.094 -13.352 1 94.5 140 ALA B C 1
ATOM 3120 O O . ALA B 1 140 ? 1.297 -18.953 -13.594 1 94.5 140 ALA B O 1
ATOM 3121 N N . GLN B 1 141 ? 3.02 -17.656 -14.266 1 94.56 141 GLN B N 1
ATOM 3122 C CA . GLN B 1 141 ? 2.891 -18.047 -15.664 1 94.56 141 GLN B CA 1
ATOM 3123 C C . GLN B 1 141 ? 3.996 -19.016 -16.078 1 94.56 141 GLN B C 1
ATOM 3125 O O . GLN B 1 141 ? 4.328 -19.125 -17.25 1 94.56 141 GLN B O 1
ATOM 3130 N N . LYS B 1 142 ? 4.621 -19.656 -15.156 1 90.5 142 LYS B N 1
ATOM 3131 C CA . LYS B 1 142 ? 5.844 -20.422 -15.383 1 90.5 142 LYS B CA 1
ATOM 3132 C C . LYS B 1 142 ? 5.59 -21.594 -16.312 1 90.5 142 LYS B C 1
ATOM 3134 O O . LYS B 1 142 ? 6.508 -22.078 -16.984 1 90.5 142 LYS B O 1
ATOM 3139 N N . ASP B 1 143 ? 4.367 -22.109 -16.438 1 90.12 143 ASP B N 1
ATOM 3140 C CA . ASP B 1 143 ? 4.062 -23.266 -17.281 1 90.12 143 ASP B CA 1
ATOM 3141 C C . ASP B 1 143 ? 3.84 -22.844 -18.734 1 90.12 143 ASP B C 1
ATOM 3143 O O . ASP B 1 143 ? 3.824 -23.688 -19.641 1 90.12 143 ASP B O 1
ATOM 3147 N N . GLU B 1 144 ? 3.727 -21.562 -18.969 1 91.19 144 GLU B N 1
ATOM 3148 C CA . GLU B 1 144 ? 3.402 -21.078 -20.312 1 91.19 144 GLU B CA 1
ATOM 3149 C C . GLU B 1 144 ? 4.664 -20.859 -21.141 1 91.19 144 GLU B C 1
ATOM 3151 O O . GLU B 1 144 ? 4.629 -20.953 -22.359 1 91.19 144 GLU B O 1
ATOM 3156 N N . THR B 1 145 ? 5.699 -20.438 -20.469 1 89.06 145 THR B N 1
ATOM 3157 C CA . THR B 1 145 ? 6.969 -20.188 -21.141 1 89.06 145 THR B CA 1
ATOM 3158 C C . THR B 1 145 ? 8.141 -20.656 -20.281 1 89.06 145 THR B C 1
ATOM 3160 O O . THR B 1 145 ? 8.055 -20.656 -19.062 1 89.06 145 THR B O 1
ATOM 3163 N N . ASP B 1 146 ? 9.164 -21.016 -20.953 1 86.12 146 ASP B N 1
ATOM 3164 C CA . ASP B 1 146 ? 10.398 -21.328 -20.25 1 86.12 146 ASP B CA 1
ATOM 3165 C C . ASP B 1 146 ? 11.109 -20.047 -19.781 1 86.12 146 ASP B C 1
ATOM 3167 O O . ASP B 1 146 ? 11.633 -19.297 -20.609 1 86.12 146 ASP B O 1
ATOM 3171 N N . ASN B 1 147 ? 11.141 -19.891 -18.469 1 84.12 147 ASN B N 1
ATOM 3172 C CA . ASN B 1 147 ? 11.719 -18.688 -17.891 1 84.12 147 ASN B CA 1
ATOM 3173 C C . ASN B 1 147 ? 13.125 -18.938 -17.359 1 84.12 147 ASN B C 1
ATOM 3175 O O . ASN B 1 147 ? 13.734 -18.047 -16.766 1 84.12 147 ASN B O 1
ATOM 3179 N N . SER B 1 148 ? 13.664 -20.062 -17.656 1 80.12 148 SER B N 1
ATOM 3180 C CA . SER B 1 148 ? 14.93 -20.469 -17.047 1 80.12 148 SER B CA 1
ATOM 3181 C C . SER B 1 148 ? 16.078 -19.562 -17.484 1 80.12 148 SER B C 1
ATOM 3183 O O . SER B 1 148 ? 17.078 -19.438 -16.781 1 80.12 148 SER B O 1
ATOM 3185 N N . HIS B 1 149 ? 15.883 -18.875 -18.594 1 78.88 149 HIS B N 1
ATOM 3186 C CA . HIS B 1 149 ? 16.938 -18.031 -19.109 1 78.88 149 HIS B CA 1
ATOM 3187 C C . HIS B 1 149 ? 16.922 -16.656 -18.453 1 78.88 149 HIS B C 1
ATOM 3189 O O . HIS B 1 149 ? 17.875 -15.891 -18.562 1 78.88 149 HIS B O 1
ATOM 3195 N N . LEU B 1 150 ? 15.883 -16.359 -17.75 1 78.44 150 LEU B N 1
ATOM 3196 C CA . LEU B 1 150 ? 15.758 -15.055 -17.109 1 78.44 150 LEU B CA 1
ATOM 3197 C C . LEU B 1 150 ? 16.594 -15 -15.836 1 78.44 150 LEU B C 1
ATOM 3199 O O . LEU B 1 150 ? 16.656 -15.977 -15.086 1 78.44 150 LEU B O 1
ATOM 3203 N N . PRO B 1 151 ? 17.188 -13.844 -15.586 1 74.81 151 PRO B N 1
ATOM 3204 C CA . PRO B 1 151 ? 18.016 -13.695 -14.391 1 74.81 151 PRO B CA 1
ATOM 3205 C C . PRO B 1 151 ? 17.266 -14 -13.102 1 74.81 151 PRO B C 1
ATOM 3207 O O . PRO B 1 151 ? 17.844 -14.562 -12.156 1 74.81 151 PRO B O 1
ATOM 3210 N N . SER B 1 152 ? 16.062 -13.758 -13.055 1 75.12 152 SER B N 1
ATOM 3211 C CA . SER B 1 152 ? 15.258 -13.953 -11.844 1 75.12 152 SER B CA 1
ATOM 3212 C C . SER B 1 152 ? 15.07 -15.438 -11.547 1 75.12 152 SER B C 1
ATOM 3214 O O . SER B 1 152 ? 14.672 -15.805 -10.438 1 75.12 152 SER B O 1
ATOM 3216 N N . PHE B 1 153 ? 15.383 -16.297 -12.453 1 79.44 153 PHE B N 1
ATOM 3217 C CA . PHE B 1 153 ? 15.156 -17.734 -12.273 1 79.44 153 PHE B CA 1
ATOM 3218 C C . PHE B 1 153 ? 16.484 -18.469 -12.141 1 79.44 153 PHE B C 1
ATOM 3220 O O . PHE B 1 153 ? 16.516 -19.703 -12.203 1 79.44 153 PHE B O 1
ATOM 3227 N N . ARG B 1 154 ? 17.438 -17.703 -11.969 1 76.75 154 ARG B N 1
ATOM 3228 C CA . ARG B 1 154 ? 18.719 -18.328 -11.695 1 76.75 154 ARG B CA 1
ATOM 3229 C C . ARG B 1 154 ? 18.719 -19.016 -10.336 1 76.75 154 ARG B C 1
ATOM 3231 O O . ARG B 1 154 ? 18.156 -18.5 -9.375 1 76.75 154 ARG B O 1
ATOM 3238 N N . GLY B 1 155 ? 19.375 -20.188 -10.32 1 77.56 155 GLY B N 1
ATOM 3239 C CA . GLY B 1 155 ? 19.406 -20.984 -9.102 1 77.56 155 GLY B CA 1
ATOM 3240 C C . GLY B 1 155 ? 18.5 -22.203 -9.156 1 77.56 155 GLY B C 1
ATOM 3241 O O . GLY B 1 155 ? 17.938 -22.516 -10.211 1 77.56 155 GLY B O 1
ATOM 3242 N N . SER B 1 156 ? 18.484 -22.844 -8.07 1 83 156 SER B N 1
ATOM 3243 C CA . SER B 1 156 ? 17.625 -24.016 -7.996 1 83 156 SER B CA 1
ATOM 3244 C C . SER B 1 156 ? 16.156 -23.609 -7.98 1 83 156 SER B C 1
ATOM 3246 O O . SER B 1 156 ? 15.82 -22.453 -7.691 1 83 156 SER B O 1
ATOM 3248 N N . GLU B 1 157 ? 15.289 -24.516 -8.266 1 84.81 157 GLU B N 1
ATOM 3249 C CA . GLU B 1 157 ? 13.852 -24.281 -8.188 1 84.81 157 GLU B CA 1
ATOM 3250 C C . GLU B 1 157 ? 13.438 -23.828 -6.793 1 84.81 157 GLU B C 1
ATOM 3252 O O . GLU B 1 157 ? 12.57 -22.969 -6.645 1 84.81 157 GLU B O 1
ATOM 3257 N N . ASP B 1 158 ? 14.094 -24.422 -5.805 1 85.38 158 ASP B N 1
ATOM 3258 C CA . ASP B 1 158 ? 13.797 -24.062 -4.418 1 85.38 158 ASP B CA 1
ATOM 3259 C C . ASP B 1 158 ? 14.227 -22.625 -4.121 1 85.38 158 ASP B C 1
ATOM 3261 O O . ASP B 1 158 ? 13.555 -21.906 -3.381 1 85.38 158 ASP B O 1
ATOM 3265 N N . ASP B 1 159 ? 15.344 -22.188 -4.668 1 82.06 159 ASP B N 1
ATOM 3266 C CA . ASP B 1 159 ? 15.82 -20.828 -4.484 1 82.06 159 ASP B CA 1
ATOM 3267 C C . ASP B 1 159 ? 14.844 -19.812 -5.082 1 82.06 159 ASP B C 1
ATOM 3269 O O . ASP B 1 159 ? 14.547 -18.797 -4.465 1 82.06 159 ASP B O 1
ATOM 3273 N N . VAL B 1 160 ? 14.445 -20.156 -6.297 1 84.5 160 VAL B N 1
ATOM 3274 C CA . VAL B 1 160 ? 13.531 -19.266 -6.996 1 84.5 160 VAL B CA 1
ATOM 3275 C C . VAL B 1 160 ? 12.211 -19.172 -6.234 1 84.5 160 VAL B C 1
ATOM 3277 O O . VAL B 1 160 ? 11.656 -18.078 -6.074 1 84.5 160 VAL B O 1
ATOM 3280 N N . TYR B 1 161 ? 11.75 -20.312 -5.73 1 88.75 161 TYR B N 1
ATOM 3281 C CA . TYR B 1 161 ? 10.5 -20.344 -4.984 1 88.75 161 TYR B CA 1
ATOM 3282 C C . TYR B 1 161 ? 10.602 -19.516 -3.709 1 88.75 161 TYR B C 1
ATOM 3284 O O . TYR B 1 161 ? 9.664 -18.797 -3.348 1 88.75 161 TYR B O 1
ATOM 3292 N N . GLN B 1 162 ? 11.656 -19.625 -3.055 1 86.75 162 GLN B N 1
ATOM 3293 C CA . GLN B 1 162 ? 11.867 -18.844 -1.835 1 86.75 162 GLN B CA 1
ATOM 3294 C C . GLN B 1 162 ? 11.867 -17.344 -2.125 1 86.75 162 GLN B C 1
ATOM 3296 O O . GLN B 1 162 ? 11.359 -16.562 -1.326 1 86.75 162 GLN B O 1
ATOM 3301 N N . ARG B 1 163 ? 12.406 -16.984 -3.223 1 86 163 ARG B N 1
ATOM 3302 C CA . ARG B 1 163 ? 12.406 -15.578 -3.617 1 86 163 ARG B CA 1
ATOM 3303 C C . ARG B 1 163 ? 10.984 -15.094 -3.902 1 86 163 ARG B C 1
ATOM 3305 O O . ARG B 1 163 ? 10.633 -13.969 -3.566 1 86 163 ARG B O 1
ATOM 3312 N N . VAL B 1 164 ? 10.289 -15.945 -4.547 1 91.25 164 VAL B N 1
ATOM 3313 C CA . VAL B 1 164 ? 8.898 -15.609 -4.84 1 91.25 164 VAL B CA 1
ATOM 3314 C C . VAL B 1 164 ? 8.141 -15.383 -3.537 1 91.25 164 VAL B C 1
ATOM 3316 O O . VAL B 1 164 ? 7.363 -14.43 -3.42 1 91.25 164 VAL B O 1
ATOM 3319 N N . GLU B 1 165 ? 8.367 -16.266 -2.543 1 91.5 165 GLU B N 1
ATOM 3320 C CA . GLU B 1 165 ? 7.715 -16.141 -1.245 1 91.5 165 GLU B CA 1
ATOM 3321 C C . GLU B 1 165 ? 8.102 -14.82 -0.567 1 91.5 165 GLU B C 1
ATOM 3323 O O . GLU B 1 165 ? 7.246 -14.133 -0.008 1 91.5 165 GLU B O 1
ATOM 3328 N N . GLN B 1 166 ? 9.336 -14.523 -0.626 1 89.19 166 GLN B N 1
ATOM 3329 C CA . GLN B 1 166 ? 9.82 -13.281 -0.026 1 89.19 166 GLN B CA 1
ATOM 3330 C C . GLN B 1 166 ? 9.195 -12.062 -0.7 1 89.19 166 GLN B C 1
ATOM 3332 O O . GLN B 1 166 ? 8.828 -11.102 -0.03 1 89.19 166 GLN B O 1
ATOM 3337 N N . CYS B 1 167 ? 9.172 -12.094 -2.002 1 91.56 167 CYS B N 1
ATOM 3338 C CA . CYS B 1 167 ? 8.57 -11.016 -2.775 1 91.56 167 CYS B CA 1
ATOM 3339 C C . CYS B 1 167 ? 7.098 -10.836 -2.422 1 91.56 167 CYS B C 1
ATOM 3341 O O . CYS B 1 167 ? 6.625 -9.711 -2.26 1 91.56 167 CYS B O 1
ATOM 3343 N N . PHE B 1 168 ? 6.41 -11.969 -2.305 1 94.44 168 PHE B N 1
ATOM 3344 C CA . PHE B 1 168 ? 4.996 -11.914 -1.947 1 94.44 168 PHE B CA 1
ATOM 3345 C C . PHE B 1 168 ? 4.809 -11.266 -0.581 1 94.44 168 PHE B C 1
ATOM 3347 O O . PHE B 1 168 ? 3.949 -10.398 -0.412 1 94.44 168 PHE B O 1
ATOM 3354 N N . ASP B 1 169 ? 5.613 -11.664 0.347 1 94.06 169 ASP B N 1
ATOM 3355 C CA . ASP B 1 169 ? 5.508 -11.141 1.704 1 94.06 169 ASP B CA 1
ATOM 3356 C C . ASP B 1 169 ? 5.828 -9.648 1.74 1 94.06 169 ASP B C 1
ATOM 3358 O O . ASP B 1 169 ? 5.227 -8.898 2.514 1 94.06 169 ASP B O 1
ATOM 3362 N N . ARG B 1 170 ? 6.762 -9.289 1.016 1 93.19 170 ARG B N 1
ATOM 3363 C CA . ARG B 1 170 ? 7.113 -7.871 0.987 1 93.19 170 ARG B CA 1
ATOM 3364 C C . ARG B 1 170 ? 5.977 -7.035 0.401 1 93.19 170 ARG B C 1
ATOM 3366 O O . ARG B 1 170 ? 5.648 -5.969 0.925 1 93.19 170 ARG B O 1
ATOM 3373 N N . LEU B 1 171 ? 5.363 -7.504 -0.719 1 96.19 171 LEU B N 1
ATOM 3374 C CA . LEU B 1 171 ? 4.219 -6.812 -1.307 1 96.19 171 LEU B CA 1
ATOM 3375 C C . LEU B 1 171 ? 3.055 -6.754 -0.324 1 96.19 171 LEU B C 1
ATOM 3377 O O . LEU B 1 171 ? 2.4 -5.719 -0.191 1 96.19 171 LEU B O 1
ATOM 3381 N N . ARG B 1 172 ? 2.799 -7.895 0.345 1 96.75 172 ARG B N 1
ATOM 3382 C CA . ARG B 1 172 ? 1.734 -7.926 1.344 1 96.75 172 ARG B CA 1
ATOM 3383 C C . ARG B 1 172 ? 2.004 -6.922 2.461 1 96.75 172 ARG B C 1
ATOM 3385 O O . ARG B 1 172 ? 1.104 -6.188 2.873 1 96.75 172 ARG B O 1
ATOM 3392 N N . THR B 1 173 ? 3.234 -6.875 2.957 1 96.44 173 THR B N 1
ATOM 3393 C CA . THR B 1 173 ? 3.625 -5.941 4.008 1 96.44 173 THR B CA 1
ATOM 3394 C C . THR B 1 173 ? 3.436 -4.5 3.549 1 96.44 173 THR B C 1
ATOM 3396 O O . THR B 1 173 ? 2.973 -3.654 4.316 1 96.44 173 THR B O 1
ATOM 3399 N N . SER B 1 174 ? 3.781 -4.238 2.295 1 97.44 174 SER B N 1
ATOM 3400 C CA . SER B 1 174 ? 3.615 -2.9 1.744 1 97.44 174 SER B CA 1
ATOM 3401 C C . SER B 1 174 ? 2.143 -2.504 1.688 1 97.44 174 SER B C 1
ATOM 3403 O O . SER B 1 174 ? 1.781 -1.382 2.045 1 97.44 174 SER B O 1
ATOM 3405 N N . VAL B 1 175 ? 1.274 -3.438 1.198 1 97.88 175 VAL B N 1
ATOM 3406 C CA . VAL B 1 175 ? -0.159 -3.184 1.104 1 97.88 175 VAL B CA 1
ATOM 3407 C C . VAL B 1 175 ? -0.724 -2.895 2.494 1 97.88 175 VAL B C 1
ATOM 3409 O O . VAL B 1 175 ? -1.509 -1.959 2.668 1 97.88 175 VAL B O 1
ATOM 3412 N N . LEU B 1 176 ? -0.313 -3.645 3.51 1 97.69 176 LEU B N 1
ATOM 3413 C CA . LEU B 1 176 ? -0.771 -3.451 4.883 1 97.69 176 LEU B CA 1
ATOM 3414 C C . LEU B 1 176 ? -0.249 -2.135 5.445 1 97.69 176 LEU B C 1
ATOM 3416 O O . LEU B 1 176 ? -0.94 -1.47 6.223 1 97.69 176 LEU B O 1
ATOM 3420 N N . CYS B 1 177 ? 0.976 -1.778 5.113 1 98.12 177 CYS B N 1
ATOM 3421 C CA . CYS B 1 177 ? 1.576 -0.541 5.602 1 98.12 177 CYS B CA 1
ATOM 3422 C C . CYS B 1 177 ? 0.855 0.675 5.031 1 98.12 177 CYS B C 1
ATOM 3424 O O . CYS B 1 177 ? 0.56 1.624 5.758 1 98.12 177 CYS B O 1
ATOM 3426 N N . TRP B 1 178 ? 0.639 0.681 3.734 1 96.94 178 TRP B N 1
ATOM 3427 C CA . TRP B 1 178 ? -0.03 1.816 3.105 1 96.94 178 TRP B CA 1
ATOM 3428 C C . TRP B 1 178 ? -1.491 1.892 3.533 1 96.94 178 TRP B C 1
ATOM 3430 O O . TRP B 1 178 ? -2.01 2.977 3.805 1 96.94 178 TRP B O 1
ATOM 3440 N N . SER B 1 179 ? -2.139 0.679 3.594 1 97.69 179 SER B N 1
ATOM 3441 C CA . SER B 1 179 ? -3.523 0.553 4.035 1 97.69 179 SER B CA 1
ATOM 3442 C C . SER B 1 179 ? -4.402 1.639 3.422 1 97.69 179 SER B C 1
ATOM 3444 O O . SER B 1 179 ? -5.031 2.416 4.141 1 97.69 179 SER B O 1
ATOM 3446 N N . ASP B 1 180 ? -4.492 1.596 2.1 1 97.75 180 ASP B N 1
ATOM 3447 C CA . ASP B 1 180 ? -5.246 2.576 1.323 1 97.75 180 ASP B CA 1
ATOM 3448 C C . ASP B 1 180 ? -6.734 2.521 1.666 1 97.75 180 ASP B C 1
ATOM 3450 O O . ASP B 1 180 ? -7.363 1.467 1.557 1 97.75 180 ASP B O 1
ATOM 3454 N N . ILE B 1 181 ? -7.379 3.67 1.996 1 97.81 181 ILE B N 1
ATOM 3455 C CA . ILE B 1 181 ? -8.742 3.666 2.508 1 97.81 181 ILE B CA 1
ATOM 3456 C C . ILE B 1 181 ? -9.68 4.324 1.494 1 97.81 181 ILE B C 1
ATOM 3458 O O . ILE B 1 181 ? -10.836 4.621 1.806 1 97.81 181 ILE B O 1
ATOM 3462 N N . VAL B 1 182 ? -9.18 4.66 0.303 1 97.56 182 VAL B N 1
ATOM 3463 C CA . VAL B 1 182 ? -10.055 5.199 -0.731 1 97.56 182 VAL B CA 1
ATOM 3464 C C . VAL B 1 182 ? -11.211 4.23 -0.982 1 97.56 182 VAL B C 1
ATOM 3466 O O . VAL B 1 182 ? -11 3.023 -1.125 1 97.56 182 VAL B O 1
ATOM 3469 N N . PRO B 1 183 ? -12.414 4.719 -0.983 1 96.69 183 PRO B N 1
ATOM 3470 C CA . PRO B 1 183 ? -13.531 3.797 -1.185 1 96.69 183 PRO B CA 1
ATOM 3471 C C . PRO B 1 183 ? -13.633 3.297 -2.623 1 96.69 183 PRO B C 1
ATOM 3473 O O . PRO B 1 183 ? -13.547 4.09 -3.564 1 96.69 183 PRO B O 1
ATOM 3476 N N . VAL B 1 184 ? -13.781 2.051 -2.758 1 94.25 184 VAL B N 1
ATOM 3477 C CA . VAL B 1 184 ? -14.102 1.406 -4.027 1 94.25 184 VAL B CA 1
ATOM 3478 C C . VAL B 1 184 ? -15.586 1.073 -4.082 1 94.25 184 VAL B C 1
ATOM 3480 O O . VAL B 1 184 ? -16.047 0.156 -3.4 1 94.25 184 VAL B O 1
ATOM 3483 N N . LEU B 1 185 ? -16.297 1.824 -4.941 1 93.12 185 LEU B N 1
ATOM 3484 C CA . LEU B 1 185 ? -17.75 1.768 -4.926 1 93.12 185 LEU B CA 1
ATOM 3485 C C . LEU B 1 185 ? -18.266 0.605 -5.773 1 93.12 185 LEU B C 1
ATOM 3487 O O . LEU B 1 185 ? -17.578 0.157 -6.695 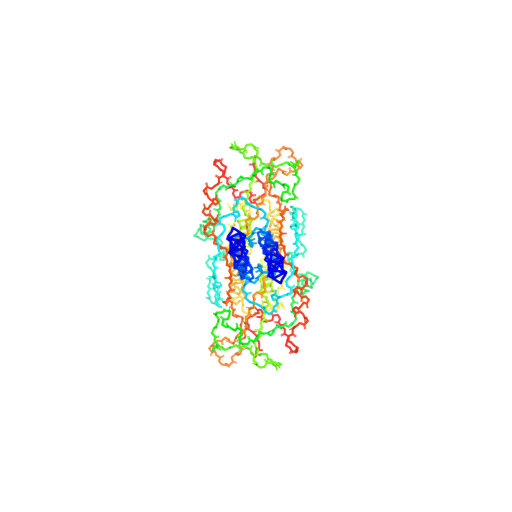1 93.12 185 LEU B O 1
ATOM 3491 N N . GLN B 1 186 ? -19.422 0.177 -5.453 1 88.88 186 GLN B N 1
ATOM 3492 C CA . GLN B 1 186 ? -20.062 -0.892 -6.203 1 88.88 186 GLN B CA 1
ATOM 3493 C C . GLN B 1 186 ? -21.125 -0.332 -7.16 1 88.88 186 GLN B C 1
ATOM 3495 O O . GLN B 1 186 ? -21.828 0.612 -6.82 1 88.88 186 GLN B O 1
ATOM 3500 N N . GLU B 1 187 ? -21.172 -0.871 -8.32 1 87 187 GLU B N 1
ATOM 3501 C CA . GLU B 1 187 ? -22.156 -0.5 -9.328 1 87 187 GLU B CA 1
ATOM 3502 C C . GLU B 1 187 ? -22.688 -1.731 -10.062 1 87 187 GLU B C 1
ATOM 3504 O O . GLU B 1 187 ? -22.062 -2.797 -10.023 1 87 187 GLU B O 1
ATOM 3509 N N . TYR B 1 188 ? -23.828 -1.617 -10.609 1 81.88 188 TYR B N 1
ATOM 3510 C CA . TYR B 1 188 ? -24.359 -2.68 -11.453 1 81.88 188 TYR B CA 1
ATOM 3511 C C . TYR B 1 188 ? -23.688 -2.668 -12.828 1 81.88 188 TYR B C 1
ATOM 3513 O O . TYR B 1 188 ? -23.438 -1.601 -13.391 1 81.88 188 TYR B O 1
ATOM 3521 N N . ALA B 1 189 ? -23.234 -3.709 -13.32 1 72.44 189 ALA B N 1
ATOM 3522 C CA . ALA B 1 189 ? -22.609 -3.807 -14.633 1 72.44 189 ALA B CA 1
ATOM 3523 C C . ALA B 1 189 ? -23.609 -3.545 -15.742 1 72.44 189 ALA B C 1
ATOM 3525 O O . ALA B 1 189 ? -24.812 -3.781 -15.57 1 72.44 189 ALA B O 1
ATOM 3526 N N . ASP B 1 190 ? -23.516 -2.545 -16.812 1 58.16 190 ASP B N 1
ATOM 3527 C CA . ASP B 1 190 ? -24.422 -2.16 -17.891 1 58.16 190 ASP B CA 1
ATOM 3528 C C . ASP B 1 190 ? -25.406 -3.285 -18.219 1 58.16 190 ASP B C 1
ATOM 3530 O O . ASP B 1 190 ? -26.609 -3.072 -18.234 1 58.16 190 ASP B O 1
ATOM 3534 N N . ASP B 1 191 ? -24.953 -4.016 -19.297 1 49.16 191 ASP B N 1
ATOM 3535 C CA . ASP B 1 191 ? -25.922 -4.336 -20.359 1 49.16 191 ASP B CA 1
ATOM 3536 C C . ASP B 1 191 ? -27.062 -5.199 -19.828 1 49.16 191 ASP B C 1
ATOM 3538 O O . ASP B 1 191 ? -28.109 -5.285 -20.438 1 49.16 191 ASP B O 1
ATOM 3542 N N . ASP B 1 192 ? -26.859 -6.469 -19.516 1 41.78 192 ASP B N 1
ATOM 3543 C CA . ASP B 1 192 ? -28.078 -7.281 -19.516 1 41.78 192 ASP B CA 1
ATOM 3544 C C . ASP B 1 192 ? -28.812 -7.16 -18.188 1 41.78 192 ASP B C 1
ATOM 3546 O O . ASP B 1 192 ? -28.297 -7.559 -17.141 1 41.78 192 ASP B O 1
ATOM 3550 N N . LEU B 1 193 ? -29.766 -6.102 -18.109 1 43 193 LEU B N 1
ATOM 3551 C CA . LEU B 1 193 ? -30.781 -5.824 -17.078 1 43 193 LEU B CA 1
ATOM 3552 C C . LEU B 1 193 ? -31.062 -7.066 -16.25 1 43 193 LEU B C 1
ATOM 3554 O O . LEU B 1 193 ? -31.641 -6.977 -15.164 1 43 193 LEU B O 1
ATOM 3558 N N . HIS B 1 194 ? -30.734 -8.07 -16.828 1 44.25 194 HIS B N 1
ATOM 3559 C CA . HIS B 1 194 ? -31.266 -9.297 -16.25 1 44.25 194 HIS B CA 1
ATOM 3560 C C . HIS B 1 194 ? -30.25 -9.969 -15.344 1 44.25 194 HIS B C 1
ATOM 3562 O O . HIS B 1 194 ? -30.594 -10.891 -14.594 1 44.25 194 HIS B O 1
ATOM 3568 N N . THR B 1 195 ? -28.984 -9.609 -15.57 1 50.34 195 THR B N 1
ATOM 3569 C CA . THR B 1 195 ? -28.094 -10.5 -14.836 1 50.34 195 THR B CA 1
ATOM 3570 C C . THR B 1 195 ? -27.484 -9.781 -13.625 1 50.34 195 THR B C 1
ATOM 3572 O O . THR B 1 195 ? -26.891 -10.414 -12.75 1 50.34 195 THR B O 1
ATOM 3575 N N . HIS B 1 196 ? -28.125 -8.727 -13.102 1 57.12 196 HIS B N 1
ATOM 3576 C CA . HIS B 1 196 ? -27.781 -8.031 -11.875 1 57.12 196 HIS B CA 1
ATOM 3577 C C . HIS B 1 196 ? -26.344 -8.32 -11.453 1 57.12 196 HIS B C 1
ATOM 3579 O O . HIS B 1 196 ? -26.094 -8.75 -10.328 1 57.12 196 HIS B O 1
ATOM 3585 N N . VAL B 1 197 ? -25.375 -8.305 -12.297 1 64.56 197 VAL B N 1
ATOM 3586 C CA . VAL B 1 197 ? -23.969 -8.547 -11.961 1 64.56 197 VAL B CA 1
ATOM 3587 C C . VAL B 1 197 ? -23.375 -7.309 -11.289 1 64.56 197 VAL B C 1
ATOM 3589 O O . VAL B 1 197 ? -23.5 -6.199 -11.805 1 64.56 197 VAL B O 1
ATOM 3592 N N . VAL B 1 198 ? -22.969 -7.523 -10.023 1 71.31 198 VAL B N 1
ATOM 3593 C CA . VAL B 1 198 ? -22.328 -6.484 -9.219 1 71.31 198 VAL B CA 1
ATOM 3594 C C . VAL B 1 198 ? -20.844 -6.418 -9.539 1 71.31 198 VAL B C 1
ATOM 3596 O O . VAL B 1 198 ? -20.188 -7.453 -9.672 1 71.31 198 VAL B O 1
ATOM 3599 N N . LYS B 1 199 ? -20.438 -5.164 -9.836 1 77.5 199 LYS B N 1
ATOM 3600 C CA . LYS B 1 199 ? -19.016 -4.961 -10.023 1 77.5 199 LYS B CA 1
ATOM 3601 C C . LYS B 1 199 ? -18.5 -3.811 -9.164 1 77.5 199 LYS B C 1
ATOM 3603 O O . LYS B 1 199 ? -19.281 -2.951 -8.742 1 77.5 199 LYS B O 1
ATOM 3608 N N . TYR B 1 200 ? -17.281 -3.914 -8.828 1 82.56 200 TYR B N 1
ATOM 3609 C CA . TYR B 1 200 ? -16.625 -2.768 -8.211 1 82.56 200 TYR B CA 1
ATOM 3610 C C . TYR B 1 200 ? -16.141 -1.781 -9.273 1 82.56 200 TYR B C 1
ATOM 3612 O O . TYR B 1 200 ? -15.664 -2.186 -10.328 1 82.56 200 TYR B O 1
ATOM 3620 N N . ASP B 1 201 ? -16.406 -0.517 -9.016 1 82.88 201 ASP B N 1
ATOM 3621 C CA . ASP B 1 201 ? -15.805 0.526 -9.836 1 82.88 201 ASP B CA 1
ATOM 3622 C C . ASP B 1 201 ? -14.359 0.787 -9.414 1 82.88 201 ASP B C 1
ATOM 3624 O O . ASP B 1 201 ? -14.109 1.459 -8.406 1 82.88 201 ASP B O 1
ATOM 3628 N N . PHE B 1 202 ? -13.469 0.437 -10.227 1 84.75 202 PHE B N 1
ATOM 3629 C CA . PHE B 1 202 ? -12.055 0.472 -9.859 1 84.75 202 PHE B CA 1
ATOM 3630 C C . PHE B 1 202 ? -11.438 1.816 -10.219 1 84.75 202 PHE B C 1
ATOM 3632 O O . PHE B 1 202 ? -10.258 2.059 -9.938 1 84.75 202 PHE B O 1
ATOM 3639 N N . ALA B 1 203 ? -12.297 2.627 -10.852 1 91.06 203 ALA B N 1
ATOM 3640 C CA . ALA B 1 203 ? -11.805 3.984 -11.07 1 91.06 203 ALA B CA 1
ATOM 3641 C C . ALA B 1 203 ? -11.836 4.793 -9.773 1 91.06 203 ALA B C 1
ATOM 3643 O O . ALA B 1 203 ? -12.898 5.277 -9.367 1 91.06 203 ALA B O 1
ATOM 3644 N N . THR B 1 204 ? -10.727 4.879 -9.078 1 95.25 204 THR B N 1
ATOM 3645 C CA . THR B 1 204 ? -10.641 5.566 -7.801 1 95.25 204 THR B CA 1
ATOM 3646 C C . THR B 1 204 ? -9.641 6.719 -7.867 1 95.25 204 THR B C 1
ATOM 3648 O O . THR B 1 204 ? -8.641 6.641 -8.594 1 95.25 204 THR B O 1
ATOM 3651 N N . LYS B 1 205 ? -9.961 7.754 -7.168 1 97.5 205 LYS B N 1
ATOM 3652 C CA . LYS B 1 205 ? -9.148 8.969 -7.137 1 97.5 205 LYS B CA 1
ATOM 3653 C C . LYS B 1 205 ? -8.062 8.875 -6.066 1 97.5 205 LYS B C 1
ATOM 3655 O O . LYS B 1 205 ? -8.367 8.656 -4.891 1 97.5 205 LYS B O 1
ATOM 3660 N N . HIS B 1 206 ? -6.809 9.109 -6.461 1 97.56 206 HIS B N 1
ATOM 3661 C CA . HIS B 1 206 ? -5.66 9.078 -5.562 1 97.56 206 HIS B CA 1
ATOM 3662 C C . HIS B 1 206 ? -4.738 10.266 -5.809 1 97.56 206 HIS B C 1
ATOM 3664 O O . HIS B 1 206 ? -4.754 10.852 -6.895 1 97.56 206 HIS B O 1
ATOM 3670 N N . LYS B 1 207 ? -4.055 10.672 -4.812 1 97.12 207 LYS B N 1
ATOM 3671 C CA . LYS B 1 207 ? -2.908 11.555 -4.996 1 97.12 207 LYS B CA 1
ATOM 3672 C C . LYS B 1 207 ? -1.607 10.766 -5.078 1 97.12 207 LYS B C 1
ATOM 3674 O O . LYS B 1 207 ? -1.098 10.297 -4.059 1 97.12 207 LYS B O 1
ATOM 3679 N N . CYS B 1 208 ? -1.06 10.688 -6.266 1 98.06 208 CYS B N 1
ATOM 3680 C CA . CYS B 1 208 ? 0.055 9.781 -6.527 1 98.06 208 CYS B CA 1
ATOM 3681 C C . CYS B 1 208 ? 1.363 10.555 -6.652 1 98.06 208 CYS B C 1
ATOM 3683 O O . CYS B 1 208 ? 1.367 11.711 -7.07 1 98.06 208 CYS B O 1
ATOM 3685 N N . ARG B 1 209 ? 2.406 9.883 -6.262 1 97.62 209 ARG B N 1
ATOM 3686 C CA . ARG B 1 209 ? 3.734 10.406 -6.57 1 97.62 209 ARG B CA 1
ATOM 3687 C C . ARG B 1 209 ? 4.039 10.281 -8.055 1 97.62 209 ARG B C 1
ATOM 3689 O O . ARG B 1 209 ? 3.531 9.375 -8.727 1 97.62 209 ARG B O 1
ATOM 3696 N N . ASN B 1 210 ? 4.844 11.219 -8.531 1 97.62 210 ASN B N 1
ATOM 3697 C CA . ASN B 1 210 ? 5.277 11.18 -9.93 1 97.62 210 ASN B CA 1
ATOM 3698 C C . ASN B 1 210 ? 6.359 10.125 -10.148 1 97.62 210 ASN B C 1
ATOM 3700 O O . ASN B 1 210 ? 7.551 10.438 -10.102 1 97.62 210 ASN B O 1
ATOM 3704 N N . PHE B 1 211 ? 6 8.938 -10.508 1 98.06 211 PHE B N 1
ATOM 3705 C CA . PHE B 1 211 ? 6.934 7.832 -10.688 1 98.06 211 PHE B CA 1
ATOM 3706 C C . PHE B 1 211 ? 7.957 8.156 -11.773 1 98.06 211 PHE B C 1
ATOM 3708 O O . PHE B 1 211 ? 9.141 7.844 -11.633 1 98.06 211 PHE B O 1
ATOM 3715 N N . ALA B 1 212 ? 7.492 8.703 -12.906 1 97.19 212 ALA B N 1
ATOM 3716 C CA . ALA B 1 212 ? 8.406 9.023 -13.992 1 97.19 212 ALA B CA 1
ATOM 3717 C C . ALA B 1 212 ? 9.555 9.906 -13.508 1 97.19 212 ALA B C 1
ATOM 3719 O O . ALA B 1 212 ? 10.711 9.703 -13.898 1 97.19 212 ALA B O 1
ATOM 3720 N N . GLY B 1 213 ? 9.273 10.898 -12.672 1 97.44 213 GLY B N 1
ATOM 3721 C CA . GLY B 1 213 ? 10.312 11.734 -12.094 1 97.44 213 GLY B CA 1
ATOM 3722 C C . GLY B 1 213 ? 11.266 10.977 -11.195 1 97.44 213 GLY B C 1
ATOM 3723 O O . GLY B 1 213 ? 12.477 11.203 -11.219 1 97.44 213 GLY B O 1
ATOM 3724 N N . ILE B 1 214 ? 10.719 10.07 -10.383 1 97.75 214 ILE B N 1
ATOM 3725 C CA . ILE B 1 214 ? 11.523 9.25 -9.484 1 97.75 214 ILE B CA 1
ATOM 3726 C C . ILE B 1 214 ? 12.43 8.328 -10.297 1 97.75 214 ILE B C 1
ATOM 3728 O O . ILE B 1 214 ? 13.609 8.164 -9.977 1 97.75 214 ILE B O 1
ATOM 3732 N N . ARG B 1 215 ? 11.867 7.727 -11.328 1 96.75 215 ARG B N 1
ATOM 3733 C CA . ARG B 1 215 ? 12.648 6.859 -12.203 1 96.75 215 ARG B CA 1
ATOM 3734 C C . ARG B 1 215 ? 13.781 7.633 -12.875 1 96.75 215 ARG B C 1
ATOM 3736 O O . ARG B 1 215 ? 14.93 7.184 -12.883 1 96.75 215 ARG B O 1
ATOM 3743 N N . ASP B 1 216 ? 13.453 8.812 -13.445 1 96.69 216 ASP B N 1
ATOM 3744 C CA . ASP B 1 216 ? 14.461 9.641 -14.102 1 96.69 216 ASP B CA 1
ATOM 3745 C C . ASP B 1 216 ? 15.57 10.023 -13.125 1 96.69 216 ASP B C 1
ATOM 3747 O O . ASP B 1 216 ? 16.75 9.984 -13.477 1 96.69 216 ASP B O 1
ATOM 3751 N N . TRP B 1 217 ? 15.156 10.438 -12.008 1 97.81 217 TRP B N 1
ATOM 3752 C CA . TRP B 1 217 ? 16.141 10.789 -10.992 1 97.81 217 TRP B CA 1
ATOM 3753 C C . TRP B 1 217 ? 17.031 9.602 -10.656 1 97.81 217 TRP B C 1
ATOM 3755 O O . TRP B 1 217 ? 18.25 9.75 -10.5 1 97.81 217 TRP B O 1
ATOM 3765 N N . THR B 1 218 ? 16.453 8.398 -10.469 1 96.38 218 THR B N 1
ATOM 3766 C CA . THR B 1 218 ? 17.203 7.199 -10.125 1 96.38 218 THR B CA 1
ATOM 3767 C C . THR B 1 218 ? 18.203 6.852 -11.219 1 96.38 218 THR B C 1
ATOM 3769 O O . THR B 1 218 ? 19.344 6.48 -10.938 1 96.38 218 THR B O 1
ATOM 3772 N N . LEU B 1 219 ? 17.75 6.926 -12.469 1 93.75 219 LEU B N 1
ATOM 3773 C CA . LEU B 1 219 ? 18.625 6.656 -13.602 1 93.75 219 LEU B CA 1
ATOM 3774 C C . LEU B 1 219 ? 19.797 7.633 -13.625 1 93.75 219 LEU B C 1
ATOM 3776 O O . LEU B 1 219 ? 20.953 7.23 -13.836 1 93.75 219 LEU B O 1
ATOM 3780 N N . LYS B 1 220 ? 19.578 8.891 -13.383 1 95.19 220 LYS B N 1
ATOM 3781 C CA . LYS B 1 220 ? 20.578 9.945 -13.438 1 95.19 220 LYS B CA 1
ATOM 3782 C C . LYS B 1 220 ? 21.562 9.828 -12.266 1 95.19 220 LYS B C 1
ATOM 3784 O O . LYS B 1 220 ? 22.75 10.133 -12.414 1 95.19 220 LYS B O 1
ATOM 3789 N N . ASN B 1 221 ? 21.062 9.328 -11.18 1 95.75 221 ASN B N 1
ATOM 3790 C CA . ASN B 1 221 ? 21.891 9.289 -9.977 1 95.75 221 ASN B CA 1
ATOM 3791 C C . ASN B 1 221 ? 22.438 7.883 -9.711 1 95.75 221 ASN B C 1
ATOM 3793 O O . ASN B 1 221 ? 22.922 7.602 -8.617 1 95.75 221 ASN B O 1
ATOM 3797 N N . GLY B 1 222 ? 22.25 7.012 -10.664 1 94.44 222 GLY B N 1
ATOM 3798 C CA . GLY B 1 222 ? 22.844 5.691 -10.57 1 94.44 222 GLY B CA 1
ATOM 3799 C C . GLY B 1 222 ? 24.359 5.73 -10.5 1 94.44 222 GLY B C 1
ATOM 3800 O O . GLY B 1 222 ? 25 6.562 -11.148 1 94.44 222 GLY B O 1
ATOM 3801 N N . VAL B 1 223 ? 24.844 4.793 -9.68 1 93.44 223 VAL B N 1
ATOM 3802 C CA . VAL B 1 223 ? 26.297 4.719 -9.547 1 93.44 223 VAL B CA 1
ATOM 3803 C C . VAL B 1 223 ? 26.906 4.203 -10.844 1 93.44 223 VAL B C 1
ATOM 3805 O O . VAL B 1 223 ? 26.578 3.107 -11.305 1 93.44 223 VAL B O 1
ATOM 3808 N N . GLN B 1 224 ? 27.781 4.949 -11.312 1 84.19 224 GLN B N 1
ATOM 3809 C CA . GLN B 1 224 ? 28.422 4.625 -12.578 1 84.19 224 GLN B CA 1
ATOM 3810 C C . GLN B 1 224 ? 29.234 3.336 -12.469 1 84.19 224 GLN B C 1
ATOM 3812 O O . GLN B 1 224 ? 29.844 3.068 -11.438 1 84.19 224 GLN B O 1
ATOM 3817 N N . ASN B 1 225 ? 29.188 2.496 -13.508 1 80.31 225 ASN B N 1
ATOM 3818 C CA . ASN B 1 225 ? 29.984 1.285 -13.68 1 80.31 225 ASN B CA 1
ATOM 3819 C C . ASN B 1 225 ? 29.516 0.173 -12.742 1 80.31 225 ASN B C 1
ATOM 3821 O O . ASN B 1 225 ? 30.297 -0.738 -12.422 1 80.31 225 ASN B O 1
ATOM 3825 N N . VAL B 1 226 ? 28.484 0.4 -12.023 1 84.19 226 VAL B N 1
ATOM 3826 C CA . VAL B 1 226 ? 27.859 -0.703 -11.305 1 84.19 226 VAL B CA 1
ATOM 3827 C C . VAL B 1 226 ? 26.562 -1.109 -12.008 1 84.19 226 VAL B C 1
ATOM 3829 O O . VAL B 1 226 ? 25.656 -0.293 -12.172 1 84.19 226 VAL B O 1
ATOM 3832 N N . GLU B 1 227 ? 26.562 -2.256 -12.508 1 77.94 227 GLU B N 1
ATOM 3833 C CA . GLU B 1 227 ? 25.375 -2.721 -13.227 1 77.94 227 GLU B CA 1
ATOM 3834 C C . GLU B 1 227 ? 24.547 -3.662 -12.367 1 77.94 227 GLU B C 1
ATOM 3836 O O . GLU B 1 227 ? 25.094 -4.488 -11.633 1 77.94 227 GLU B O 1
ATOM 3841 N N . MET B 1 228 ? 23.25 -3.248 -12.312 1 71.69 228 MET B N 1
ATOM 3842 C CA . MET B 1 228 ? 22.312 -4.141 -11.625 1 71.69 228 MET B CA 1
ATOM 3843 C C . MET B 1 228 ? 21.984 -5.355 -12.492 1 71.69 228 MET B C 1
ATOM 3845 O O . MET B 1 228 ? 21.594 -5.215 -13.648 1 71.69 228 MET B O 1
ATOM 3849 N N . ASN B 1 229 ? 22.891 -6.262 -12.492 1 53.91 229 ASN B N 1
ATOM 3850 C CA . ASN B 1 229 ? 22.438 -7.465 -13.18 1 53.91 229 ASN B CA 1
ATOM 3851 C C . ASN B 1 229 ? 21.312 -8.156 -12.414 1 53.91 229 ASN B C 1
ATOM 3853 O O . ASN B 1 229 ? 21.203 -8 -11.195 1 53.91 229 ASN B O 1
ATOM 3857 N N . ASN B 1 230 ? 20.266 -8.289 -13.031 1 48.84 230 ASN B N 1
ATOM 3858 C CA . ASN B 1 230 ? 19.031 -8.875 -12.5 1 48.84 230 ASN B CA 1
ATOM 3859 C C . ASN B 1 230 ? 19.328 -9.969 -11.484 1 48.84 230 ASN B C 1
ATOM 3861 O O . ASN B 1 230 ? 18.406 -10.508 -10.859 1 48.84 230 ASN B O 1
ATOM 3865 N N . ALA B 1 231 ? 20.594 -10.531 -11.562 1 44.22 231 ALA B N 1
ATOM 3866 C CA . ALA B 1 231 ? 20.984 -11.492 -10.523 1 44.22 231 ALA B CA 1
ATOM 3867 C C . ALA B 1 231 ? 20.766 -10.906 -9.133 1 44.22 231 ALA B C 1
ATOM 3869 O O . ALA B 1 231 ? 20.625 -11.648 -8.156 1 44.22 231 ALA B O 1
ATOM 3870 N N . TRP B 1 232 ? 21.047 -9.633 -9.164 1 47.81 232 TRP B N 1
ATOM 3871 C CA . TRP B 1 232 ? 20.875 -8.93 -7.898 1 47.81 232 TRP B CA 1
ATOM 3872 C C . TRP B 1 232 ? 19.562 -9.328 -7.227 1 47.81 232 TRP B C 1
ATOM 3874 O O . TRP B 1 232 ? 19.5 -9.469 -6.004 1 47.81 232 TRP B O 1
ATOM 3884 N N . TRP B 1 233 ? 18.688 -9.438 -8.188 1 48 233 TRP B N 1
ATOM 3885 C CA . TRP B 1 233 ? 17.391 -9.844 -7.641 1 48 23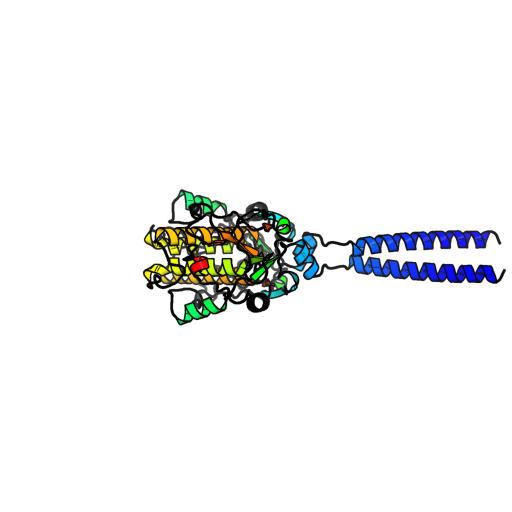3 TRP B CA 1
ATOM 3886 C C . TRP B 1 233 ? 17.453 -11.281 -7.137 1 48 233 TRP B C 1
ATOM 3888 O O . TRP B 1 233 ? 16.547 -11.727 -6.414 1 48 233 TRP B O 1
ATOM 3898 N N . GLY B 1 234 ? 18.375 -12.008 -7.84 1 44.09 234 GLY B N 1
ATOM 3899 C CA . GLY B 1 234 ? 18.469 -13.422 -7.539 1 44.09 234 GLY B CA 1
ATOM 3900 C C . GLY B 1 234 ? 19.312 -13.719 -6.312 1 44.09 234 GLY B C 1
ATOM 3901 O O . GLY B 1 234 ? 19.531 -14.883 -5.969 1 44.09 234 GLY B O 1
ATOM 3902 N N . GLY B 1 235 ? 19.438 -12.609 -5.461 1 42.78 235 GLY B N 1
ATOM 3903 C CA . GLY B 1 235 ? 20.234 -12.961 -4.301 1 42.78 235 GLY B CA 1
ATOM 3904 C C . GLY B 1 235 ? 21.656 -13.359 -4.652 1 42.78 235 GLY B C 1
ATOM 3905 O O . GLY B 1 235 ? 22.5 -13.508 -3.77 1 42.78 235 GLY B O 1
ATOM 3906 N N . PHE B 1 236 ? 21.922 -14.234 -5.695 1 36.97 236 PHE B N 1
ATOM 3907 C CA . PHE B 1 236 ? 23.188 -14.938 -5.938 1 36.97 236 PHE B CA 1
ATOM 3908 C C . PHE B 1 236 ? 24.094 -14.125 -6.852 1 36.97 236 PHE B C 1
ATOM 3910 O O . PHE B 1 236 ? 23.938 -14.148 -8.07 1 36.97 236 PHE B O 1
ATOM 3917 N N . ALA B 1 237 ? 24.312 -12.977 -6.5 1 34.66 237 ALA B N 1
ATOM 3918 C CA . ALA B 1 237 ? 25.359 -12.43 -7.355 1 34.66 237 ALA B CA 1
ATOM 3919 C C . ALA B 1 237 ? 26.562 -13.367 -7.43 1 34.66 237 ALA B C 1
ATOM 3921 O O . ALA B 1 237 ? 27.094 -13.789 -6.402 1 34.66 237 ALA B O 1
ATOM 3922 N N . GLY B 1 238 ? 26.703 -14.234 -8.375 1 31.8 238 GLY B N 1
ATOM 3923 C CA . GLY B 1 238 ? 28.016 -14.797 -8.656 1 31.8 238 GLY B CA 1
ATOM 3924 C C . GLY B 1 238 ? 29.125 -13.758 -8.664 1 31.8 238 GLY B C 1
ATOM 3925 O O . GLY B 1 238 ? 29.078 -12.812 -9.453 1 31.8 238 GLY B O 1
ATOM 3926 N N . VAL B 1 239 ? 29.484 -13.234 -7.633 1 26.95 239 VAL B N 1
ATOM 3927 C CA . VAL B 1 239 ? 30.906 -12.961 -7.777 1 26.95 239 VAL B CA 1
ATOM 3928 C C . VAL B 1 239 ? 31.641 -14.242 -8.18 1 26.95 239 VAL B C 1
ATOM 3930 O O . VAL B 1 239 ? 31.312 -15.328 -7.691 1 26.95 239 VAL B O 1
#

Foldseek 3Di:
DVVVVVVVVVVVVVVVVVVVVVVVVVVCVVVDDDDPLRCLVVPDFDDPCSNQKDKDKDWDDQPDPPDDDLQAAEDDPVNVVVLVVLAAFFFFWAALVCCVSVVHDSPDPFDAFPVHRRTGTDHDVVNLLSVLVSLLRNVVRCVVDPCCPPLLNPDDPVLSVVLNVVSVVVNVVVCVVCVDDFDFDKDADPDDPPPRDIDTRRGTIDIDIDSVSVSVVRNVRGRPPGTPDVNVSSVDPDD/DVVVVVVVVVVVVVVVVVVVVVVVVVVCVVVDDDDPLRCLVVPDFDDPCSNVKDKDKDWDDQPDPDDDDLQAAEDDPVNVVVLVVLAAFFFFWAALVCCVSVVHDSPDPFDAAPVHRRTGTDHDVVNLLSVLVSLLRNVVRCVVDPCCPPLLNPDDPVLSVVLNVVSVVVNVVVCVVCVDDFDFDKDQDPDDPPPRDIDTRRGTIDIDIDSVSVSVVRNVRGRPPGTDDCNVSSVDPPD

Radius of gyration: 27.97 Å; Cα contacts (8 Å, |Δi|>4): 766; chains: 2; bounding box: 65×97×62 Å

Sequence (478 aa):
MNSDRKRNTVYFTLTSVFLVASTLILLDAVRFHPTDEQCVQKMFSWSPAKDIIEYKWTMFPEFGFLVHSKWFDAALPEREAAWEEFLPRSPISVPISHIDRLNLPRDADWIRSPVKADNILALPEVFVQLECLNLLRLHAQKDETDNSHLPSFRGSEDDVYQRVEQCFDRLRTSVLCWSDIVPVLQEYADDDLHTHVVKYDFATKHKCRNFAGIRDWTLKNGVQNVEMNNAWWGGFAGVMNSDRKRNTVYFTLTSVFLVASTLILLDAVRFHPTDEQCVQKMFSWSPAKDIIEYKWTMFPEFGFLVHSKWFDAALPEREAAWEEFLPRSPISVPISHIDRLNLPRDADWIRSPVKADNILALPEVFVQLECLNLLRLHAQKDETDNSHLPSFRGSEDDVYQRVEQCFDRLRTSVLCWSDIVPVLQEYADDDLHTHVVKYDFATKHKCRNFAGIRDWTLKNGVQNVEMNNAWWGGFAGV